Protein 7VRB (pdb70)

InterPro domains:
  IPR007726 SS18, N-terminal [PF05030] (14-73)

Sequence (435 aa):
GSFNQNQLHQLRAQIMAYKMLARGQPLPDHLQMAVQGKRLYFQSGSGEITPAAIQKMLDDNNHLIQCIMDSQNKGKTSECSQYQQMLHTNLVYLATIADSNQNMQSLLPAPPSFNQNQLHQLRAQIMAYKMLARGQPLPDHLQMAVQGKYFQSGSGEITPAAIQKMLDDNNHLIQCIMDSQNKGKTSECSQYQQMLHTNLVYLATIADSNQNMQSLLPAPPSFNQNQLHQLRAQIMAYKMLARGQPLPDHLQMAVQGKYFQSGSGEITPAAIQKMLDDNNHLIQCIMDSQNKGKTSECSQYQQMLHTNLVYLATIADSNQNMQSLLPAPPSFNQNQLHQLRAQIMAYKMLARGQPLPDHLQMAVQGKGSGEITPAAIQKMLDDNNHLIQCIMDSQNKGKTSECSQYQQMLHTNLVYLATIADSNQNMQSLLPAPP

Secondary structure (DSSP, 8-state):
----HHHHHHHHHHHHHHHHHHTTPPPPHHHHHHTT------S-SS----HHHHHHHHHHHHHHHHHHHHHHHTT-HHHHHHHHHHHHHHHHHHHHHHHHHH--GGGS----/---HHHHHHHHHHHHHHHHHHTT----HHHHHHTT------SS----HHHHHHHHHHHHHHHHHHHHHHHS--TTHHHHHHHHHHHHHHHHHHHHHHHH-SGGGS-S--/---HHHHHHHHHHHHHHHHHHTT----HHHHHHHH----S-SS----HHHHHHHHHHHHHHHHHHHHHHHTT-HHHHHHHHHHHHHHHHHHHHHHHHHH--GGG-----/---HHHHHHHHHHHHHHHHHHTT----HHHHHHHH--------HHHHHHHHHHHHHHHHHHHHHHHTT-HHHHHHHHHHHHHHHHHHHHHHHHHH-SGGGS----

Radius of gyration: 25.38 Å; Cα contacts (8 Å, |Δi|>4): 513; chains: 4; bounding box: 74×74×70 Å

Structure (mmCIF, N/CA/C/O backbone):
data_7VRB
#
_entry.id   7VRB
#
_cell.length_a   101.607
_cell.length_b   105.829
_cell.length_c   225.857
_cell.angle_alpha   90.000
_cell.angle_beta   90.000
_cell.angle_gamma   90.000
#
_symmetry.space_group_name_H-M   'F 2 2 2'
#
loop_
_entity.id
_entity.type
_entity.pdbx_description
1 polymer 'SMARCA4 protein,Protein SSXT'
2 water water
#
loop_
_atom_site.group_PDB
_atom_site.id
_atom_site.type_symbol
_atom_site.label_atom_id
_atom_site.label_alt_id
_atom_site.label_comp_id
_atom_site.label_asym_id
_atom_site.label_entity_id
_atom_site.label_seq_id
_atom_site.pdbx_PDB_ins_code
_atom_site.Cartn_x
_atom_site.Cartn_y
_atom_site.Cartn_z
_atom_site.occupancy
_atom_site.B_iso_or_equiv
_atom_site.auth_seq_id
_atom_site.auth_comp_id
_atom_site.auth_asym_id
_atom_site.auth_atom_id
_atom_site.pdbx_PDB_model_num
ATOM 1 N N . GLY A 1 1 ? -26.739 6.157 18.970 1.00 38.09 1 GLY A N 1
ATOM 2 C CA . GLY A 1 1 ? -27.020 5.820 17.583 1.00 42.80 1 GLY A CA 1
ATOM 3 C C . GLY A 1 1 ? -28.498 5.666 17.225 1.00 44.05 1 GLY A C 1
ATOM 4 O O . GLY A 1 1 ? -29.333 6.524 17.529 1.00 50.45 1 GLY A O 1
ATOM 5 N N . SER A 1 2 ? -28.829 4.529 16.617 1.00 40.55 2 SER A N 1
ATOM 6 C CA . SER A 1 2 ? -30.026 4.441 15.788 1.00 32.22 2 SER A CA 1
ATOM 7 C C . SER A 1 2 ? -31.307 4.152 16.553 1.00 26.13 2 SER A C 1
ATOM 8 O O . SER A 1 2 ? -32.394 4.299 15.980 1.00 34.09 2 SER A O 1
ATOM 11 N N . PHE A 1 3 ? -31.226 3.693 17.789 1.00 32.08 3 PHE A N 1
ATOM 12 C CA . PHE A 1 3 ? -32.435 3.404 18.543 1.00 30.25 3 PHE A CA 1
ATOM 13 C C . PHE A 1 3 ? -32.977 4.696 19.125 1.00 33.89 3 PHE A C 1
ATOM 14 O O . PHE A 1 3 ? -32.221 5.494 19.687 1.00 38.58 3 PHE A O 1
ATOM 22 N N . ASN A 1 4 ? -34.277 4.910 18.976 1.00 32.55 4 ASN A N 1
ATOM 23 C CA . ASN A 1 4 ? -34.940 5.985 19.683 1.00 34.31 4 ASN A CA 1
ATOM 24 C C . ASN A 1 4 ? -35.724 5.390 20.849 1.00 39.12 4 ASN A C 1
ATOM 25 O O . ASN A 1 4 ? -35.792 4.164 21.035 1.00 34.46 4 ASN A O 1
ATOM 30 N N . GLN A 1 5 ? -36.344 6.273 21.631 1.00 36.51 5 GLN A N 1
ATOM 31 C CA . GLN A 1 5 ? -36.919 5.832 22.891 1.00 40.06 5 GLN A CA 1
ATOM 32 C C . GLN A 1 5 ? -38.108 4.917 22.656 1.00 38.02 5 GLN A C 1
ATOM 33 O O . GLN A 1 5 ? -38.307 3.946 23.404 1.00 34.44 5 GLN A O 1
ATOM 39 N N . ASN A 1 6 ? -38.907 5.209 21.622 1.00 34.16 6 ASN A N 1
ATOM 40 C CA . ASN A 1 6 ? -40.076 4.387 21.343 1.00 32.39 6 ASN A CA 1
ATOM 41 C C . ASN A 1 6 ? -39.659 2.982 20.942 1.00 33.38 6 ASN A C 1
ATOM 42 O O . ASN A 1 6 ? -40.321 2.004 21.304 1.00 34.35 6 ASN A O 1
ATOM 47 N N . GLN A 1 7 ? -38.564 2.873 20.192 1.00 27.97 7 GLN A N 1
ATOM 48 C CA . GLN A 1 7 ? -38.066 1.578 19.756 1.00 28.76 7 GLN A CA 1
ATOM 49 C C . GLN A 1 7 ? -37.512 0.778 20.935 1.00 27.85 7 GLN A C 1
ATOM 50 O O . GLN A 1 7 ? -37.796 -0.416 21.064 1.00 26.46 7 GLN A O 1
ATOM 56 N N . LEU A 1 8 ? -36.739 1.429 21.811 1.00 26.88 8 LEU A N 1
ATOM 57 C CA . LEU A 1 8 ? -36.267 0.779 23.025 1.00 25.25 8 LEU A CA 1
ATOM 58 C C . LEU A 1 8 ? -37.436 0.267 23.846 1.00 31.48 8 LEU A C 1
ATOM 59 O O . LEU A 1 8 ? -37.386 -0.851 24.380 1.00 33.90 8 LEU A O 1
ATOM 64 N N . HIS A 1 9 ? -38.523 1.043 23.918 1.00 32.48 9 HIS A N 1
ATOM 65 C CA . HIS A 1 9 ? -39.708 0.559 24.617 1.00 29.89 9 HIS A CA 1
ATOM 66 C C . HIS A 1 9 ? -40.356 -0.604 23.874 1.00 32.24 9 HIS A C 1
ATOM 67 O O . HIS A 1 9 ? -40.802 -1.572 24.506 1.00 35.03 9 HIS A O 1
ATOM 74 N N . GLN A 1 10 ? -40.457 -0.524 22.541 1.00 29.55 10 GLN A N 1
ATOM 75 C CA . GLN A 1 10 ? -41.066 -1.632 21.798 1.00 32.22 10 GLN A CA 1
ATOM 76 C C . GLN A 1 10 ? -40.220 -2.906 21.920 1.00 30.32 10 GLN A C 1
ATOM 77 O O . GLN A 1 10 ? -40.758 -4.016 22.029 1.00 29.08 10 GLN A O 1
ATOM 83 N N . LEU A 1 11 ? -38.891 -2.756 21.930 1.00 28.24 11 LEU A N 1
ATOM 84 C CA . LEU A 1 11 ? -37.994 -3.905 22.042 1.00 29.35 11 LEU A CA 1
ATOM 85 C C . LEU A 1 11 ? -38.093 -4.578 23.421 1.00 28.76 11 LEU A C 1
ATOM 86 O O . LEU A 1 11 ? -38.167 -5.811 23.500 1.00 29.92 11 LEU A O 1
ATOM 91 N N . ARG A 1 12 ? -38.131 -3.798 24.515 1.00 27.14 12 ARG A N 1
ATOM 92 C CA . ARG A 1 12 ? -38.367 -4.386 25.840 1.00 29.24 12 ARG A CA 1
ATOM 93 C C . ARG A 1 12 ? -39.665 -5.166 25.870 1.00 28.66 12 ARG A C 1
ATOM 94 O O . ARG A 1 12 ? -39.723 -6.285 26.398 1.00 32.97 12 ARG A O 1
ATOM 102 N N . ALA A 1 13 ? -40.729 -4.581 25.330 1.00 32.72 13 ALA A N 1
ATOM 103 C CA . ALA A 1 13 ? -42.013 -5.260 25.340 1.00 28.46 13 ALA A CA 1
ATOM 104 C C . ALA A 1 13 ? -41.934 -6.572 24.575 1.00 32.25 13 ALA A C 1
ATOM 105 O O . ALA A 1 13 ? -42.549 -7.572 24.971 1.00 33.40 13 ALA A O 1
ATOM 107 N N . GLN A 1 14 ? -41.190 -6.595 23.465 1.00 30.44 14 GLN A N 1
ATOM 108 C CA . GLN A 1 14 ? -41.174 -7.820 22.678 1.00 32.58 14 GLN A CA 1
ATOM 109 C C . GLN A 1 14 ? -40.392 -8.901 23.405 1.00 28.66 14 GLN A C 1
ATOM 110 O O . GLN A 1 14 ? -40.800 -10.064 23.404 1.00 30.12 14 GLN A O 1
ATOM 116 N N . ILE A 1 15 ? -39.295 -8.515 24.069 1.00 31.53 15 ILE A N 1
ATOM 117 C CA . ILE A 1 15 ? -38.533 -9.434 24.918 1.00 30.60 15 ILE A CA 1
ATOM 118 C C . ILE A 1 15 ? -39.422 -10.015 26.013 1.00 35.26 15 ILE A C 1
ATOM 119 O O . ILE A 1 15 ? -39.436 -11.232 26.242 1.00 37.84 15 ILE A O 1
ATOM 124 N N . MET A 1 16 ? -40.190 -9.156 26.693 1.00 36.48 16 MET A N 1
ATOM 125 C CA . MET A 1 16 ? -41.189 -9.617 27.662 1.00 37.23 16 MET A CA 1
ATOM 126 C C . MET A 1 16 ? -42.185 -10.577 27.026 1.00 41.54 16 MET A C 1
ATOM 127 O O . MET A 1 16 ? -42.457 -11.658 27.565 1.00 45.56 16 MET A O 1
ATOM 132 N N . ALA A 1 17 ? -42.771 -10.179 25.893 1.00 38.10 17 ALA A N 1
ATOM 133 C CA . ALA A 1 17 ? -43.722 -11.045 25.210 1.00 36.04 17 ALA A CA 1
ATOM 134 C C . ALA A 1 17 ? -43.082 -12.374 24.848 1.00 38.15 17 ALA A C 1
ATOM 135 O O . ALA A 1 17 ? -43.723 -13.428 24.939 1.00 42.94 17 ALA A O 1
ATOM 137 N N . TYR A 1 18 ? -41.823 -12.341 24.410 1.00 37.05 18 TYR A N 1
ATOM 138 C CA . TYR A 1 18 ? -41.157 -13.571 24.010 1.00 37.84 18 TYR A CA 1
ATOM 139 C C . TYR A 1 18 ? -41.194 -14.597 25.136 1.00 39.66 18 TYR A C 1
ATOM 140 O O . TYR A 1 18 ? -41.625 -15.737 24.936 1.00 41.35 18 TYR A O 1
ATOM 149 N N . LYS A 1 19 ? -40.748 -14.198 26.332 1.00 39.93 19 LYS A N 1
ATOM 150 C CA . LYS A 1 19 ? -40.712 -15.111 27.471 1.00 41.54 19 LYS A CA 1
ATOM 151 C C . LYS A 1 19 ? -42.100 -15.652 27.811 1.00 51.09 19 LYS A C 1
ATOM 152 O O . LYS A 1 19 ? -42.278 -16.867 27.958 1.00 52.16 19 LYS A O 1
ATOM 158 N N . MET A 1 20 ? -43.099 -14.766 27.936 1.00 45.39 20 MET A N 1
ATOM 159 C CA . MET A 1 20 ? -44.455 -15.226 28.214 1.00 48.69 20 MET A CA 1
ATOM 160 C C . MET A 1 20 ? -44.918 -16.234 27.171 1.00 52.92 20 MET A C 1
ATOM 161 O O . MET A 1 20 ? -45.587 -17.220 27.497 1.00 57.95 20 MET A O 1
ATOM 166 N N . LEU A 1 21 ? -44.566 -16.012 25.909 1.00 47.29 21 LEU A N 1
ATOM 167 C CA . LEU A 1 21 ? -44.967 -16.960 24.881 1.00 49.50 21 LEU A CA 1
ATOM 168 C C . LEU A 1 21 ? -44.180 -18.260 24.962 1.00 52.69 21 LEU A C 1
ATOM 169 O O . LEU A 1 21 ? -44.606 -19.265 24.382 1.00 51.81 21 LEU A O 1
ATOM 174 N N . ALA A 1 22 ? -43.030 -18.253 25.641 1.00 52.66 22 ALA A N 1
ATOM 175 C CA . ALA A 1 22 ? -42.237 -19.462 25.828 1.00 50.10 22 ALA A CA 1
ATOM 176 C C . ALA A 1 22 ? -42.684 -20.270 27.042 1.00 54.23 22 ALA A C 1
ATOM 177 O O . ALA A 1 22 ? -42.584 -21.500 27.024 1.00 57.98 22 ALA A O 1
ATOM 179 N N . ARG A 1 23 ? -43.176 -19.604 28.094 1.00 52.76 23 ARG A N 1
ATOM 180 C CA . ARG A 1 23 ? -43.755 -20.251 29.266 1.00 53.31 23 ARG A CA 1
ATOM 181 C C . ARG A 1 23 ? -45.259 -20.477 29.138 1.00 57.26 23 ARG A C 1
ATOM 182 O O . ARG A 1 23 ? -45.966 -20.445 30.152 1.00 58.45 23 ARG A O 1
ATOM 190 N N . GLY A 1 24 ? -45.771 -20.666 27.917 1.00 61.92 24 GLY A N 1
ATOM 191 C CA . GLY A 1 24 ? -47.168 -20.984 27.672 1.00 55.81 24 GLY A CA 1
ATOM 192 C C . GLY A 1 24 ? -48.184 -19.881 27.915 1.00 62.33 24 GLY A C 1
ATOM 193 O O . GLY A 1 24 ? -49.334 -20.026 27.481 1.00 63.71 24 GLY A O 1
ATOM 194 N N . GLN A 1 25 ? -47.814 -18.784 28.580 1.00 63.03 25 GLN A N 1
ATOM 195 C CA . GLN A 1 25 ? -48.784 -17.762 28.959 1.00 63.82 25 GLN A CA 1
ATOM 196 C C . GLN A 1 25 ? -49.387 -17.060 27.741 1.00 66.12 25 GLN A C 1
ATOM 197 O O . GLN A 1 25 ? -48.837 -17.109 26.635 1.00 61.02 25 GLN A O 1
ATOM 203 N N . PRO A 1 26 ? -50.543 -16.410 27.922 1.00 65.39 26 PRO A N 1
ATOM 204 C CA . PRO A 1 26 ? -51.026 -15.480 26.899 1.00 64.49 26 PRO A CA 1
ATOM 205 C C . PRO A 1 26 ? -50.635 -14.048 27.233 1.00 61.84 26 PRO A C 1
ATOM 206 O O . PRO A 1 26 ? -50.243 -13.735 28.365 1.00 63.35 26 PRO A O 1
ATOM 210 N N . LEU A 1 27 ? -50.730 -13.183 26.263 1.00 58.92 27 LEU A N 1
ATOM 211 C CA . LEU A 1 27 ? -50.257 -11.829 26.492 1.00 54.77 27 LEU A CA 1
ATOM 212 C C . LEU A 1 27 ? -51.431 -10.925 26.826 1.00 50.31 27 LEU A C 1
ATOM 213 O O . LEU A 1 27 ? -52.405 -10.884 26.059 1.00 49.38 27 LEU A O 1
ATOM 218 N N . PRO A 1 28 ? -51.390 -10.191 27.952 1.00 48.10 28 PRO A N 1
ATOM 219 C CA . PRO A 1 28 ? -52.453 -9.212 28.230 1.00 47.86 28 PRO A CA 1
ATOM 220 C C . PRO A 1 28 ? -52.639 -8.244 27.075 1.00 51.86 28 PRO A C 1
ATOM 221 O O . PRO A 1 28 ? -51.725 -8.062 26.260 1.00 51.62 28 PRO A O 1
ATOM 225 N N . ASP A 1 29 ? -53.822 -7.626 26.994 1.00 53.08 29 ASP A N 1
ATOM 226 C CA . ASP A 1 29 ? -54.117 -6.716 25.893 1.00 47.70 29 ASP A CA 1
ATOM 227 C C . ASP A 1 29 ? -53.190 -5.500 25.891 1.00 44.78 29 ASP A C 1
ATOM 228 O O . ASP A 1 29 ? -52.816 -5.013 24.819 1.00 46.19 29 ASP A O 1
ATOM 233 N N . HIS A 1 30 ? -52.807 -4.999 27.066 1.00 40.32 30 HIS A N 1
ATOM 234 C CA . HIS A 1 30 ? -51.844 -3.898 27.131 1.00 45.70 30 HIS A CA 1
ATOM 235 C C . HIS A 1 30 ? -50.557 -4.253 26.395 1.00 53.73 30 HIS A C 1
ATOM 236 O O . HIS A 1 30 ? -50.091 -3.499 25.528 1.00 54.00 30 HIS A O 1
ATOM 243 N N . LEU A 1 31 ? -49.979 -5.416 26.717 1.00 49.34 31 LEU A N 1
ATOM 244 C CA . LEU A 1 31 ? -48.706 -5.824 26.132 1.00 46.51 31 LEU A CA 1
ATOM 245 C C . LEU A 1 31 ? -48.831 -6.106 24.641 1.00 43.43 31 LEU A C 1
ATOM 246 O O . LEU A 1 31 ? -47.899 -5.835 23.880 1.00 42.77 31 LEU A O 1
ATOM 251 N N . GLN A 1 32 ? -49.960 -6.661 24.198 1.00 41.51 32 GLN A N 1
ATOM 252 C CA . GLN A 1 32 ? -50.123 -6.884 22.764 1.00 41.45 32 GLN A CA 1
ATOM 253 C C . GLN A 1 32 ? -50.017 -5.588 21.976 1.00 47.05 32 GLN A C 1
ATOM 254 O O . GLN A 1 32 ? -49.624 -5.605 20.801 1.00 49.38 32 GLN A O 1
ATOM 260 N N . MET A 1 33 ? -50.351 -4.460 22.599 1.00 42.85 33 MET A N 1
ATOM 261 C CA . MET A 1 33 ? -50.234 -3.174 21.933 1.00 46.91 33 MET A CA 1
ATOM 262 C C . MET A 1 33 ? -48.892 -2.512 22.183 1.00 39.97 33 MET A C 1
ATOM 263 O O . MET A 1 33 ? -48.422 -1.749 21.334 1.00 40.14 33 MET A O 1
ATOM 268 N N . ALA A 1 34 ? -48.251 -2.792 23.316 1.00 39.36 34 ALA A N 1
ATOM 269 C CA . ALA A 1 34 ? -46.894 -2.300 23.507 1.00 41.40 34 ALA A CA 1
ATOM 270 C C . ALA A 1 34 ? -45.927 -2.909 22.498 1.00 37.51 34 ALA A C 1
ATOM 271 O O . ALA A 1 34 ? -44.899 -2.301 22.188 1.00 36.30 34 ALA A O 1
ATOM 273 N N . VAL A 1 35 ? -46.269 -4.075 21.952 1.00 37.79 35 VAL A N 1
ATOM 274 C CA . VAL A 1 35 ? -45.410 -4.820 21.039 1.00 36.40 35 VAL A CA 1
ATOM 275 C C . VAL A 1 35 ? -45.526 -4.296 19.608 1.00 38.95 35 VAL A C 1
ATOM 276 O O . VAL A 1 35 ? -44.612 -4.518 18.798 1.00 33.40 35 VAL A O 1
ATOM 280 N N . GLN A 1 36 ? -46.621 -3.580 19.287 1.00 38.75 36 GLN A N 1
ATOM 281 C CA . GLN A 1 36 ? -46.791 -2.928 17.990 1.00 34.40 36 GLN A CA 1
ATOM 282 C C . GLN A 1 36 ? -46.042 -1.612 17.898 1.00 32.07 36 GLN A C 1
ATOM 283 O O . GLN A 1 36 ? -45.630 -1.221 16.803 1.00 37.60 36 GLN A O 1
ATOM 289 N N . GLY A 1 37 ? -45.896 -0.897 19.012 1.00 35.59 37 GLY A N 1
ATOM 290 C CA . GLY A 1 37 ? -45.400 0.468 18.964 1.00 47.34 37 GLY A CA 1
ATOM 291 C C . GLY A 1 37 ? -46.406 1.432 18.326 1.00 48.32 37 GLY A C 1
ATOM 292 O O . GLY A 1 37 ? -47.534 1.075 17.991 1.00 48.82 37 GLY A O 1
ATOM 293 N N . LYS A 1 38 ? -45.958 2.676 18.154 1.00 49.34 38 LYS A N 1
ATOM 294 C CA . LYS A 1 38 ? -46.775 3.710 17.529 1.00 53.24 38 LYS A CA 1
ATOM 295 C C . LYS A 1 38 ? -46.688 3.656 16.006 1.00 58.08 38 LYS A C 1
ATOM 296 O O . LYS A 1 38 ? -45.623 3.393 15.441 1.00 62.02 38 LYS A O 1
ATOM 302 N N . ARG A 1 39 ? -47.816 3.946 15.351 1.00 61.93 39 ARG A N 1
ATOM 303 C CA . ARG A 1 39 ? -47.929 4.044 13.887 1.00 64.41 39 ARG A CA 1
ATOM 304 C C . ARG A 1 39 ? -47.647 2.717 13.193 1.00 73.73 39 ARG A C 1
ATOM 305 O O . ARG A 1 39 ? -48.455 2.244 12.389 1.00 77.25 39 ARG A O 1
ATOM 313 N N . LEU A 1 49 ? -38.033 4.314 1.687 1.00 57.25 49 LEU A N 1
ATOM 314 C CA . LEU A 1 49 ? -37.252 5.168 2.584 1.00 51.45 49 LEU A CA 1
ATOM 315 C C . LEU A 1 49 ? -35.814 4.641 2.783 1.00 45.88 49 LEU A C 1
ATOM 316 O O . LEU A 1 49 ? -35.334 3.797 2.011 1.00 46.81 49 LEU A O 1
ATOM 321 N N . TYR A 1 50 ? -35.124 5.143 3.809 1.00 41.33 50 TYR A N 1
ATOM 322 C CA . TYR A 1 50 ? -33.673 4.950 3.943 1.00 38.83 50 TYR A CA 1
ATOM 323 C C . TYR A 1 50 ? -33.424 3.705 4.790 1.00 33.61 50 TYR A C 1
ATOM 324 O O . TYR A 1 50 ? -33.290 3.768 6.015 1.00 31.07 50 TYR A O 1
ATOM 333 N N . PHE A 1 51 ? -33.372 2.552 4.122 1.00 30.87 51 PHE A N 1
ATOM 334 C CA . PHE A 1 51 ? -33.173 1.292 4.819 1.00 32.41 51 PHE A CA 1
ATOM 335 C C . PHE A 1 51 ? -31.708 0.887 4.923 1.00 25.28 51 PHE A C 1
ATOM 336 O O . PHE A 1 51 ? -31.374 0.111 5.813 1.00 29.31 51 PHE A O 1
ATOM 344 N N . GLN A 1 52 ? -30.840 1.352 4.032 1.00 22.61 52 GLN A N 1
ATOM 345 C CA . GLN A 1 52 ? -29.431 0.990 4.077 1.00 26.95 52 GLN A CA 1
ATOM 346 C C . GLN A 1 52 ? -28.588 2.251 4.139 1.00 23.83 52 GLN A C 1
ATOM 347 O O . GLN A 1 52 ? -28.904 3.239 3.488 1.00 25.55 52 GLN A O 1
ATOM 353 N N . SER A 1 53 ? -27.509 2.208 4.895 1.00 25.03 53 SER A N 1
ATOM 354 C CA . SER A 1 53 ? -26.602 3.337 5.021 1.00 24.55 53 SER A CA 1
ATOM 355 C C . SER A 1 53 ? -25.393 3.090 4.136 1.00 27.09 53 SER A C 1
ATOM 356 O O . SER A 1 53 ? -25.171 1.976 3.665 1.00 28.09 53 SER A O 1
ATOM 359 N N . GLY A 1 54 ? -24.614 4.152 3.905 1.00 23.44 54 GLY A N 1
ATOM 360 C CA . GLY A 1 54 ? -23.445 4.019 3.059 1.00 25.43 54 GLY A CA 1
ATOM 361 C C . GLY A 1 54 ? -22.405 3.079 3.642 1.00 26.31 54 GLY A C 1
ATOM 362 O O . GLY A 1 54 ? -21.838 2.249 2.932 1.00 25.72 54 GLY A O 1
ATOM 363 N N . SER A 1 55 ? -22.159 3.184 4.943 1.00 24.38 55 SER A N 1
ATOM 364 C CA . SER A 1 55 ? -21.139 2.393 5.613 1.00 24.90 55 SER A CA 1
ATOM 365 C C . SER A 1 55 ? -21.591 0.964 5.921 1.00 30.05 55 SER A C 1
ATOM 366 O O . SER A 1 55 ? -20.741 0.093 6.105 1.00 25.40 55 SER A O 1
ATOM 369 N N . GLY A 1 56 ? -22.899 0.711 6.003 1.00 22.52 56 GLY A N 1
ATOM 370 C CA . GLY A 1 56 ? -23.406 -0.576 6.406 1.00 21.99 56 GLY A CA 1
ATOM 371 C C . GLY A 1 56 ? -23.995 -0.580 7.794 1.00 27.59 56 GLY A C 1
ATOM 372 O O . GLY A 1 56 ? -24.648 -1.567 8.172 1.00 22.22 56 GLY A O 1
ATOM 373 N N . GLU A 1 57 ? -23.804 0.500 8.558 1.00 27.74 57 GLU A N 1
ATOM 374 C CA . GLU A 1 57 ? -24.428 0.624 9.872 1.00 29.04 57 GLU A CA 1
ATOM 375 C C . GLU A 1 57 ? -25.948 0.538 9.774 1.00 25.46 57 GLU A C 1
ATOM 376 O O . GLU A 1 57 ? -26.566 1.052 8.832 1.00 24.73 57 GLU A O 1
ATOM 382 N N . ILE A 1 58 ? -26.561 -0.126 10.749 1.00 22.17 58 ILE A N 1
ATOM 383 C CA . ILE A 1 58 ? -28.001 -0.276 10.698 1.00 23.65 58 ILE A CA 1
ATOM 384 C C . ILE A 1 58 ? -28.663 1.100 10.846 1.00 27.42 58 ILE A C 1
ATOM 385 O O . ILE A 1 58 ? -28.147 1.998 11.523 1.00 26.55 58 ILE A O 1
ATOM 390 N N . THR A 1 59 ? -29.793 1.280 10.180 1.00 22.39 59 THR A N 1
ATOM 391 C CA . THR A 1 59 ? -30.493 2.557 10.169 1.00 25.16 59 THR A CA 1
ATOM 392 C C . THR A 1 59 ? -31.732 2.484 11.045 1.00 24.47 59 THR A C 1
ATOM 393 O O . THR A 1 59 ? -32.221 1.391 11.359 1.00 24.01 59 THR A O 1
ATOM 397 N N . PRO A 1 60 ? -32.258 3.641 11.479 1.00 27.03 60 PRO A N 1
ATOM 398 C CA . PRO A 1 60 ? -33.515 3.636 12.246 1.00 22.06 60 PRO A CA 1
ATOM 399 C C . PRO A 1 60 ? -34.632 2.921 11.541 1.00 19.95 60 PRO A C 1
ATOM 400 O O . PRO A 1 60 ? -35.452 2.252 12.190 1.00 20.62 60 PRO A O 1
ATOM 404 N N . ALA A 1 61 ? -34.694 3.064 10.214 1.00 20.73 61 ALA A N 1
ATOM 405 C CA . ALA A 1 61 ? -35.779 2.450 9.461 1.00 22.34 61 ALA A CA 1
ATOM 406 C C . ALA A 1 61 ? -35.621 0.937 9.413 1.00 22.06 61 ALA A C 1
ATOM 407 O O . ALA A 1 61 ? -36.618 0.210 9.492 1.00 24.02 61 ALA A O 1
ATOM 409 N N . ALA A 1 62 ? -34.372 0.452 9.313 1.00 21.04 62 ALA A N 1
ATOM 410 C CA . ALA A 1 62 ? -34.105 -0.984 9.377 1.00 21.41 62 ALA A CA 1
ATOM 411 C C . ALA A 1 62 ? -34.509 -1.562 10.729 1.00 21.19 62 ALA A C 1
ATOM 412 O O . ALA A 1 62 ? -35.085 -2.657 10.800 1.00 21.86 62 ALA A O 1
ATOM 414 N N . ILE A 1 63 ? -34.214 -0.839 11.814 1.00 15.49 63 ILE A N 1
ATOM 415 C CA . ILE A 1 63 ? -34.614 -1.304 13.140 1.00 20.82 63 ILE A CA 1
ATOM 416 C C . ILE A 1 63 ? -36.123 -1.387 13.229 1.00 24.29 63 ILE A C 1
ATOM 417 O O . ILE A 1 63 ? -36.683 -2.357 13.764 1.00 21.60 63 ILE A O 1
ATOM 422 N N . GLN A 1 64 ? -36.807 -0.354 12.714 1.00 23.82 64 GLN A N 1
ATOM 423 C CA . GLN A 1 64 ? -38.257 -0.307 12.816 1.00 24.45 64 GLN A CA 1
ATOM 424 C C . GLN A 1 64 ? -38.887 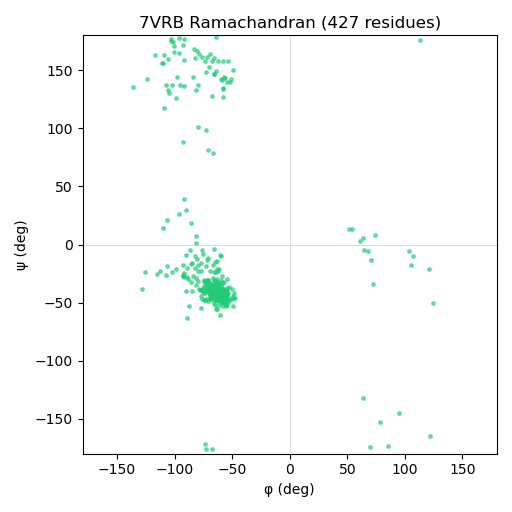-1.439 12.031 1.00 21.33 64 GLN A C 1
ATOM 425 O O . GLN A 1 64 ? -39.856 -2.044 12.492 1.00 25.77 64 GLN A O 1
ATOM 431 N N . LYS A 1 65 ? -38.330 -1.766 10.858 1.00 25.10 65 LYS A N 1
ATOM 432 C CA . LYS A 1 65 ? -38.878 -2.868 10.065 1.00 29.47 65 LYS A CA 1
ATOM 433 C C . LYS A 1 65 ? -38.770 -4.201 10.799 1.00 30.06 65 LYS A C 1
ATOM 434 O O . LYS A 1 65 ? -39.691 -5.028 10.749 1.00 28.24 65 LYS A O 1
ATOM 440 N N . MET A 1 66 ? -37.647 -4.431 11.486 1.00 29.63 66 MET A N 1
ATOM 441 C CA . MET A 1 66 ? -37.495 -5.695 12.189 1.00 26.78 66 MET A CA 1
ATOM 442 C C . MET A 1 66 ? -38.361 -5.751 13.440 1.00 26.32 66 MET A C 1
ATOM 443 O O . MET A 1 66 ? -38.826 -6.832 13.810 1.00 30.32 66 MET A O 1
ATOM 448 N N . LEU A 1 67 ? -38.595 -4.616 14.109 1.00 25.22 67 LEU A N 1
ATOM 449 C CA . LEU A 1 67 ? -39.556 -4.611 15.214 1.00 27.07 67 LEU A CA 1
ATOM 450 C C . LEU A 1 67 ? -40.971 -4.910 14.710 1.00 30.36 67 LEU A C 1
ATOM 451 O O . LEU A 1 67 ? -41.748 -5.595 15.389 1.00 30.93 67 LEU A O 1
ATOM 456 N N . ASP A 1 68 ? -41.317 -4.420 13.510 1.00 27.46 68 ASP A N 1
ATOM 457 C CA . ASP A 1 68 ? -42.628 -4.713 12.931 1.00 30.41 68 ASP A CA 1
ATOM 458 C C . ASP A 1 68 ? -42.741 -6.182 12.528 1.00 33.80 68 ASP A C 1
ATOM 459 O O . ASP A 1 68 ? -43.769 -6.826 12.772 1.00 33.30 68 ASP A O 1
ATOM 464 N N . ASP A 1 69 ? -41.713 -6.708 11.853 1.00 28.19 69 ASP A N 1
ATOM 465 C CA . ASP A 1 69 ? -41.623 -8.148 11.639 1.00 32.25 69 ASP A CA 1
ATOM 466 C C . ASP A 1 69 ? -41.840 -8.917 12.940 1.00 32.89 69 ASP A C 1
ATOM 467 O O . ASP A 1 69 ? -42.564 -9.915 12.958 1.00 36.73 69 ASP A O 1
ATOM 472 N N . ASN A 1 70 ? -41.216 -8.469 14.042 1.00 31.68 70 ASN A N 1
ATOM 473 C CA . ASN A 1 70 ? -41.329 -9.198 15.308 1.00 31.45 70 ASN A CA 1
ATOM 474 C C . ASN A 1 70 ? -42.762 -9.183 15.817 1.00 33.39 70 ASN A C 1
ATOM 475 O O . ASN A 1 70 ? -43.246 -10.183 16.359 1.00 36.10 70 ASN A O 1
ATOM 480 N N . ASN A 1 71 ? -43.457 -8.052 15.651 1.00 35.33 71 ASN A N 1
ATOM 481 C CA . ASN A 1 71 ? -44.876 -7.996 15.982 1.00 35.02 71 ASN A CA 1
ATOM 482 C C . ASN A 1 71 ? -45.679 -9.015 15.172 1.00 37.35 71 ASN A C 1
ATOM 483 O O . ASN A 1 71 ? -46.520 -9.731 15.731 1.00 37.88 71 ASN A O 1
ATOM 488 N N . HIS A 1 72 ? -45.431 -9.103 13.857 1.00 35.30 72 HIS A N 1
ATOM 489 C CA . HIS A 1 72 ? -46.109 -10.105 13.033 1.00 37.49 72 HIS A CA 1
ATOM 490 C C . HIS A 1 72 ? -45.767 -11.520 13.487 1.00 45.39 72 HIS A C 1
ATOM 491 O O . HIS A 1 72 ? -46.633 -12.407 13.487 1.00 45.96 72 HIS A O 1
ATOM 498 N N . LEU A 1 73 ? -44.503 -11.754 13.863 1.00 39.94 73 LEU A N 1
ATOM 499 C CA . LEU A 1 73 ? -44.113 -13.048 14.414 1.00 43.88 73 LEU A CA 1
ATOM 500 C C . LEU A 1 73 ? -44.849 -13.336 15.715 1.00 40.46 73 LEU A C 1
ATOM 501 O O . LEU A 1 73 ? -45.322 -14.452 15.934 1.00 43.77 73 LEU A O 1
ATOM 506 N N . ILE A 1 74 ? -44.947 -12.340 16.598 1.00 38.47 74 ILE A N 1
ATOM 507 C CA . ILE A 1 74 ? -45.666 -12.541 17.853 1.00 44.33 74 ILE A CA 1
ATOM 508 C C . ILE A 1 74 ? -47.132 -12.866 17.584 1.00 50.27 74 ILE A C 1
ATOM 509 O O . ILE A 1 74 ? -47.743 -13.657 18.314 1.00 51.75 74 ILE A O 1
ATOM 514 N N . GLN A 1 75 ? -47.709 -12.300 16.516 1.00 49.19 75 GLN A N 1
ATOM 515 C CA . GLN A 1 75 ? -49.098 -12.598 16.183 1.00 50.62 75 GLN A CA 1
ATOM 516 C C . GLN A 1 75 ? -49.239 -13.984 15.561 1.00 55.74 75 GLN A C 1
ATOM 517 O O . GLN A 1 75 ? -50.177 -14.715 15.892 1.00 59.01 75 GLN A O 1
ATOM 523 N N . CYS A 1 76 ? -48.319 -14.370 14.670 1.00 52.87 76 CYS A N 1
ATOM 524 C CA . CYS A 1 76 ? -48.332 -15.731 14.141 1.00 49.79 76 CYS A CA 1
ATOM 525 C C . CYS A 1 76 ? -48.134 -16.759 15.250 1.00 56.86 76 CYS A C 1
ATOM 526 O O . CYS A 1 76 ? -48.758 -17.827 15.235 1.00 58.30 76 CYS A O 1
ATOM 529 N N . ILE A 1 77 ? -47.268 -16.454 16.220 1.00 55.24 77 ILE A N 1
ATOM 530 C CA . ILE A 1 77 ? -47.023 -17.374 17.327 1.00 53.05 77 ILE A CA 1
ATOM 531 C C . ILE A 1 77 ? -48.296 -17.584 18.137 1.00 57.43 77 ILE A C 1
ATOM 532 O O . ILE A 1 77 ? -48.667 -18.718 18.459 1.00 59.67 77 ILE A O 1
ATOM 537 N N . MET A 1 78 ? -48.978 -16.491 18.486 1.00 59.75 78 MET A N 1
ATOM 538 C CA . MET A 1 78 ? -50.193 -16.593 19.289 1.00 58.54 78 MET A CA 1
ATOM 539 C C . MET A 1 78 ? -51.266 -17.395 18.565 1.00 61.42 78 MET A C 1
ATOM 540 O O . MET A 1 78 ? -51.825 -18.349 19.117 1.00 62.81 78 MET A O 1
ATOM 545 N N . ASP A 1 79 ? -51.559 -17.019 17.321 1.00 60.25 79 ASP A N 1
ATOM 546 C CA . ASP A 1 79 ? -52.603 -17.690 16.559 1.00 63.79 79 ASP A CA 1
ATOM 547 C C . ASP A 1 79 ? -52.332 -19.186 16.437 1.00 70.78 79 ASP A C 1
ATOM 548 O O . ASP A 1 79 ? -53.233 -20.011 16.634 1.00 76.82 79 ASP A O 1
ATOM 553 N N . SER A 1 80 ? -51.093 -19.557 16.107 1.00 67.77 80 SER A N 1
ATOM 554 C CA . SER A 1 80 ? -50.762 -20.968 15.954 1.00 69.27 80 SER A CA 1
ATOM 555 C C . SER A 1 80 ? -50.623 -21.694 17.287 1.00 72.52 80 SER A C 1
ATOM 556 O O . SER A 1 80 ? -50.485 -22.920 17.287 1.00 76.90 80 SER A O 1
ATOM 559 N N . GLN A 1 81 ? -50.639 -20.978 18.417 1.00 70.57 81 GLN A N 1
ATOM 560 C CA . GLN A 1 81 ? -50.727 -21.641 19.714 1.00 69.03 81 GLN A CA 1
ATOM 561 C C . GLN A 1 81 ? -52.163 -22.004 20.040 1.00 76.54 81 GLN A C 1
ATOM 562 O O . GLN A 1 81 ? -52.412 -23.037 20.673 1.00 81.33 81 GLN A O 1
ATOM 568 N N . ASN A 1 82 ? -53.112 -21.158 19.626 1.00 79.45 82 ASN A N 1
ATOM 569 C CA . ASN A 1 82 ? -54.525 -21.491 19.756 1.00 78.87 82 ASN A CA 1
ATOM 570 C C . ASN A 1 82 ? -54.883 -22.699 18.903 1.00 80.24 82 ASN A C 1
ATOM 571 O O . ASN A 1 82 ? -55.588 -23.604 19.364 1.00 85.59 82 ASN A O 1
ATOM 576 N N . LYS A 1 83 ? -54.394 -22.741 17.664 1.00 78.35 83 LYS A N 1
ATOM 577 C CA . LYS A 1 83 ? -54.624 -23.868 16.771 1.00 81.50 83 LYS A CA 1
ATOM 578 C C . LYS A 1 83 ? -53.608 -24.995 16.962 1.00 83.15 83 LYS A C 1
ATOM 579 O O . LYS A 1 83 ? -53.449 -25.829 16.062 1.00 82.97 83 LYS A O 1
ATOM 585 N N . GLY A 1 84 ? -52.909 -25.024 18.099 1.00 81.67 84 GLY A N 1
ATOM 586 C CA . GLY A 1 84 ? -52.006 -26.109 18.453 1.00 85.83 84 GLY A CA 1
ATOM 587 C C . GLY A 1 84 ? -50.964 -26.519 17.426 1.00 82.94 84 GLY A C 1
ATOM 588 O O . GLY A 1 84 ? -50.344 -27.577 17.565 1.00 77.99 84 GLY A O 1
ATOM 589 N N . LYS A 1 85 ? -50.757 -25.693 16.396 1.00 83.74 85 LYS A N 1
ATOM 590 C CA . LYS A 1 85 ? -49.812 -25.980 15.313 1.00 82.46 85 LYS A CA 1
ATOM 591 C C . LYS A 1 85 ? -48.388 -25.975 15.875 1.00 84.78 85 LYS A C 1
ATOM 592 O O . LYS A 1 85 ? -47.613 -25.026 15.714 1.00 81.49 85 LYS A O 1
ATOM 598 N N . THR A 1 86 ? -48.039 -27.086 16.533 1.00 86.38 86 THR A N 1
ATOM 599 C CA . THR A 1 86 ? -46.781 -27.198 17.271 1.00 82.82 86 THR A CA 1
ATOM 600 C C . THR A 1 86 ? -45.569 -26.832 16.417 1.00 79.16 86 THR A C 1
ATOM 601 O O . THR A 1 86 ? -44.704 -26.057 16.843 1.00 72.23 86 THR A O 1
ATOM 605 N N . SER A 1 87 ? -45.485 -27.395 15.208 1.00 81.80 87 SER A N 1
ATOM 606 C CA . SER A 1 87 ? -44.312 -27.202 14.363 1.00 76.43 87 SER A CA 1
ATOM 607 C C . SER A 1 87 ? -44.276 -25.813 13.739 1.00 77.11 87 SER A C 1
ATOM 608 O O . SER A 1 87 ? -43.186 -25.290 13.470 1.00 72.54 87 SER A O 1
ATOM 611 N N . GLU A 1 88 ? -45.446 -25.218 13.479 1.00 78.84 88 GLU A N 1
ATOM 612 C CA . GLU A 1 88 ? -45.496 -23.802 13.125 1.00 73.04 88 GLU A CA 1
ATOM 613 C C . GLU A 1 88 ? -44.893 -22.957 14.234 1.00 66.10 88 GLU A C 1
ATOM 614 O O . GLU A 1 88 ? -44.019 -22.120 13.990 1.00 63.71 88 GLU A O 1
ATOM 620 N N . CYS A 1 89 ? -45.343 -23.189 15.469 1.00 67.14 89 CYS A N 1
ATOM 621 C CA . CYS A 1 89 ? -44.987 -22.324 16.588 1.00 66.99 89 CYS A CA 1
ATOM 622 C C . CYS A 1 89 ? -43.482 -22.303 16.837 1.00 62.93 89 CYS A C 1
ATOM 623 O O . CYS A 1 89 ? -42.930 -21.265 17.225 1.00 59.99 89 CYS A O 1
ATOM 626 N N . SER A 1 90 ? -42.798 -23.422 16.595 1.00 61.12 90 SER A N 1
ATOM 627 C CA . SER A 1 90 ? -41.385 -23.511 16.939 1.00 55.48 90 SER A CA 1
ATOM 628 C C . SER A 1 90 ? -40.520 -22.724 15.964 1.00 49.19 90 SER A C 1
ATOM 629 O O . SER A 1 90 ? -39.557 -22.068 16.374 1.00 45.94 90 SER A O 1
ATOM 632 N N . GLN A 1 91 ? -40.840 -22.777 14.671 1.00 50.85 91 GLN A N 1
ATOM 633 C CA . GLN A 1 91 ? -40.039 -22.039 13.705 1.00 52.35 91 GLN A CA 1
ATOM 634 C C . GLN A 1 91 ? -40.237 -20.537 13.869 1.00 45.89 91 GLN A C 1
ATOM 635 O O . GLN A 1 91 ? -39.282 -19.767 13.745 1.00 48.94 91 GLN A O 1
ATOM 641 N N . TYR A 1 92 ? -41.462 -20.101 14.166 1.00 43.15 92 TYR A N 1
ATOM 642 C CA . TYR A 1 92 ? -41.689 -18.686 14.428 1.00 45.35 92 TYR A CA 1
ATOM 643 C C . TYR A 1 92 ? -40.930 -18.244 15.667 1.00 43.62 92 TYR A C 1
ATOM 644 O O . TYR A 1 92 ? -40.259 -17.204 15.660 1.00 39.94 92 TYR A O 1
ATOM 653 N N . GLN A 1 93 ? -41.024 -19.030 16.745 1.00 43.78 93 GLN A N 1
ATOM 654 C CA . GLN A 1 93 ? -40.324 -18.682 17.978 1.00 47.11 93 GLN A CA 1
ATOM 655 C C . GLN A 1 93 ? -38.816 -18.581 17.758 1.00 36.74 93 GLN A C 1
ATOM 656 O O . GLN A 1 93 ? -38.173 -17.666 18.283 1.00 35.45 93 GLN A O 1
ATOM 662 N N . GLN A 1 94 ? -38.246 -19.483 16.955 1.00 34.55 94 GLN A N 1
ATOM 663 C CA . GLN A 1 94 ? -36.811 -19.435 16.682 1.00 41.15 94 GLN A CA 1
ATOM 664 C C . GLN A 1 94 ? -36.435 -18.165 15.927 1.00 36.37 94 GLN A C 1
ATOM 665 O O . GLN A 1 94 ? -35.402 -17.540 16.215 1.00 35.41 94 GLN A O 1
ATOM 671 N N . MET A 1 95 ? -37.248 -17.773 14.947 1.00 30.20 95 MET A N 1
ATOM 672 C CA . MET A 1 95 ? -36.954 -16.547 14.209 1.00 35.60 95 MET A CA 1
ATOM 673 C C . MET A 1 95 ? -37.078 -15.313 15.114 1.00 28.46 95 MET A C 1
ATOM 674 O O . MET A 1 95 ? -36.180 -14.466 15.151 1.00 29.64 95 MET A O 1
ATOM 679 N N . LEU A 1 96 ? -38.157 -15.229 15.893 1.00 30.94 96 LEU A N 1
ATOM 680 C CA . LEU A 1 96 ? -38.313 -14.140 16.851 1.00 28.73 96 LEU A CA 1
ATOM 681 C C . LEU A 1 96 ? -37.115 -14.047 17.785 1.00 28.70 96 LEU A C 1
ATOM 682 O O . LEU A 1 96 ? -36.519 -12.971 17.953 1.00 27.98 96 LEU A O 1
ATOM 687 N N . HIS A 1 97 ? -36.751 -15.167 18.408 1.00 29.11 97 HIS A N 1
ATOM 688 C CA . HIS A 1 97 ? -35.618 -15.176 19.323 1.00 28.48 97 HIS A CA 1
ATOM 689 C C . HIS A 1 97 ? -34.376 -14.598 18.666 1.00 22.45 97 HIS A C 1
ATOM 690 O O . HIS A 1 97 ? -33.670 -13.781 19.263 1.00 22.69 97 HIS A O 1
ATOM 697 N N . THR A 1 98 ? -34.083 -15.020 17.435 1.00 23.68 98 THR A N 1
ATOM 698 C CA . THR A 1 98 ? -32.838 -14.584 16.806 1.00 22.55 98 THR A CA 1
ATOM 699 C C . THR A 1 98 ? -32.898 -13.102 16.455 1.00 21.75 98 THR A C 1
ATOM 700 O O . THR A 1 98 ? -31.877 -12.410 16.523 1.00 22.77 98 THR A O 1
ATOM 704 N N . ASN A 1 99 ? -34.083 -12.590 16.103 1.00 23.91 99 ASN A N 1
ATOM 705 C CA . ASN A 1 99 ? -34.244 -11.151 15.882 1.00 23.61 99 ASN A CA 1
ATOM 706 C C . ASN A 1 99 ? -34.025 -10.358 17.168 1.00 21.86 99 ASN A C 1
ATOM 707 O O . ASN A 1 99 ? -33.324 -9.331 17.167 1.00 21.07 99 ASN A O 1
ATOM 712 N N . LEU A 1 100 ? -34.633 -10.808 18.275 1.00 23.13 100 LEU A N 1
ATOM 713 C CA . LEU A 1 100 ? -34.520 -10.081 19.543 1.00 21.05 100 LEU A CA 1
ATOM 714 C C . LEU A 1 100 ? -33.082 -10.061 20.041 1.00 21.03 100 LEU A C 1
ATOM 715 O O . LEU A 1 100 ? -32.624 -9.043 20.560 1.00 22.71 100 LEU A O 1
ATOM 720 N N . VAL A 1 101 ? -32.339 -11.157 19.854 1.00 17.96 101 VAL A N 1
ATOM 721 C CA . VAL A 1 101 ? -30.938 -11.171 20.261 1.00 19.53 101 VAL A CA 1
ATOM 722 C C . VAL A 1 101 ? -30.156 -10.155 19.448 1.00 22.89 101 VAL A C 1
ATOM 723 O O . VAL A 1 101 ? -29.270 -9.456 19.967 1.00 21.64 101 VAL A O 1
ATOM 727 N N . TYR A 1 102 ? -30.454 -10.080 18.149 1.00 20.59 102 TYR A N 1
ATOM 728 C CA . TYR A 1 102 ? -29.795 -9.118 17.273 1.00 20.66 102 TYR A CA 1
ATOM 729 C C . TYR A 1 102 ? -30.130 -7.671 17.672 1.00 18.51 102 TYR A C 1
ATOM 730 O O . TYR A 1 102 ? -29.228 -6.854 17.889 1.00 17.13 102 TYR A O 1
ATOM 739 N N . LEU A 1 103 ? -31.425 -7.348 17.808 1.00 18.03 103 LEU A N 1
ATOM 740 C CA . LEU A 1 103 ? -31.819 -5.996 18.213 1.00 19.53 103 LEU A CA 1
ATOM 741 C C . LEU A 1 103 ? -31.299 -5.655 19.611 1.00 21.41 103 LEU A C 1
ATOM 742 O O . LEU A 1 103 ? -30.807 -4.541 19.841 1.00 20.20 103 LEU A O 1
ATOM 747 N N . ALA A 1 104 ? -31.351 -6.616 20.547 1.00 21.54 104 ALA A N 1
ATOM 748 C CA . ALA A 1 104 ? -30.819 -6.363 21.887 1.00 21.49 104 ALA A CA 1
ATOM 749 C C . ALA A 1 104 ? -29.310 -6.110 21.872 1.00 25.14 104 ALA A C 1
ATOM 750 O O . ALA A 1 104 ? -28.809 -5.300 22.661 1.00 22.53 104 ALA A O 1
ATOM 752 N N . THR A 1 105 ? -28.563 -6.801 20.999 1.00 22.24 105 THR A N 1
ATOM 753 C CA . THR A 1 105 ? -27.119 -6.584 20.965 1.00 20.59 105 THR A CA 1
ATOM 754 C C . THR A 1 105 ? -26.805 -5.199 20.419 1.00 24.38 105 THR A C 1
ATOM 755 O O . THR A 1 105 ? -25.902 -4.514 20.920 1.00 21.47 105 THR A O 1
ATOM 759 N N . ILE A 1 106 ? -27.562 -4.762 19.403 1.00 25.50 106 ILE A N 1
ATOM 760 C CA . ILE A 1 106 ? -27.317 -3.458 18.791 1.00 26.01 106 ILE A CA 1
ATOM 761 C C . ILE A 1 106 ? -27.688 -2.329 19.758 1.00 23.49 106 ILE A C 1
ATOM 762 O O . ILE A 1 106 ? -26.923 -1.377 19.943 1.00 26.68 106 ILE A O 1
ATOM 767 N N . ALA A 1 107 ? -28.851 -2.436 20.399 1.00 19.43 107 ALA A N 1
ATOM 768 C CA . ALA A 1 107 ? -29.253 -1.470 21.425 1.00 27.11 107 ALA A CA 1
ATOM 769 C C . ALA A 1 107 ? -28.230 -1.368 22.565 1.00 29.19 107 ALA A C 1
ATOM 770 O O . ALA A 1 107 ? -27.869 -0.265 22.986 1.00 28.02 107 ALA A O 1
ATOM 772 N N . ASP A 1 108 ? -27.728 -2.506 23.058 1.00 28.74 108 ASP A N 1
ATOM 773 C CA . ASP A 1 108 ? -26.730 -2.476 24.124 1.00 28.31 108 ASP A CA 1
ATOM 774 C C . ASP A 1 108 ? -25.447 -1.763 23.682 1.00 31.89 108 ASP A C 1
ATOM 775 O O . ASP A 1 108 ? -24.910 -0.927 24.417 1.00 33.60 108 ASP A O 1
ATOM 780 N N . SER A 1 109 ? -24.931 -2.094 22.495 1.00 28.65 109 SER A N 1
ATOM 781 C CA . SER A 1 109 ? -23.706 -1.462 22.007 1.00 29.87 109 SER A CA 1
ATOM 782 C C . SER A 1 109 ? -23.876 0.045 21.864 1.00 33.80 109 SER A C 1
ATOM 783 O O . SER A 1 109 ? -22.965 0.825 22.182 1.00 30.60 109 SER A O 1
ATOM 786 N N . ASN A 1 110 ? -25.028 0.468 21.358 1.00 29.41 110 ASN A N 1
ATOM 787 C CA . ASN A 1 110 ? -25.262 1.888 21.159 1.00 37.39 110 ASN A CA 1
ATOM 788 C C . ASN A 1 110 ? -25.326 2.635 22.494 1.00 36.42 110 ASN A C 1
ATOM 789 O O . ASN A 1 110 ? -24.675 3.677 22.668 1.00 30.45 110 ASN A O 1
ATOM 794 N N . GLN A 1 111 ? -26.095 2.105 23.453 1.00 27.57 111 GLN A N 1
ATOM 795 C CA . GLN A 1 111 ? -26.295 2.757 24.742 1.00 31.90 111 GLN A CA 1
ATOM 796 C C . GLN A 1 111 ? -25.112 2.597 25.703 1.00 33.52 111 GLN A C 1
ATOM 797 O O . GLN A 1 111 ? -25.025 3.358 26.669 1.00 32.76 111 GLN A O 1
ATOM 803 N N . ASN A 1 112 ? -24.199 1.659 25.440 1.00 27.84 112 ASN A N 1
ATOM 804 C CA . ASN A 1 112 ? -23.112 1.342 26.360 1.00 29.94 112 ASN A CA 1
ATOM 805 C C . ASN A 1 112 ? -22.256 2.566 26.649 1.00 30.14 112 ASN A C 1
ATOM 806 O O . ASN A 1 112 ? -21.756 3.217 25.730 1.00 36.37 112 ASN A O 1
ATOM 811 N N . MET A 1 113 ? -22.071 2.880 27.932 1.00 28.85 113 MET A N 1
ATOM 812 C CA . MET A 1 113 ? -21.346 4.098 28.285 1.00 32.50 113 MET A CA 1
ATOM 813 C C . MET A 1 113 ? -19.905 3.865 28.735 1.00 27.08 113 MET A C 1
ATOM 814 O O . MET A 1 113 ? -19.086 4.780 28.606 1.00 27.04 113 MET A O 1
ATOM 819 N N . GLN A 1 114 ? -19.562 2.675 29.230 1.00 24.09 114 GLN A N 1
ATOM 820 C CA . GLN A 1 114 ? -18.174 2.433 29.606 1.00 30.74 114 GLN A CA 1
ATOM 821 C C . GLN A 1 114 ? -17.251 2.487 28.394 1.00 32.93 114 GLN A C 1
ATOM 822 O O . GLN A 1 114 ? -16.146 3.034 28.474 1.00 37.25 114 GLN A O 1
ATOM 828 N N . SER A 1 115 ? -17.687 1.950 27.252 1.00 32.93 115 SER A N 1
ATOM 829 C CA . SER A 1 115 ? -16.828 1.985 26.074 1.00 32.15 115 SER A CA 1
ATOM 830 C C . SER A 1 115 ? -16.541 3.412 25.611 1.00 38.28 115 SER A C 1
ATOM 831 O O . SER A 1 115 ? -15.532 3.636 24.928 1.00 38.86 115 SER A O 1
ATOM 834 N N . LEU A 1 116 ? -17.387 4.381 25.988 1.00 32.03 116 LEU A N 1
ATOM 835 C CA . LEU A 1 116 ? -17.125 5.793 25.708 1.00 33.42 116 LEU A CA 1
ATOM 836 C C . LEU A 1 116 ? -15.919 6.335 26.464 1.00 36.25 116 LEU A C 1
ATOM 837 O O . LEU A 1 116 ? -15.395 7.383 26.087 1.00 39.75 116 LEU A O 1
ATOM 842 N N . LEU A 1 117 ? -15.470 5.658 27.505 1.00 36.38 117 LEU A N 1
ATOM 843 C CA . LEU A 1 117 ? -14.445 6.326 28.290 1.00 41.01 117 LEU A CA 1
ATOM 844 C C . LEU A 1 117 ? -13.037 5.904 27.864 1.00 46.23 117 LEU A C 1
ATOM 845 O O . LEU A 1 117 ? -12.772 4.706 27.653 1.00 42.08 117 LEU A O 1
ATOM 850 N N . PRO A 1 118 ? -12.115 6.867 27.770 1.00 47.09 118 PRO A N 1
ATOM 851 C CA . PRO A 1 118 ? -10.730 6.528 27.409 1.00 41.64 118 PRO A CA 1
ATOM 852 C C . PRO A 1 118 ? -10.010 5.828 28.544 1.00 47.53 118 PRO A C 1
ATOM 853 O O . PRO A 1 118 ? -10.607 5.542 29.592 1.00 49.42 118 PRO A O 1
ATOM 857 N N . ALA A 1 119 ? -8.721 5.563 28.333 1.00 48.43 119 ALA A N 1
ATOM 858 C CA . ALA A 1 119 ? -7.866 4.953 29.338 1.00 49.67 119 ALA A CA 1
ATOM 859 C C . ALA A 1 119 ? -7.642 5.912 30.509 1.00 47.12 119 ALA A C 1
ATOM 860 O O . ALA A 1 119 ? -7.819 7.128 30.372 1.00 47.02 119 ALA A O 1
ATOM 862 N N . PRO A 1 120 ? -7.283 5.378 31.677 1.00 44.82 120 PRO A N 1
ATOM 863 C CA . PRO A 1 120 ? -6.997 6.237 32.842 1.00 50.26 120 PRO A CA 1
ATOM 864 C C . PRO A 1 120 ? -5.855 7.191 32.536 1.00 57.62 120 PRO A C 1
ATOM 865 O O . PRO A 1 120 ? -4.903 6.813 31.838 1.00 56.13 120 PRO A O 1
ATOM 869 N N . PRO A 1 121 ? -5.915 8.447 33.033 1.00 56.90 121 PRO A N 1
ATOM 870 C CA . PRO A 1 121 ? -4.908 9.492 32.776 1.00 61.12 121 PRO A CA 1
ATOM 871 C C . PRO A 1 121 ? -3.473 9.083 33.145 1.00 57.29 121 PRO A C 1
ATOM 872 O O . PRO A 1 121 ? -3.211 8.776 34.312 1.00 60.16 121 PRO A O 1
ATOM 876 N N . SER B 1 2 ? -32.939 1.643 39.477 1.00 54.16 2 SER B N 1
ATOM 877 C CA . SER B 1 2 ? -31.626 2.034 39.993 1.00 45.93 2 SER B CA 1
ATOM 878 C C . SER B 1 2 ? -31.241 3.430 39.479 1.00 40.56 2 SER B C 1
ATOM 879 O O . SER B 1 2 ? -31.325 4.411 40.216 1.00 40.70 2 SER B O 1
ATOM 882 N N . PHE B 1 3 ? -30.846 3.523 38.208 1.00 43.57 3 PHE B N 1
ATOM 883 C CA . PHE B 1 3 ? -30.759 4.815 37.537 1.00 37.77 3 PHE B CA 1
ATOM 884 C C . PHE B 1 3 ? -32.141 5.260 37.076 1.00 40.09 3 PHE B C 1
ATOM 885 O O . PHE B 1 3 ? -32.922 4.457 36.571 1.00 44.94 3 PHE B O 1
ATOM 893 N N . ASN B 1 4 ? -32.448 6.541 37.266 1.00 39.37 4 ASN B N 1
ATOM 894 C CA . ASN B 1 4 ? -33.572 7.166 36.590 1.00 38.05 4 ASN B CA 1
ATOM 895 C C . ASN B 1 4 ? -33.038 7.877 35.352 1.00 45.55 4 ASN B C 1
ATOM 896 O O . ASN B 1 4 ? -31.826 7.908 35.101 1.00 46.20 4 ASN B O 1
ATOM 901 N N . GLN B 1 5 ? -33.941 8.478 34.574 1.00 42.56 5 GLN B N 1
ATOM 902 C CA . GLN B 1 5 ? -33.496 8.954 33.273 1.00 40.38 5 GLN B CA 1
ATOM 903 C C . GLN B 1 5 ? -32.677 10.229 33.400 1.00 38.04 5 GLN B C 1
ATOM 904 O O . GLN B 1 5 ? -31.703 10.401 32.662 1.00 36.26 5 GLN B O 1
ATOM 910 N N . ASN B 1 6 ? -33.043 11.125 34.328 1.00 38.53 6 ASN B N 1
ATOM 911 C CA . ASN B 1 6 ? -32.218 12.309 34.579 1.00 40.52 6 ASN B CA 1
ATOM 912 C C . ASN B 1 6 ? -30.774 11.923 34.861 1.00 40.92 6 ASN B C 1
ATOM 913 O O . ASN B 1 6 ? -29.841 12.630 34.462 1.00 36.68 6 ASN B O 1
ATOM 918 N N . GLN B 1 7 ? -30.576 10.795 35.557 1.00 40.66 7 GLN B N 1
ATOM 919 C CA . GLN B 1 7 ? -29.247 10.407 36.018 1.00 39.24 7 GLN B CA 1
ATOM 920 C C . GLN B 1 7 ? -28.421 9.845 34.876 1.00 34.16 7 GLN B C 1
ATOM 921 O O . GLN B 1 7 ? -27.258 10.227 34.704 1.00 29.11 7 GLN B O 1
ATOM 927 N N . LEU B 1 8 ? -29.021 8.931 34.100 1.00 33.04 8 LEU B N 1
ATOM 928 C CA . LEU B 1 8 ? -28.438 8.464 32.847 1.00 30.63 8 LEU B CA 1
ATOM 929 C C . LEU B 1 8 ? -27.998 9.625 31.970 1.00 33.78 8 LEU B C 1
ATOM 930 O O . LEU B 1 8 ? -26.887 9.625 31.421 1.00 34.01 8 LEU B O 1
ATOM 935 N N . HIS B 1 9 ? -28.862 10.632 31.830 1.00 32.84 9 HIS B N 1
ATOM 936 C CA . HIS B 1 9 ? -28.524 11.789 31.015 1.00 31.31 9 HIS B CA 1
ATOM 937 C C . HIS B 1 9 ? -27.345 12.544 31.618 1.00 32.27 9 HIS B C 1
ATOM 938 O O . HIS B 1 9 ? -26.427 12.950 30.900 1.00 34.83 9 HIS B O 1
ATOM 945 N N . GLN B 1 10 ? -27.327 12.702 32.944 1.00 33.33 10 GLN B N 1
ATOM 946 C CA . GLN B 1 10 ? -26.260 13.475 33.569 1.00 33.73 10 GLN B CA 1
ATOM 947 C C . GLN B 1 10 ? -24.940 12.726 33.494 1.00 28.79 10 GLN B C 1
ATOM 948 O O . GLN B 1 10 ? -23.892 13.322 33.237 1.00 33.55 10 GLN B O 1
ATOM 954 N N . LEU B 1 11 ? -24.986 11.414 33.683 1.00 28.65 11 LEU B N 1
ATOM 955 C CA . LEU B 1 11 ? -23.800 10.579 33.541 1.00 31.59 11 LEU B CA 1
ATOM 956 C C . LEU B 1 11 ? -23.189 10.697 32.145 1.00 31.21 11 LEU B C 1
ATOM 957 O O . LEU B 1 11 ? -21.982 10.932 32.000 1.00 32.54 11 LEU B O 1
ATOM 962 N N . ARG B 1 12 ? -24.018 10.552 31.104 1.00 32.53 12 ARG B N 1
ATOM 963 C CA . ARG B 1 12 ? -23.546 10.658 29.722 1.00 30.99 12 ARG B CA 1
ATOM 964 C C . ARG B 1 12 ? -22.895 12.008 29.453 1.00 28.73 12 ARG B C 1
ATOM 965 O O . ARG B 1 12 ? -21.808 12.076 28.869 1.00 31.92 12 ARG B O 1
ATOM 973 N N . ALA B 1 13 ? -23.523 13.091 29.902 1.00 30.82 13 ALA B N 1
ATOM 974 C CA . ALA B 1 13 ? -22.925 14.409 29.747 1.00 25.54 13 ALA B CA 1
ATOM 975 C C . ALA B 1 13 ? -21.588 14.506 30.463 1.00 31.93 13 ALA B C 1
ATOM 976 O O . ALA B 1 13 ? -20.640 15.120 29.951 1.00 33.72 13 ALA B O 1
ATOM 978 N N . GLN B 1 14 ? -21.481 13.905 31.652 1.00 33.29 14 GLN B N 1
ATOM 979 C CA . GLN B 1 14 ? -20.217 13.981 32.375 1.00 29.18 14 GLN B CA 1
ATOM 980 C C . GLN B 1 14 ? -19.131 13.183 31.669 1.00 28.75 14 GLN B C 1
ATOM 981 O O . GLN B 1 14 ? -17.968 13.594 31.642 1.00 30.88 14 GLN B O 1
ATOM 987 N N . ILE B 1 15 ? -19.488 12.030 31.110 1.00 31.45 15 ILE B N 1
ATOM 988 C CA . ILE B 1 15 ? -18.538 11.260 30.317 1.00 34.32 15 ILE B CA 1
ATOM 989 C C . ILE B 1 15 ? -18.037 12.097 29.150 1.00 34.41 15 ILE B C 1
ATOM 990 O O . ILE B 1 15 ? -16.830 12.192 28.898 1.00 34.50 15 ILE B O 1
ATOM 995 N N . MET B 1 16 ? -18.968 12.726 28.431 1.00 32.59 16 MET B N 1
ATOM 996 C CA . MET B 1 16 ? -18.595 13.575 27.307 1.00 36.05 16 MET B CA 1
ATOM 997 C C . MET B 1 16 ? -17.754 14.754 27.779 1.00 38.41 16 MET B C 1
ATOM 998 O O . MET B 1 16 ? -16.752 15.107 27.143 1.00 41.18 16 MET B O 1
ATOM 1003 N N . ALA B 1 17 ? -18.145 15.376 28.899 1.00 37.77 17 ALA B N 1
ATOM 1004 C CA . ALA B 1 17 ? -17.331 16.444 29.470 1.00 39.39 17 ALA B CA 1
ATOM 1005 C C . ALA B 1 17 ? -15.917 15.961 29.772 1.00 40.21 17 ALA B C 1
ATOM 1006 O O . ALA B 1 17 ? -14.944 16.685 29.540 1.00 41.18 17 ALA B O 1
ATOM 1008 N N . TYR B 1 18 ? -15.782 14.733 30.267 1.00 38.54 18 TYR B N 1
ATOM 1009 C CA . TYR B 1 18 ? -14.466 14.228 30.641 1.00 36.51 18 TYR B CA 1
ATOM 1010 C C . TYR B 1 18 ? -13.541 14.162 29.432 1.00 42.39 18 TYR B C 1
ATOM 1011 O O . TYR B 1 18 ? -12.375 14.577 29.501 1.00 39.41 18 TYR B O 1
ATOM 1020 N N . LYS B 1 19 ? -14.045 13.628 28.315 1.00 42.21 19 LYS B N 1
ATOM 1021 C CA . LYS B 1 19 ? -13.213 13.444 27.130 1.00 44.91 19 LYS B CA 1
ATOM 1022 C C . LYS B 1 19 ? -12.684 14.783 26.616 1.00 47.86 19 LYS B C 1
ATOM 1023 O O . LYS B 1 19 ? -11.488 14.914 26.330 1.00 52.75 19 LYS B O 1
ATOM 1029 N N . MET B 1 20 ? -13.552 15.801 26.529 1.00 42.07 20 MET B N 1
ATOM 1030 C CA . MET B 1 20 ? -13.101 17.135 26.123 1.00 51.85 20 MET B CA 1
ATOM 1031 C C . MET B 1 20 ? -12.080 17.708 27.101 1.00 53.25 20 MET B C 1
ATOM 1032 O O . MET B 1 20 ? -11.076 18.297 26.691 1.00 57.76 20 MET B O 1
ATOM 1037 N N . LEU B 1 21 ? -12.327 17.563 28.402 1.00 46.19 21 LEU B N 1
ATOM 1038 C CA . LEU B 1 21 ? -11.392 18.108 29.377 1.00 51.62 21 LEU B CA 1
ATOM 1039 C C . LEU B 1 21 ? -10.049 17.396 29.327 1.00 53.21 21 LEU B C 1
ATOM 1040 O O . LEU B 1 21 ? -9.011 18.004 29.618 1.00 54.57 21 LEU B O 1
ATOM 1045 N N . ALA B 1 22 ? -10.052 16.106 28.974 1.00 53.70 22 ALA B N 1
ATOM 1046 C CA . ALA B 1 22 ? -8.817 15.330 28.938 1.00 54.88 22 ALA B CA 1
ATOM 1047 C C . ALA B 1 22 ? -7.944 15.749 27.760 1.00 61.06 22 ALA B C 1
ATOM 1048 O O . ALA B 1 22 ? -6.712 15.779 27.872 1.00 59.67 22 ALA B O 1
ATOM 1050 N N . ARG B 1 23 ? -8.567 16.086 26.630 1.00 66.47 23 ARG B N 1
ATOM 1051 C CA . ARG B 1 23 ? -7.900 16.707 25.484 1.00 64.25 23 ARG B CA 1
ATOM 1052 C C . ARG B 1 23 ? -7.944 18.232 25.546 1.00 67.34 23 ARG B C 1
ATOM 1053 O O . ARG B 1 23 ? -8.166 18.895 24.529 1.00 68.65 23 ARG B O 1
ATOM 1061 N N . GLY B 1 24 ? -7.778 18.806 26.737 1.00 65.78 24 GLY B N 1
ATOM 1062 C CA . GLY B 1 24 ? -7.538 20.228 26.911 1.00 70.89 24 GLY B CA 1
ATOM 1063 C C . GLY B 1 24 ? -8.513 21.213 26.296 1.00 70.02 24 GLY B C 1
ATOM 1064 O O . GLY B 1 24 ? -8.209 22.408 26.225 1.00 75.99 24 GLY B O 1
ATOM 1065 N N . GLN B 1 25 ? -9.677 20.752 25.856 1.00 67.21 25 GLN B N 1
ATOM 1066 C CA . GLN B 1 25 ? -10.683 21.643 25.289 1.00 65.55 25 GLN B CA 1
ATOM 1067 C C . GLN B 1 25 ? -11.476 22.333 26.396 1.00 63.75 25 GLN B C 1
ATOM 1068 O O . GLN B 1 25 ? -11.391 21.971 27.578 1.00 58.26 25 GLN B O 1
ATOM 1074 N N . PRO B 1 26 ? -12.231 23.381 26.050 1.00 66.39 26 PRO B N 1
ATOM 1075 C CA . PRO B 1 26 ? -13.196 23.936 27.005 1.00 58.46 26 PRO B CA 1
ATOM 1076 C C . PRO B 1 26 ? -14.549 23.273 26.823 1.00 60.40 26 PRO B C 1
ATOM 1077 O O . PRO B 1 26 ? -14.720 22.449 25.915 1.00 60.28 26 PRO B O 1
ATOM 1081 N N . LEU B 1 27 ? -15.521 23.622 27.654 1.00 56.32 27 LEU B N 1
ATOM 1082 C CA . LEU B 1 27 ? -16.790 22.928 27.580 1.00 56.44 27 LEU B CA 1
ATOM 1083 C C . LEU B 1 27 ? -17.840 23.806 26.924 1.00 54.94 27 LEU B C 1
ATOM 1084 O O . LEU B 1 27 ? -17.940 24.988 27.273 1.00 56.59 27 LEU B O 1
ATOM 1089 N N . PRO B 1 28 ? -18.604 23.283 25.960 1.00 54.59 28 PRO B N 1
ATOM 1090 C CA . PRO B 1 28 ? -19.760 24.022 25.435 1.00 53.68 28 PRO B CA 1
ATOM 1091 C C . PRO B 1 28 ? -20.808 24.280 26.509 1.00 57.11 28 PRO B C 1
ATOM 1092 O O . PRO B 1 28 ? -20.890 23.586 27.524 1.00 57.82 28 PRO B O 1
ATOM 1096 N N . ASP B 1 29 ? -21.635 25.296 26.255 1.00 61.26 29 ASP B N 1
ATOM 1097 C CA . ASP B 1 29 ? -22.629 25.715 27.235 1.00 57.82 29 ASP B CA 1
ATOM 1098 C C . ASP B 1 29 ? -23.628 24.606 27.523 1.00 59.71 29 ASP B C 1
ATOM 1099 O O . ASP B 1 29 ? -23.994 24.377 28.681 1.00 59.07 29 ASP B O 1
ATOM 1104 N N . HIS B 1 30 ? -24.089 23.913 26.480 1.00 58.25 30 HIS B N 1
ATOM 1105 C CA . HIS B 1 30 ? -25.077 22.860 26.679 1.00 62.65 30 HIS B CA 1
ATOM 110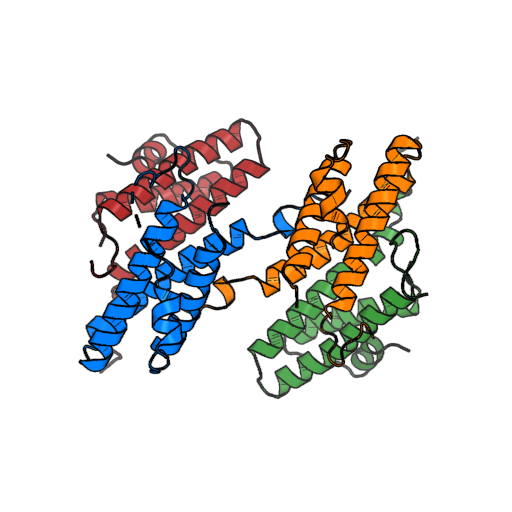6 C C . HIS B 1 30 ? -24.535 21.724 27.544 1.00 59.47 30 HIS B C 1
ATOM 1107 O O . HIS B 1 30 ? -25.289 21.129 28.324 1.00 52.90 30 HIS B O 1
ATOM 1114 N N . LEU B 1 31 ? -23.239 21.417 27.421 1.00 53.10 31 LEU B N 1
ATOM 1115 C CA . LEU B 1 31 ? -22.620 20.372 28.227 1.00 49.33 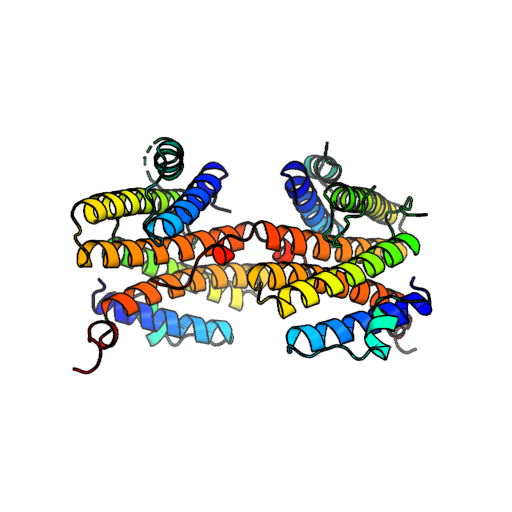31 LEU B CA 1
ATOM 1116 C C . LEU B 1 31 ? -22.330 20.861 29.643 1.00 51.81 31 LEU B C 1
ATOM 1117 O O . LEU B 1 31 ? -22.508 20.108 30.605 1.00 52.53 31 LEU B O 1
ATOM 1122 N N . GLN B 1 32 ? -21.892 22.119 29.794 1.00 55.34 32 GLN B N 1
ATOM 1123 C CA . GLN B 1 32 ? -21.712 22.708 31.119 1.00 50.67 32 GLN B CA 1
ATOM 1124 C C . GLN B 1 32 ? -22.995 22.676 31.922 1.00 53.67 32 GLN B C 1
ATOM 1125 O O . GLN B 1 32 ? -22.954 22.594 33.158 1.00 54.59 32 GLN B O 1
ATOM 1131 N N . MET B 1 33 ? -24.138 22.795 31.245 1.00 50.85 33 MET B N 1
ATOM 1132 C CA . MET B 1 33 ? -25.425 22.662 31.907 1.00 52.69 33 MET B CA 1
ATOM 1133 C C . MET B 1 33 ? -25.832 21.236 32.212 1.00 48.32 33 MET B C 1
ATOM 1134 O O . MET B 1 33 ? -26.429 21.001 33.265 1.00 50.30 33 MET B O 1
ATOM 1139 N N . ALA B 1 34 ? -25.650 20.314 31.269 1.00 50.57 34 ALA B N 1
ATOM 1140 C CA . ALA B 1 34 ? -26.101 18.951 31.500 1.00 46.70 34 ALA B CA 1
ATOM 1141 C C . ALA B 1 34 ? -25.314 18.255 32.601 1.00 43.30 34 ALA B C 1
ATOM 1142 O O . ALA B 1 34 ? -25.858 17.354 33.234 1.00 40.56 34 ALA B O 1
ATOM 1144 N N . VAL B 1 35 ? -24.041 18.613 32.828 1.00 43.22 35 VAL B N 1
ATOM 1145 C CA . VAL B 1 35 ? -23.249 17.884 33.819 1.00 40.73 35 VAL B CA 1
ATOM 1146 C C . VAL B 1 35 ? -23.693 18.176 35.241 1.00 42.59 35 VAL B C 1
ATOM 1147 O O . VAL B 1 35 ? -23.281 17.465 36.169 1.00 42.17 35 VAL B O 1
ATOM 1151 N N . GLN B 1 36 ? -24.539 19.187 35.436 1.00 46.52 36 GLN B N 1
ATOM 1152 C CA . GLN B 1 36 ? -25.070 19.485 36.760 1.00 48.24 36 GLN B CA 1
ATOM 1153 C C . GLN B 1 36 ? -26.403 18.812 37.041 1.00 46.28 36 GLN B C 1
ATOM 1154 O O . GLN B 1 36 ? -26.700 18.527 38.206 1.00 46.23 36 GLN B O 1
ATOM 1160 N N . GLY B 1 37 ? -27.194 18.530 36.013 1.00 50.78 37 GLY B N 1
ATOM 1161 C CA . GLY B 1 37 ? -28.470 17.874 36.214 1.00 55.74 37 GLY B CA 1
ATOM 1162 C C . GLY B 1 37 ? -29.631 18.842 36.307 1.00 59.42 37 GLY B C 1
ATOM 1163 O O . GLY B 1 37 ? -29.641 19.870 35.624 1.00 62.98 37 GLY B O 1
ATOM 1164 N N . LYS B 1 38 ? -30.613 18.522 37.146 1.00 63.46 38 LYS B N 1
ATOM 1165 C CA . LYS B 1 38 ? -31.773 19.379 37.366 1.00 57.90 38 LYS B CA 1
ATOM 1166 C C . LYS B 1 38 ? -31.941 19.608 38.859 1.00 60.14 38 LYS B C 1
ATOM 1167 O O . LYS B 1 38 ? -30.994 20.009 39.543 1.00 58.94 38 LYS B O 1
ATOM 1173 N N . TYR B 1 50 ? -29.582 7.575 55.650 1.00 62.32 50 TYR B N 1
ATOM 1174 C CA . TYR B 1 50 ? -29.783 7.656 54.205 1.00 60.03 50 TYR B CA 1
ATOM 1175 C C . TYR B 1 50 ? -28.588 7.134 53.385 1.00 57.25 50 TYR B C 1
ATOM 1176 O O . TYR B 1 50 ? -27.578 6.727 53.955 1.00 64.57 50 TYR B O 1
ATOM 1185 N N . PHE B 1 51 ? -28.735 7.110 52.053 1.00 57.40 51 PHE B N 1
ATOM 1186 C CA . PHE B 1 51 ? -27.692 6.679 51.114 1.00 49.70 51 PHE B CA 1
ATOM 1187 C C . PHE B 1 51 ? -27.427 5.179 51.103 1.00 42.83 51 PHE B C 1
ATOM 1188 O O . PHE B 1 51 ? -27.076 4.631 50.055 1.00 42.55 51 PHE B O 1
ATOM 1196 N N . GLN B 1 52 ? -27.551 4.515 52.249 1.00 39.65 52 GLN B N 1
ATOM 1197 C CA . GLN B 1 52 ? -27.167 3.116 52.400 1.00 38.08 52 GLN B CA 1
ATOM 1198 C C . GLN B 1 52 ? -28.402 2.237 52.271 1.00 40.66 52 GLN B C 1
ATOM 1199 O O . GLN B 1 52 ? -29.490 2.627 52.704 1.00 41.28 52 GLN B O 1
ATOM 1205 N N . SER B 1 53 ? -28.233 1.060 51.671 1.00 35.75 53 SER B N 1
ATOM 1206 C CA . SER B 1 53 ? -29.271 0.040 51.573 1.00 31.02 53 SER B CA 1
ATOM 1207 C C . SER B 1 53 ? -28.902 -1.151 52.441 1.00 35.37 53 SER B C 1
ATOM 1208 O O . SER B 1 53 ? -27.727 -1.415 52.698 1.00 34.58 53 SER B O 1
ATOM 1211 N N . GLY B 1 54 ? -29.924 -1.908 52.845 1.00 30.83 54 GLY B N 1
ATOM 1212 C CA . GLY B 1 54 ? -29.686 -3.039 53.723 1.00 34.22 54 GLY B CA 1
ATOM 1213 C C . GLY B 1 54 ? -28.853 -4.146 53.097 1.00 31.79 54 GLY B C 1
ATOM 1214 O O . GLY B 1 54 ? -28.124 -4.853 53.798 1.00 33.34 54 GLY B O 1
ATOM 1215 N N . SER B 1 55 ? -28.955 -4.325 51.789 1.00 33.61 55 SER B N 1
ATOM 1216 C CA . SER B 1 55 ? -28.241 -5.404 51.124 1.00 35.65 55 SER B CA 1
ATOM 1217 C C . SER B 1 55 ? -26.878 -4.980 50.581 1.00 29.71 55 SER B C 1
ATOM 1218 O O . SER B 1 55 ? -26.056 -5.846 50.276 1.00 29.10 55 SER B O 1
ATOM 1221 N N . GLY B 1 56 ? -26.628 -3.688 50.437 1.00 27.95 56 GLY B N 1
ATOM 1222 C CA . GLY B 1 56 ? -25.400 -3.199 49.853 1.00 30.35 56 GLY B CA 1
ATOM 1223 C C . GLY B 1 56 ? -25.529 -2.670 48.435 1.00 28.93 56 GLY B C 1
ATOM 1224 O O . GLY B 1 56 ? -24.638 -1.944 47.988 1.00 29.48 56 GLY B O 1
ATOM 1225 N N . GLU B 1 57 ? -26.606 -3.010 47.719 1.00 32.20 57 GLU B N 1
ATOM 1226 C CA . GLU B 1 57 ? -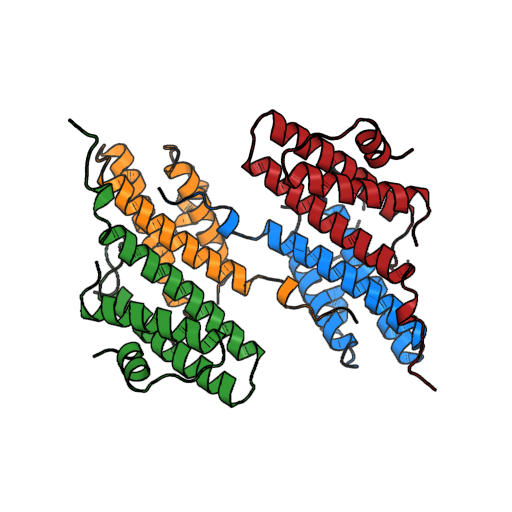26.869 -2.385 46.429 1.00 31.46 57 GLU B CA 1
ATOM 1227 C C . GLU B 1 57 ? -26.819 -0.878 46.565 1.00 28.44 57 GLU B C 1
ATOM 1228 O O . GLU B 1 57 ? -27.291 -0.312 47.557 1.00 27.70 57 GLU B O 1
ATOM 1234 N N . ILE B 1 58 ? -26.233 -0.234 45.555 1.00 27.36 58 ILE B N 1
ATOM 1235 C CA . ILE B 1 58 ? -26.196 1.216 45.534 1.00 28.57 58 ILE B CA 1
ATOM 1236 C C . ILE B 1 58 ? -27.636 1.770 45.437 1.00 27.77 58 ILE B C 1
ATOM 1237 O O . ILE B 1 58 ? -28.536 1.144 44.870 1.00 27.81 58 ILE B O 1
ATOM 1242 N N . THR B 1 59 ? -27.851 2.930 46.008 1.00 27.37 59 THR B N 1
ATOM 1243 C CA . THR B 1 59 ? -29.172 3.535 46.061 1.00 33.00 59 THR B CA 1
ATOM 1244 C C . THR B 1 59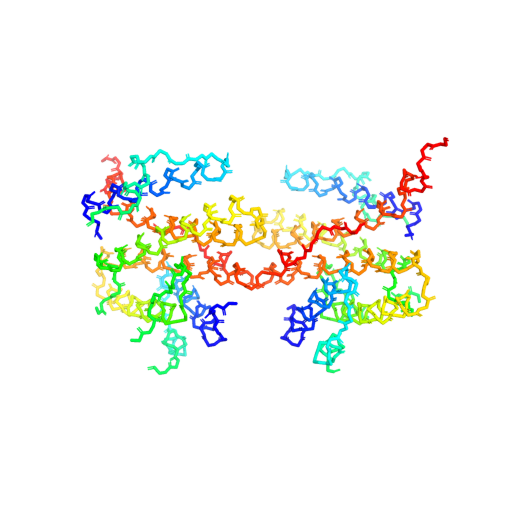 ? -29.213 4.739 45.149 1.00 30.48 59 THR B C 1
ATOM 1245 O O . THR B 1 59 ? -28.170 5.334 44.860 1.00 31.29 59 THR B O 1
ATOM 1249 N N . PRO B 1 60 ? -30.406 5.140 44.684 1.00 32.31 60 PRO B N 1
ATOM 1250 C CA . PRO B 1 60 ? -30.508 6.362 43.865 1.00 30.31 60 PRO B CA 1
ATOM 1251 C C . PRO B 1 60 ? -29.788 7.553 44.463 1.00 28.00 60 PRO B C 1
ATOM 1252 O O . PRO B 1 60 ? -29.099 8.286 43.747 1.00 29.05 60 PRO B O 1
ATOM 1256 N N . ALA B 1 61 ? -29.905 7.749 45.774 1.00 30.29 61 ALA B N 1
ATOM 1257 C CA . ALA B 1 61 ? -29.261 8.897 46.394 1.00 30.58 61 ALA B CA 1
ATOM 1258 C C . ALA B 1 61 ? -27.740 8.736 46.462 1.00 31.01 61 ALA B C 1
ATOM 1259 O O . ALA B 1 61 ? -27.017 9.735 46.408 1.00 28.89 61 ALA B O 1
ATOM 1261 N N . ALA B 1 62 ? -27.230 7.506 46.574 1.00 28.24 62 ALA B N 1
ATOM 1262 C CA . ALA B 1 62 ? -25.787 7.327 46.448 1.00 31.03 62 ALA B CA 1
ATOM 1263 C C . ALA B 1 62 ? -25.321 7.665 45.032 1.00 30.53 62 ALA B C 1
ATOM 1264 O O . ALA B 1 62 ? -24.328 8.382 44.852 1.00 31.37 62 ALA B O 1
ATOM 1266 N N . ILE B 1 63 ? -26.058 7.199 44.021 1.00 30.34 63 ILE B N 1
ATOM 1267 C CA . ILE B 1 63 ? -25.755 7.539 42.633 1.00 26.26 63 ILE B CA 1
ATOM 1268 C C . ILE B 1 63 ? -25.754 9.045 42.449 1.00 26.48 63 ILE B C 1
ATOM 1269 O O . ILE B 1 63 ? -24.874 9.604 41.779 1.00 25.52 63 ILE B O 1
ATOM 1274 N N . GLN B 1 64 ? -26.742 9.733 43.037 1.00 30.32 64 GLN B N 1
ATOM 1275 C CA . GLN B 1 64 ? -26.799 11.176 42.850 1.00 26.94 64 GLN B CA 1
ATOM 1276 C C . GLN B 1 64 ? -25.695 11.869 43.621 1.00 29.29 64 GLN B C 1
ATOM 1277 O O . GLN B 1 64 ? -25.183 12.893 43.162 1.00 31.43 64 GLN B O 1
ATOM 1283 N N . LYS B 1 65 ? -25.291 11.320 44.773 1.00 30.30 65 LYS B N 1
ATOM 1284 C CA . LYS B 1 65 ? -24.148 11.892 45.480 1.00 35.06 65 LYS B CA 1
ATOM 1285 C C . LYS B 1 65 ? -22.899 11.872 44.607 1.00 37.23 65 LYS B C 1
ATOM 1286 O O . LYS B 1 65 ? -22.158 12.863 44.528 1.00 31.80 65 LYS B O 1
ATOM 1292 N N . MET B 1 66 ? -22.644 10.745 43.939 1.00 34.95 66 MET B N 1
ATOM 1293 C CA . MET B 1 66 ? -21.429 10.672 43.135 1.00 37.45 66 MET B CA 1
ATOM 1294 C C . MET B 1 66 ? -21.530 11.575 41.909 1.00 34.20 66 MET B C 1
ATOM 1295 O O . MET B 1 66 ? -20.539 12.195 41.513 1.00 35.16 66 MET B O 1
ATOM 1300 N N . LEU B 1 67 ? -22.725 11.684 41.311 1.00 32.44 67 LEU B N 1
ATOM 1301 C CA . LEU B 1 67 ? -22.905 12.588 40.173 1.00 31.12 67 LEU B CA 1
ATOM 1302 C C . LEU B 1 67 ? -22.658 14.031 40.578 1.00 32.97 67 LEU B C 1
ATOM 1303 O O . LEU B 1 67 ? -22.088 14.815 39.808 1.00 33.74 67 LEU B O 1
ATOM 1308 N N . ASP B 1 68 ? -23.080 14.404 41.785 1.00 35.15 68 ASP B N 1
ATOM 1309 C CA . ASP B 1 68 ? -22.764 15.739 42.285 1.00 37.99 68 ASP B CA 1
ATOM 1310 C C . ASP B 1 68 ? -21.273 15.884 42.575 1.00 38.30 68 ASP B C 1
ATOM 1311 O O . ASP B 1 68 ? -20.666 16.900 42.210 1.00 41.13 68 ASP B O 1
ATOM 1316 N N . ASP B 1 69 ? -20.664 14.865 43.197 1.00 37.23 69 ASP B N 1
ATOM 1317 C CA . ASP B 1 69 ? -19.207 14.793 43.310 1.00 32.23 69 ASP B CA 1
ATOM 1318 C C . ASP B 1 69 ? -18.533 15.060 41.970 1.00 39.37 69 ASP B C 1
ATOM 1319 O O . ASP B 1 69 ? -17.555 15.811 41.891 1.00 38.50 69 ASP B O 1
ATOM 1324 N N . ASN B 1 70 ? -19.034 14.422 40.904 1.00 36.83 70 ASN B N 1
ATOM 1325 C CA . ASN B 1 70 ? -18.409 14.561 39.593 1.00 38.03 70 ASN B CA 1
ATOM 1326 C C . ASN B 1 70 ? -18.567 15.975 39.057 1.00 36.95 70 ASN B C 1
ATOM 1327 O O . ASN B 1 70 ? -17.648 16.517 38.436 1.00 34.67 70 ASN B O 1
ATOM 1332 N N . ASN B 1 71 ? -19.719 16.595 39.292 1.00 37.72 71 ASN B N 1
ATOM 1333 C CA . ASN B 1 71 ? -19.885 17.970 38.852 1.00 40.19 71 ASN B CA 1
ATOM 1334 C C . ASN B 1 71 ? -18.876 18.886 39.534 1.00 42.29 71 ASN B C 1
ATOM 1335 O O . ASN B 1 71 ? -18.333 19.797 38.902 1.00 45.15 71 ASN B O 1
ATOM 1340 N N . HIS B 1 72 ? -18.594 18.646 40.819 1.00 41.61 72 HIS B N 1
ATOM 1341 C CA . HIS B 1 72 ? -17.613 19.465 41.523 1.00 47.01 72 HIS B CA 1
ATOM 1342 C C . HIS B 1 72 ? -16.195 19.136 41.096 1.00 48.28 72 HIS B C 1
ATOM 1343 O O . HIS B 1 72 ? -15.328 20.015 41.117 1.00 50.78 72 HIS B O 1
ATOM 1350 N N . LEU B 1 73 ? -15.935 17.879 40.729 1.00 45.97 73 LEU B N 1
ATOM 1351 C CA . LEU B 1 73 ? -14.634 17.545 40.167 1.00 46.50 73 LEU B CA 1
ATOM 1352 C C . LEU B 1 73 ? -14.439 18.224 38.820 1.00 44.99 73 LEU B C 1
ATOM 1353 O O . LEU B 1 73 ? -13.340 18.696 38.513 1.00 46.65 73 LEU B O 1
ATOM 1358 N N . ILE B 1 74 ? -15.500 18.288 38.011 1.00 46.08 74 ILE B N 1
ATOM 1359 C CA . ILE B 1 74 ? -15.420 18.939 36.705 1.00 46.99 74 ILE B CA 1
ATOM 1360 C C . ILE B 1 74 ? -15.157 20.431 36.866 1.00 50.10 74 ILE B C 1
ATOM 1361 O O . ILE B 1 74 ? -14.389 21.021 36.098 1.00 53.38 74 ILE B O 1
ATOM 1366 N N . GLN B 1 75 ? -15.778 21.061 37.873 1.00 53.04 75 GLN B N 1
ATOM 1367 C CA . GLN B 1 75 ? -15.521 22.477 38.148 1.00 53.99 75 GLN B CA 1
ATOM 1368 C C . GLN B 1 75 ? -14.070 22.705 38.552 1.00 54.00 75 GLN B C 1
ATOM 1369 O O . GLN B 1 75 ? -13.433 23.661 38.099 1.00 60.47 75 GLN B O 1
ATOM 1375 N N . CYS B 1 76 ? -13.526 21.835 39.400 1.00 51.75 76 CYS B N 1
ATOM 1376 C CA . CYS B 1 76 ? -12.126 21.963 39.781 1.00 53.86 76 CYS B CA 1
ATOM 1377 C C . CYS B 1 76 ? -11.200 21.719 38.592 1.00 62.99 76 CYS B C 1
ATOM 1378 O O . CYS B 1 76 ? -10.182 22.406 38.449 1.00 68.96 76 CYS B O 1
ATOM 1381 N N . ILE B 1 77 ? -11.525 20.749 37.726 1.00 56.10 77 ILE B N 1
ATOM 1382 C CA . ILE B 1 77 ? -10.675 20.494 36.564 1.00 55.64 77 ILE B CA 1
ATOM 1383 C C . ILE B 1 77 ? -10.667 21.699 35.634 1.00 63.91 77 ILE B C 1
ATOM 1384 O O . ILE B 1 77 ? -9.618 22.079 35.099 1.00 66.60 77 ILE B O 1
ATOM 1389 N N . MET B 1 78 ? -11.836 22.314 35.418 1.00 61.20 78 MET B N 1
ATOM 1390 C CA . MET B 1 78 ? -11.893 23.497 34.564 1.00 61.86 78 MET B CA 1
ATOM 1391 C C . MET B 1 78 ? -11.044 24.624 35.137 1.00 73.24 78 MET B C 1
ATOM 1392 O O . MET B 1 78 ? -10.349 25.325 34.393 1.00 76.28 78 MET B O 1
ATOM 1397 N N . ASP B 1 79 ? -11.065 24.794 36.462 1.00 71.06 79 ASP B N 1
ATOM 1398 C CA . ASP B 1 79 ? -10.293 25.861 37.094 1.00 75.89 79 ASP B CA 1
ATOM 1399 C C . ASP B 1 79 ? -8.791 25.661 36.901 1.00 78.92 79 ASP B C 1
ATOM 1400 O O . ASP B 1 79 ? -8.097 26.548 36.392 1.00 84.14 79 ASP B O 1
ATOM 1405 N N . SER B 1 80 ? -8.267 24.500 37.311 1.00 79.88 80 SER B N 1
ATOM 1406 C CA . SER B 1 80 ? -6.833 24.224 37.219 1.00 81.73 80 SER B CA 1
ATOM 1407 C C . SER B 1 80 ? -6.298 24.293 35.792 1.00 80.87 80 SER B C 1
ATOM 1408 O O . SER B 1 80 ? -5.076 24.250 35.604 1.00 84.36 80 SER B O 1
ATOM 1411 N N . GLN B 1 81 ? -7.171 24.381 34.789 1.00 77.50 81 GLN B N 1
ATOM 1412 C CA . GLN B 1 81 ? -6.750 24.660 33.425 1.00 80.54 81 GLN B CA 1
ATOM 1413 C C . GLN B 1 81 ? -6.692 26.153 33.130 1.00 86.26 81 GLN B C 1
ATOM 1414 O O . GLN B 1 81 ? -6.018 26.556 32.173 1.00 87.59 81 GLN B O 1
ATOM 1420 N N . ASN B 1 82 ? -7.382 26.977 33.928 1.00 87.43 82 ASN B N 1
ATOM 1421 C CA . ASN B 1 82 ? -7.208 28.426 33.895 1.00 88.88 82 ASN B CA 1
ATOM 1422 C C . ASN B 1 82 ? -6.291 28.936 34.998 1.00 86.93 82 ASN B C 1
ATOM 1423 O O . ASN B 1 82 ? -5.762 30.046 34.879 1.00 88.83 82 ASN B O 1
ATOM 1428 N N . LYS B 1 83 ? -6.107 28.164 36.066 1.00 87.47 83 LYS B N 1
ATOM 1429 C CA . LYS B 1 83 ? -5.180 28.502 37.139 1.00 89.76 83 LYS B CA 1
ATOM 1430 C C . LYS B 1 83 ? -3.761 28.017 36.862 1.00 90.23 83 LYS B C 1
ATOM 1431 O O . LYS B 1 83 ? -2.860 28.294 37.662 1.00 90.31 83 LYS B O 1
ATOM 1437 N N . GLY B 1 84 ? -3.542 27.290 35.764 1.00 86.50 84 GLY B N 1
ATOM 1438 C CA . GLY B 1 84 ? -2.232 26.776 35.424 1.00 86.68 84 GLY B CA 1
ATOM 1439 C C . GLY B 1 84 ? -1.685 25.700 36.338 1.00 93.40 84 GLY B C 1
ATOM 1440 O O . GLY B 1 84 ? -0.621 25.143 36.035 1.00 91.86 84 GLY B O 1
ATOM 1441 N N . LYS B 1 85 ? -2.365 25.382 37.444 1.00 95.55 85 LYS B N 1
ATOM 1442 C CA . LYS B 1 85 ? -1.909 24.350 38.379 1.00 90.18 85 LYS B CA 1
ATOM 1443 C C . LYS B 1 85 ? -2.079 22.988 37.712 1.00 89.27 85 LYS B C 1
ATOM 1444 O O . LYS B 1 85 ? -3.048 22.255 37.933 1.00 86.90 85 LYS B O 1
ATOM 1450 N N . THR B 1 86 ? -1.100 22.658 36.865 1.00 90.09 86 THR B N 1
ATOM 1451 C CA . THR B 1 86 ? -1.139 21.436 36.065 1.00 88.28 86 THR B CA 1
ATOM 1452 C C . THR B 1 86 ? -1.238 20.180 36.926 1.00 88.41 86 THR B C 1
ATOM 1453 O O . THR B 1 86 ? -1.893 19.206 36.530 1.00 83.43 86 THR B O 1
ATOM 1457 N N . SER B 1 87 ? -0.632 20.194 38.116 1.00 91.23 87 SER B N 1
ATOM 1458 C CA . SER B 1 87 ? -0.439 18.947 38.853 1.00 87.05 87 SER B CA 1
ATOM 1459 C C . SER B 1 87 ? -1.742 18.443 39.467 1.00 81.80 87 SER B C 1
ATOM 1460 O O . SER B 1 87 ? -2.071 17.257 39.351 1.00 76.83 87 SER B O 1
ATOM 1463 N N . GLU B 1 88 ? -2.499 19.314 40.138 1.00 84.38 88 GLU B N 1
ATOM 1464 C CA . GLU B 1 88 ? -3.723 18.809 40.747 1.00 79.67 88 GLU B CA 1
ATOM 1465 C C . GLU B 1 88 ? -4.881 18.730 39.759 1.00 76.16 88 GLU B C 1
ATOM 1466 O O . GLU B 1 88 ? -5.902 18.114 40.078 1.00 72.98 88 GLU B O 1
ATOM 1472 N N . CYS B 1 89 ? -4.729 19.297 38.560 1.00 78.97 89 CYS B N 1
ATOM 1473 C CA . CYS B 1 89 ? -5.669 19.095 37.464 1.00 71.03 89 CYS B CA 1
ATOM 1474 C C . CYS B 1 89 ? -5.663 17.646 36.984 1.00 73.24 89 CYS B C 1
ATOM 1475 O O . CYS B 1 89 ? -6.429 17.281 36.089 1.00 75.09 89 CYS B O 1
ATOM 1478 N N . SER B 1 90 ? -4.784 16.815 37.546 1.00 72.16 90 SER B N 1
ATOM 1479 C CA . SER B 1 90 ? -4.685 15.421 37.144 1.00 69.18 90 SER B CA 1
ATOM 1480 C C . SER B 1 90 ? -5.061 14.452 38.250 1.00 63.85 90 SER B C 1
ATOM 1481 O O . SER B 1 90 ? -5.474 13.326 37.951 1.00 57.12 90 SER B O 1
ATOM 1484 N N . GLN B 1 91 ? -4.933 14.853 39.514 1.00 63.67 91 GLN B N 1
ATOM 1485 C CA . GLN B 1 91 ? -5.542 14.051 40.564 1.00 63.35 91 GLN B CA 1
ATOM 1486 C C . GLN B 1 91 ? -7.058 14.162 40.504 1.00 57.36 91 GLN B C 1
ATOM 1487 O O . GLN B 1 91 ? -7.759 13.155 40.650 1.00 52.92 91 GLN B O 1
ATOM 1493 N N . TYR B 1 92 ? -7.579 15.373 40.268 1.00 54.52 92 TYR B N 1
ATOM 1494 C CA . TYR B 1 92 ? -9.006 15.521 40.002 1.00 51.25 92 TYR B CA 1
ATOM 1495 C C . TYR B 1 92 ? -9.418 14.704 38.787 1.00 48.42 92 TYR B C 1
ATOM 1496 O O . TYR B 1 92 ? -10.441 14.014 38.815 1.00 49.84 92 TYR B O 1
ATOM 1505 N N . GLN B 1 93 ? -8.620 14.749 37.717 1.00 50.51 93 GLN B N 1
ATOM 1506 C CA . GLN B 1 93 ? -8.969 14.014 36.507 1.00 48.98 93 GLN B CA 1
ATOM 1507 C C . GLN B 1 93 ? -9.064 12.523 36.771 1.00 42.63 93 GLN B C 1
ATOM 1508 O O . GLN B 1 93 ? -9.969 11.855 36.259 1.00 37.53 93 GLN B O 1
ATOM 1514 N N . GLN B 1 94 ? -8.128 11.982 37.551 1.00 44.06 94 GLN B N 1
ATOM 1515 C CA . GLN B 1 94 ? -8.096 10.547 37.793 1.00 46.98 94 GLN B CA 1
ATOM 1516 C C . GLN B 1 94 ? -9.192 10.121 38.758 1.00 40.69 94 GLN B C 1
ATOM 1517 O O . GLN B 1 94 ? -9.700 8.997 38.667 1.00 39.64 94 GLN B O 1
ATOM 1523 N N . MET B 1 95 ? -9.565 10.996 39.687 1.00 39.68 95 MET B N 1
ATOM 1524 C CA . MET B 1 95 ? -10.705 10.698 40.539 1.00 40.79 95 MET B CA 1
ATOM 1525 C C . MET B 1 95 ? -11.994 10.723 39.734 1.00 36.15 95 MET B C 1
ATOM 1526 O O . MET B 1 95 ? -12.861 9.865 39.921 1.00 34.30 95 MET B O 1
ATOM 1531 N N . LEU B 1 96 ? -12.142 11.709 38.842 1.00 34.86 96 LEU B N 1
ATOM 1532 C CA . LEU B 1 96 ? -13.327 11.768 38.000 1.00 29.49 96 LEU B CA 1
ATOM 1533 C C . LEU B 1 96 ? -13.384 10.580 37.056 1.00 36.12 96 LEU B C 1
ATOM 1534 O O . LEU B 1 96 ? -14.465 10.041 36.803 1.00 35.52 96 LEU B O 1
ATOM 1539 N N . HIS B 1 97 ? -12.232 10.122 36.564 1.00 34.33 97 HIS B N 1
ATOM 1540 C CA . HIS B 1 97 ? -12.249 9.016 35.618 1.00 34.07 97 HIS B CA 1
ATOM 1541 C C . HIS B 1 97 ? -12.735 7.740 36.287 1.00 30.10 97 HIS B C 1
ATOM 1542 O O . HIS B 1 97 ? -13.527 6.984 35.701 1.00 26.80 97 HIS B O 1
ATOM 1549 N N . THR B 1 98 ? -12.287 7.503 37.524 1.00 27.46 98 THR B N 1
ATOM 1550 C CA . THR B 1 98 ? -12.639 6.280 38.241 1.00 31.39 98 THR B CA 1
ATOM 1551 C C . THR B 1 98 ? -14.110 6.276 38.638 1.00 28.71 98 THR B C 1
ATOM 1552 O O . THR B 1 98 ? -14.768 5.230 38.598 1.00 26.24 98 THR B O 1
ATOM 1556 N N . ASN B 1 99 ? -14.633 7.439 39.030 1.00 27.55 99 ASN B N 1
ATOM 1557 C CA . ASN B 1 99 ? -16.060 7.586 39.280 1.00 26.02 99 ASN B CA 1
ATOM 1558 C C . ASN B 1 99 ? -16.879 7.265 38.038 1.00 27.35 99 ASN B C 1
ATOM 1559 O O . ASN B 1 99 ? -17.885 6.541 38.112 1.00 24.57 99 ASN B O 1
ATOM 1564 N N . LEU B 1 100 ? -16.473 7.823 36.885 1.00 24.82 100 LEU B N 1
ATOM 1565 C CA . LEU B 1 100 ? -17.236 7.624 35.656 1.00 24.64 100 LEU B CA 1
ATOM 1566 C C . LEU B 1 100 ? -17.234 6.159 35.231 1.00 23.85 100 LEU B C 1
ATOM 1567 O O . LEU B 1 100 ? -18.275 5.633 34.834 1.00 21.93 100 LEU B O 1
ATOM 1572 N N . VAL B 1 101 ? -16.091 5.470 35.357 1.00 24.63 101 VAL B N 1
ATOM 1573 C CA . VAL B 1 101 ? -16.039 4.039 35.038 1.00 26.35 101 VAL B CA 1
ATOM 1574 C C . VAL B 1 101 ? -17.028 3.266 35.898 1.00 27.27 101 VAL B C 1
ATOM 1575 O O . VAL B 1 101 ? -17.739 2.363 35.428 1.00 25.84 101 VAL B O 1
ATOM 1579 N N . TYR B 1 102 ? -17.053 3.590 37.188 1.00 26.84 102 TYR B N 1
ATOM 1580 C CA . TYR B 1 102 ? -17.928 2.914 38.135 1.00 23.66 102 TYR B CA 1
ATOM 1581 C C . TYR B 1 102 ? -19.402 3.136 37.787 1.00 22.19 102 TYR B C 1
ATOM 1582 O O . TYR B 1 102 ? -20.163 2.184 37.620 1.00 23.29 102 TYR B O 1
ATOM 1591 N N . LEU B 1 103 ? -19.820 4.400 37.683 1.00 22.70 103 LEU B N 1
ATOM 1592 C CA . LEU B 1 103 ? -21.209 4.704 37.339 1.00 24.61 103 LEU B CA 1
ATOM 1593 C C . LEU B 1 103 ? -21.589 4.123 35.981 1.00 26.74 103 LEU B C 1
ATOM 1594 O O . LEU B 1 103 ? -22.651 3.496 35.835 1.00 25.81 103 LEU B O 1
ATOM 1599 N N . ALA B 1 104 ? -20.716 4.296 34.983 1.00 25.94 104 ALA B N 1
ATOM 1600 C CA . ALA B 1 104 ? -20.968 3.726 33.661 1.00 25.69 104 ALA B CA 1
ATOM 1601 C C . ALA B 1 104 ? -21.160 2.223 33.734 1.00 24.60 104 ALA B C 1
ATOM 1602 O O . ALA B 1 104 ? -22.036 1.677 33.058 1.00 27.26 104 ALA B O 1
ATOM 1604 N N . THR B 1 105 ? -20.366 1.535 34.564 1.00 24.65 105 THR B N 1
ATOM 1605 C CA . THR B 1 105 ? -20.508 0.088 34.697 1.00 20.10 105 THR B CA 1
ATOM 1606 C C . THR B 1 105 ? -21.852 -0.281 35.307 1.00 25.71 105 THR B C 1
ATOM 1607 O O . THR B 1 105 ? -22.497 -1.234 34.863 1.00 28.63 105 THR B O 1
ATOM 1611 N N . ILE B 1 106 ? -22.280 0.437 36.351 1.00 24.14 106 ILE B N 1
ATOM 1612 C CA . ILE B 1 106 ? -23.570 0.134 36.963 1.00 25.44 106 ILE B CA 1
ATOM 1613 C C . ILE B 1 106 ? -24.696 0.439 35.981 1.00 26.13 106 ILE B C 1
ATOM 1614 O O . ILE B 1 106 ? -25.609 -0.368 35.788 1.00 24.11 106 ILE B O 1
ATOM 1619 N N . ALA B 1 107 ? -24.614 1.594 35.312 1.00 26.09 107 ALA B N 1
ATOM 1620 C CA . ALA B 1 107 ? -25.637 1.973 34.342 1.00 27.73 107 ALA B CA 1
ATOM 1621 C C . ALA B 1 107 ? -25.712 0.984 33.176 1.00 28.79 107 ALA B C 1
ATOM 1622 O O . ALA B 1 107 ? -26.806 0.685 32.686 1.00 27.30 107 ALA B O 1
ATOM 1624 N N . ASP B 1 108 ? -24.564 0.455 32.725 1.00 26.85 108 ASP B N 1
ATOM 1625 C CA . ASP B 1 108 ? -24.598 -0.509 31.629 1.00 30.20 108 ASP B CA 1
ATOM 1626 C C . ASP B 1 108 ? -25.208 -1.833 32.074 1.00 31.71 108 ASP B C 1
ATOM 1627 O O . ASP B 1 108 ? -25.925 -2.477 31.300 1.00 31.08 108 ASP B O 1
ATOM 1632 N N . SER B 1 109 ? -24.924 -2.261 33.308 1.00 26.06 109 SER B N 1
ATOM 1633 C CA . SER B 1 109 ? -25.494 -3.505 33.819 1.00 29.40 109 SER B CA 1
ATOM 1634 C C . SER B 1 109 ? -27.014 -3.423 33.891 1.00 29.42 109 SER B C 1
ATOM 1635 O O . SER B 1 109 ? -27.714 -4.347 33.477 1.00 35.06 109 SER B O 1
ATOM 1638 N N . ASN B 1 110 ? -27.540 -2.327 34.441 1.00 29.11 110 ASN B N 1
ATOM 1639 C CA . ASN B 1 110 ? -28.982 -2.193 34.617 1.00 33.70 110 ASN B CA 1
ATOM 1640 C C . ASN B 1 110 ? -29.702 -2.142 33.282 1.00 35.19 110 ASN B C 1
ATOM 1641 O O . ASN B 1 110 ? -30.766 -2.749 33.122 1.00 35.94 110 ASN B O 1
ATOM 1646 N N . GLN B 1 111 ? -29.156 -1.383 32.324 1.00 32.37 111 GLN B N 1
ATOM 1647 C CA . GLN B 1 111 ? -29.815 -1.120 31.052 1.00 32.71 111 GLN B CA 1
ATOM 1648 C C . GLN B 1 111 ? -29.652 -2.254 30.059 1.00 32.62 111 GLN B C 1
ATOM 1649 O O . GLN B 1 111 ? -30.362 -2.267 29.051 1.00 40.09 111 GLN B O 1
ATOM 1655 N N . ASN B 1 112 ? -28.760 -3.202 30.330 1.00 28.65 112 ASN B N 1
ATOM 1656 C CA . ASN B 1 112 ? -28.452 -4.246 29.368 1.00 33.48 112 ASN B CA 1
ATOM 1657 C C . ASN B 1 112 ? -29.715 -5.015 29.005 1.00 31.60 112 ASN B C 1
ATOM 1658 O O . ASN B 1 112 ? -30.500 -5.373 29.885 1.00 34.65 112 ASN B O 1
ATOM 1663 N N . MET B 1 113 ? -29.920 -5.266 27.705 1.00 32.96 113 MET B N 1
ATOM 1664 C CA . MET B 1 113 ? -31.115 -5.977 27.246 1.00 28.69 113 MET B CA 1
ATOM 1665 C C . MET B 1 113 ? -30.847 -7.398 26.780 1.00 30.07 113 MET B C 1
ATOM 1666 O O . MET B 1 113 ? -31.744 -8.242 26.853 1.00 30.86 113 MET B O 1
ATOM 1671 N N . GLN B 1 114 ? -29.637 -7.697 26.318 1.00 29.54 114 GLN B N 1
ATOM 1672 C CA . GLN B 1 114 ? -29.352 -9.062 25.891 1.00 35.72 114 GLN B CA 1
ATOM 1673 C C . GLN B 1 114 ? -29.425 -10.041 27.060 1.00 39.03 114 GLN B C 1
ATOM 1674 O O . GLN B 1 114 ? -29.871 -11.183 26.887 1.00 39.48 114 GLN B O 1
ATOM 1680 N N . SER B 1 115 ? -29.023 -9.611 28.262 1.00 39.59 115 SER B N 1
ATOM 1681 C CA . SER B 1 115 ? -29.132 -10.480 29.434 1.00 38.72 115 SER B CA 1
ATOM 1682 C C . SER B 1 115 ? -30.577 -10.874 29.744 1.00 40.06 115 SER B C 1
ATOM 1683 O O . SER B 1 115 ? -30.796 -11.886 30.416 1.00 40.67 115 SER B O 1
ATOM 1686 N N . LEU B 1 116 ? -31.567 -10.118 29.263 1.00 39.55 116 LEU B N 1
ATOM 1687 C CA . LEU B 1 116 ? -32.960 -10.484 29.518 1.00 38.68 116 LEU B CA 1
ATOM 1688 C C . LEU B 1 116 ? -33.444 -11.643 28.648 1.00 39.74 116 LEU B C 1
ATOM 1689 O O . LEU B 1 116 ? -34.579 -12.097 28.831 1.00 41.62 116 LEU B O 1
ATOM 1694 N N . LEU B 1 117 ? -32.626 -12.136 27.709 1.00 40.31 117 LEU B N 1
ATOM 1695 C CA . LEU B 1 117 ? -33.126 -13.181 26.822 1.00 40.93 117 LEU B CA 1
ATOM 1696 C C . LEU B 1 117 ? -32.596 -14.539 27.242 1.00 40.65 117 LEU B C 1
ATOM 1697 O O . LEU B 1 117 ? -31.410 -14.667 27.575 1.00 40.87 117 LEU B O 1
ATOM 1702 N N . PRO B 1 118 ? -33.482 -15.527 27.211 1.00 39.86 118 PRO B N 1
ATOM 1703 C CA . PRO B 1 118 ? -33.065 -16.924 27.398 1.00 39.04 118 PRO B CA 1
ATOM 1704 C C . PRO B 1 118 ? -32.143 -17.435 26.309 1.00 40.07 118 PRO B C 1
ATOM 1705 O O . PRO B 1 118 ? -31.823 -16.713 25.363 1.00 43.89 118 PRO B O 1
ATOM 1709 N N . ALA B 1 119 ? -31.718 -18.693 26.447 1.00 42.99 119 ALA B N 1
ATOM 1710 C CA . ALA B 1 119 ? -30.993 -19.392 25.402 1.00 38.47 119 ALA B CA 1
ATOM 1711 C C . ALA B 1 119 ? -31.953 -19.720 24.265 1.00 40.79 119 ALA B C 1
ATOM 1712 O O . ALA B 1 119 ? -33.172 -19.693 24.457 1.00 38.98 119 ALA B O 1
ATOM 1714 N N . PRO B 1 120 ? -31.433 -20.021 23.069 1.00 41.83 120 PRO B N 1
ATOM 1715 C CA . PRO B 1 120 ? -32.312 -20.360 21.933 1.00 40.96 120 PRO B CA 1
ATOM 1716 C C . PRO B 1 120 ? -33.348 -21.400 22.321 1.00 48.56 120 PRO B C 1
ATOM 1717 O O . PRO B 1 120 ? -33.109 -22.227 23.215 1.00 48.81 120 PRO B O 1
ATOM 1721 N N . PRO B 1 121 ? -34.536 -21.372 21.687 1.00 48.63 121 PRO B N 1
ATOM 1722 C CA . PRO B 1 121 ? -35.626 -22.314 21.964 1.00 50.25 121 PRO B CA 1
ATOM 1723 C C . PRO B 1 121 ? -35.201 -23.767 21.754 1.00 48.53 121 PRO B C 1
ATOM 1724 O O . PRO B 1 121 ? -34.709 -24.065 20.663 1.00 50.34 121 PRO B O 1
ATOM 1728 N N . SER C 1 2 ? -6.924 7.471 49.583 1.00 55.11 2 SER C N 1
ATOM 1729 C CA . SER C 1 2 ? -6.458 7.634 50.955 1.00 55.72 2 SER C CA 1
ATOM 1730 C C . SER C 1 2 ? -7.236 6.701 51.885 1.00 49.34 2 SER C C 1
ATOM 1731 O O . SER C 1 2 ? -8.158 7.114 52.598 1.00 45.22 2 SER C O 1
ATOM 1734 N N . PHE C 1 3 ? -6.855 5.430 51.829 1.00 46.42 3 PHE C N 1
ATOM 1735 C CA . PHE C 1 3 ? -7.334 4.400 52.726 1.00 36.99 3 PHE C CA 1
ATOM 1736 C C . PHE C 1 3 ? -6.539 4.441 54.025 1.00 42.21 3 PHE C C 1
ATOM 1737 O O . PHE C 1 3 ? -5.440 4.991 54.088 1.00 56.61 3 PHE C O 1
ATOM 1745 N N . ASN C 1 4 ? -7.101 3.854 55.071 1.00 43.15 4 ASN C N 1
ATOM 1746 C CA . ASN C 1 4 ? -6.334 3.521 56.260 1.00 44.29 4 ASN C CA 1
ATOM 1747 C C . ASN C 1 4 ? -5.993 2.035 56.230 1.00 44.57 4 ASN C C 1
ATOM 1748 O O . ASN C 1 4 ? -6.497 1.276 55.401 1.00 46.58 4 ASN C O 1
ATOM 1753 N N . GLN C 1 5 ? -5.131 1.623 57.158 1.00 45.03 5 GLN C N 1
ATOM 1754 C CA . GLN C 1 5 ? -4.629 0.251 57.153 1.00 48.90 5 GLN C CA 1
ATOM 1755 C C . GLN C 1 5 ? -5.754 -0.764 57.286 1.00 42.52 5 GLN C C 1
ATOM 1756 O O . GLN C 1 5 ? -5.759 -1.792 56.595 1.00 42.05 5 GLN C O 1
ATOM 1762 N N . ASN C 1 6 ? -6.686 -0.517 58.211 1.00 46.50 6 ASN C N 1
ATOM 1763 C CA . ASN C 1 6 ? -7.825 -1.417 58.376 1.00 46.03 6 ASN C CA 1
ATOM 1764 C C . ASN C 1 6 ? -8.604 -1.562 57.080 1.00 35.42 6 ASN C C 1
ATOM 1765 O O . ASN C 1 6 ? -9.016 -2.669 56.716 1.00 34.00 6 ASN C O 1
ATOM 1770 N N . GLN C 1 7 ? -8.782 -0.453 56.356 1.00 36.08 7 GLN C N 1
ATOM 1771 C CA . GLN C 1 7 ? -9.536 -0.456 55.103 1.00 36.64 7 GLN C CA 1
ATOM 1772 C C . GLN C 1 7 ? -8.804 -1.221 54.003 1.00 37.00 7 GLN C C 1
ATOM 1773 O O . GLN C 1 7 ? -9.421 -2.019 53.285 1.00 35.68 7 GLN C O 1
ATOM 1779 N N . LEU C 1 8 ? -7.484 -1.018 53.872 1.00 36.60 8 LEU C N 1
ATOM 1780 C CA . LEU C 1 8 ? -6.710 -1.804 52.913 1.00 33.42 8 LEU C CA 1
ATOM 1781 C C . LEU C 1 8 ? -6.761 -3.289 53.247 1.00 33.43 8 LEU C C 1
ATOM 1782 O O . LEU C 1 8 ? -6.861 -4.134 52.349 1.00 37.34 8 LEU C O 1
ATOM 1787 N N . HIS C 1 9 ? -6.702 -3.633 54.532 1.00 35.74 9 HIS C N 1
ATOM 1788 C CA . HIS C 1 9 ? -6.823 -5.043 54.903 1.00 37.46 9 HIS C CA 1
ATOM 1789 C C . HIS C 1 9 ? -8.236 -5.558 54.644 1.00 38.60 9 HIS C C 1
ATOM 1790 O O . HIS C 1 9 ? -8.415 -6.712 54.223 1.00 40.11 9 HIS C O 1
ATOM 1797 N N . GLN C 1 10 ? -9.259 -4.722 54.882 1.00 39.31 10 GLN C N 1
ATOM 1798 C CA . GLN C 1 10 ? -10.626 -5.176 54.622 1.00 38.70 10 GLN C CA 1
ATOM 1799 C C . GLN C 1 10 ? -10.858 -5.348 53.123 1.00 31.06 10 GLN C C 1
ATOM 1800 O O . GLN C 1 10 ? -11.436 -6.356 52.696 1.00 28.75 10 GLN C O 1
ATOM 1806 N N . LEU C 1 11 ? -10.354 -4.409 52.311 1.00 23.99 11 LEU C N 1
ATOM 1807 C CA . LEU C 1 11 ? -10.526 -4.503 50.863 1.00 25.39 11 LEU C CA 1
ATOM 1808 C C . LEU C 1 11 ? -9.940 -5.796 50.316 1.00 33.72 11 LEU C C 1
ATOM 1809 O O . LEU C 1 11 ? -10.624 -6.569 49.629 1.00 34.16 11 LEU C O 1
ATOM 1814 N N . ARG C 1 12 ? -8.668 -6.055 50.635 1.00 38.15 12 ARG C N 1
ATOM 1815 C CA . ARG C 1 12 ? -7.982 -7.234 50.125 1.00 34.83 12 ARG C CA 1
ATOM 1816 C C . ARG C 1 12 ? -8.663 -8.510 50.596 1.00 32.54 12 ARG C C 1
ATOM 1817 O O . ARG C 1 12 ? -8.705 -9.510 49.859 1.00 34.88 12 ARG C O 1
ATOM 1825 N N . ALA C 1 13 ? -9.237 -8.485 51.801 1.00 33.15 13 ALA C N 1
ATOM 1826 C CA . ALA C 1 13 ? -10.025 -9.621 52.276 1.00 34.90 13 ALA C CA 1
ATOM 1827 C C . ALA C 1 13 ? -11.301 -9.803 51.454 1.00 38.78 13 ALA C C 1
ATOM 1828 O O . ALA C 1 13 ? -11.726 -10.939 51.200 1.00 40.65 13 ALA C O 1
ATOM 1830 N N . GLN C 1 14 ? -11.933 -8.703 51.029 1.00 37.18 14 GLN C N 1
ATOM 1831 C CA . GLN C 1 14 ? -13.138 -8.844 50.210 1.00 35.62 14 GLN C CA 1
ATOM 1832 C C . GLN C 1 14 ? -12.801 -9.303 48.801 1.00 33.40 14 GLN C C 1
ATOM 1833 O O . GLN C 1 14 ? -13.570 -10.062 48.208 1.00 33.48 14 GLN C O 1
ATOM 1839 N N . ILE C 1 15 ? -11.646 -8.892 48.264 1.00 36.07 15 ILE C N 1
ATOM 1840 C CA . ILE C 1 15 ? -11.228 -9.371 46.940 1.00 38.93 15 ILE C CA 1
ATOM 1841 C C . ILE C 1 15 ? -10.990 -10.876 46.959 1.00 38.74 15 ILE C C 1
ATOM 1842 O O . ILE C 1 15 ? -11.321 -11.587 46.001 1.00 41.27 15 ILE C O 1
ATOM 1847 N N . MET C 1 16 ? -10.420 -11.391 48.049 1.00 40.54 16 MET C N 1
ATOM 1848 C CA . MET C 1 16 ? -10.223 -12.835 48.159 1.00 42.12 16 MET C CA 1
ATOM 1849 C C . MET C 1 16 ? -11.543 -13.567 48.370 1.00 43.82 16 MET C C 1
ATOM 1850 O O . MET C 1 16 ? -11.745 -14.672 47.843 1.00 43.08 16 MET C O 1
ATOM 1855 N N . ALA C 1 17 ? -12.438 -12.980 49.168 1.00 39.28 17 ALA C N 1
ATOM 1856 C CA . ALA C 1 17 ? -13.750 -13.578 49.368 1.00 39.78 17 ALA C CA 1
ATOM 1857 C C . ALA C 1 17 ? -14.521 -13.648 48.060 1.00 40.92 17 ALA C C 1
ATOM 1858 O O . ALA C 1 17 ? -15.232 -14.626 47.802 1.00 43.13 17 ALA C O 1
ATOM 1860 N N . TYR C 1 18 ? -14.386 -12.625 47.214 1.00 38.46 18 TYR C N 1
ATOM 1861 C CA . TYR C 1 18 ? -15.057 -12.658 45.922 1.00 36.53 18 TYR C CA 1
ATOM 1862 C C . TYR C 1 18 ? -14.606 -13.861 45.105 1.00 43.86 18 TYR C C 1
ATOM 1863 O O . TYR C 1 18 ? -15.435 -14.583 44.538 1.00 44.63 18 TYR C O 1
ATOM 1872 N N . LYS C 1 19 ? -13.287 -14.087 45.023 1.00 47.71 19 LYS C N 1
ATOM 1873 C CA . LYS C 1 19 ? -12.762 -15.169 44.186 1.00 47.76 19 LYS C CA 1
ATOM 1874 C C . LYS C 1 19 ? -13.291 -16.528 44.633 1.00 46.89 19 LYS C C 1
ATOM 1875 O O . LYS C 1 19 ? -13.742 -17.330 43.810 1.00 54.94 19 LYS C O 1
ATOM 1881 N N . MET C 1 20 ? -13.260 -16.793 45.937 1.00 45.76 20 MET C N 1
ATOM 1882 C CA . MET C 1 20 ? -13.801 -18.039 46.465 1.00 52.97 20 MET C CA 1
ATOM 1883 C C . MET C 1 20 ? -15.289 -18.174 46.174 1.00 58.72 20 MET C C 1
ATOM 1884 O O . MET C 1 20 ? -15.759 -19.258 45.811 1.00 64.05 20 MET C O 1
ATOM 1889 N N . LEU C 1 21 ? -16.056 -17.093 46.345 1.00 54.70 21 LEU C N 1
ATOM 1890 C CA . LEU C 1 21 ? -17.499 -17.214 46.153 1.00 57.92 21 LEU C CA 1
ATOM 1891 C C . LEU C 1 21 ? -17.833 -17.521 44.701 1.00 59.58 21 LEU C C 1
ATOM 1892 O O . LEU C 1 21 ? -18.744 -18.309 44.427 1.00 65.11 21 LEU C O 1
ATOM 1897 N N . ALA C 1 22 ? -17.092 -16.934 43.758 1.00 57.34 22 ALA C N 1
ATOM 1898 C CA . ALA C 1 22 ? -17.265 -17.278 42.351 1.00 57.70 22 ALA C CA 1
ATOM 1899 C C . ALA C 1 22 ? -16.871 -18.724 42.049 1.00 62.58 22 ALA C C 1
ATOM 1900 O O . ALA C 1 22 ? -17.351 -19.285 41.059 1.00 64.05 22 ALA C O 1
ATOM 1902 N N . ARG C 1 23 ? -16.009 -19.336 42.866 1.00 64.30 23 ARG C N 1
ATOM 1903 C CA . ARG C 1 23 ? -15.648 -20.745 42.720 1.00 65.14 23 ARG C CA 1
ATOM 1904 C C . ARG C 1 23 ? -16.471 -21.641 43.637 1.00 69.71 23 ARG C C 1
ATOM 1905 O O . ARG C 1 23 ? -16.006 -22.716 44.034 1.00 71.96 23 ARG C O 1
ATOM 1913 N N . GLY C 1 24 ? -17.676 -21.201 44.006 1.00 66.55 24 GLY C N 1
ATOM 1914 C CA . GLY C 1 24 ? -18.573 -21.960 44.855 1.00 67.40 24 GLY C CA 1
ATOM 1915 C C . GLY C 1 24 ? -18.103 -22.231 46.273 1.00 68.96 24 GLY C C 1
ATOM 1916 O O . GLY C 1 24 ? -18.879 -22.782 47.062 1.00 72.85 24 GLY C O 1
ATOM 1917 N N . GLN C 1 25 ? -16.881 -21.856 46.637 1.00 68.21 25 GLN C N 1
ATOM 1918 C CA . GLN C 1 25 ? -16.303 -22.308 47.895 1.00 72.84 25 GLN C CA 1
ATOM 1919 C C . GLN C 1 25 ? -16.925 -21.600 49.102 1.00 71.59 25 GLN C C 1
ATOM 1920 O O . GLN C 1 25 ? -17.502 -20.513 48.977 1.00 66.00 25 GLN C O 1
ATOM 1926 N N . PRO C 1 26 ? -16.827 -22.210 50.285 1.00 72.65 26 PRO C N 1
ATOM 1927 C CA . PRO C 1 26 ? -17.204 -21.516 51.519 1.00 71.57 26 PRO C CA 1
ATOM 1928 C C . PRO C 1 26 ? -16.063 -20.638 52.022 1.00 69.16 26 PRO C C 1
ATOM 1929 O O . PRO C 1 26 ? -14.919 -20.729 51.572 1.00 69.16 26 PRO C O 1
ATOM 1933 N N . LEU C 1 27 ? -16.394 -19.782 52.987 1.00 64.66 27 LEU C N 1
ATOM 1934 C CA . LEU C 1 27 ? -15.364 -18.860 53.443 1.00 60.37 27 LEU C CA 1
ATOM 1935 C C . LEU C 1 27 ? -14.825 -19.291 54.793 1.00 59.40 27 LEU C C 1
ATOM 1936 O O . LEU C 1 27 ? -15.617 -19.564 55.705 1.00 63.33 27 LEU C O 1
ATOM 1941 N N . PRO C 1 28 ? -13.506 -19.376 54.955 1.00 59.14 28 PRO C N 1
ATOM 1942 C CA . PRO C 1 28 ? -12.934 -19.546 56.298 1.00 61.22 28 PRO C CA 1
ATOM 1943 C C . PRO C 1 28 ? -13.418 -18.449 57.234 1.00 57.62 28 PRO C C 1
ATOM 1944 O O . PRO C 1 28 ? -13.527 -17.283 56.848 1.00 54.76 28 PRO C O 1
ATOM 1948 N N . ASP C 1 29 ? -13.710 -18.829 58.480 1.00 55.44 29 ASP C N 1
ATOM 1949 C CA . ASP C 1 29 ? -14.186 -17.845 59.445 1.00 54.05 29 ASP C CA 1
ATOM 1950 C C . ASP C 1 29 ? -13.168 -16.735 59.647 1.00 55.29 29 ASP C C 1
ATOM 1951 O O . ASP C 1 29 ? -13.549 -15.592 59.929 1.00 56.97 29 ASP C O 1
ATOM 1956 N N . HIS C 1 30 ? -11.875 -17.048 59.510 1.00 57.96 30 HIS C N 1
ATOM 1957 C CA . HIS C 1 30 ? -10.855 -16.003 59.509 1.00 59.07 30 HIS C CA 1
ATOM 1958 C C . HIS C 1 30 ? -11.133 -14.977 58.414 1.00 56.20 30 HIS C C 1
ATOM 1959 O O . HIS C 1 30 ? -11.046 -13.764 58.646 1.00 49.85 30 HIS C O 1
ATOM 1966 N N . LEU C 1 31 ? -11.497 -15.455 57.216 1.00 54.94 31 LEU C N 1
ATOM 1967 C CA . LEU C 1 31 ? -11.779 -14.559 56.098 1.00 51.22 31 LEU C CA 1
ATOM 1968 C C . LEU C 1 31 ? -13.131 -13.876 56.268 1.00 49.92 31 LEU C C 1
ATOM 1969 O O . LEU C 1 31 ? -13.284 -12.696 55.930 1.00 48.64 31 LEU C O 1
ATOM 1974 N N . GLN C 1 32 ? -14.129 -14.615 56.770 1.00 54.85 32 GLN C N 1
ATOM 1975 C CA . GLN C 1 32 ? -15.437 -14.034 57.041 1.00 47.39 32 GLN C CA 1
ATOM 1976 C C . GLN C 1 32 ? -15.314 -12.825 57.951 1.00 48.79 32 GLN C C 1
ATOM 1977 O O . GLN C 1 32 ? -15.941 -11.787 57.709 1.00 53.86 32 GLN C O 1
ATOM 1983 N N . MET C 1 33 ? -14.490 -12.929 58.991 1.00 45.50 33 MET C N 1
ATOM 1984 C CA . MET C 1 33 ? -14.368 -11.823 59.931 1.00 48.40 33 MET C CA 1
ATOM 1985 C C . MET C 1 33 ? -13.622 -10.659 59.316 1.00 45.35 33 MET C C 1
ATOM 1986 O O . MET C 1 33 ? -13.890 -9.501 59.663 1.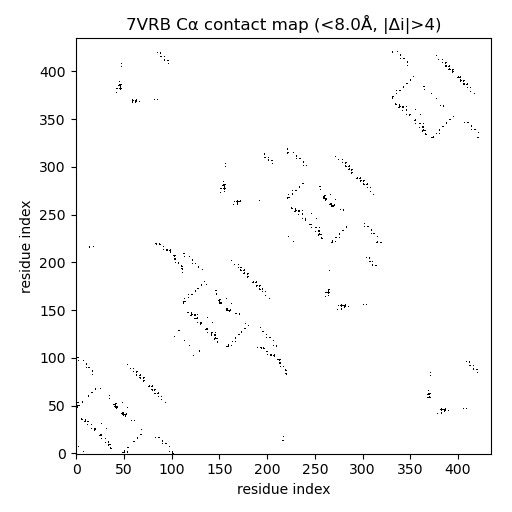00 47.58 33 MET C O 1
ATOM 1991 N N . ALA C 1 34 ? -12.669 -10.944 58.425 1.00 43.81 34 ALA C N 1
ATOM 1992 C CA . ALA C 1 34 ? -11.868 -9.878 57.835 1.00 49.11 34 ALA C CA 1
ATOM 1993 C C . ALA C 1 34 ? -12.686 -9.108 56.813 1.00 41.70 34 ALA C C 1
ATOM 1994 O O . ALA C 1 34 ? -12.564 -7.886 56.685 1.00 37.38 34 ALA C O 1
ATOM 1996 N N . VAL C 1 35 ? -13.543 -9.822 56.095 1.00 41.74 35 VAL C N 1
ATOM 1997 C CA . VAL C 1 35 ? -14.529 -9.197 55.220 1.00 41.98 35 VAL C CA 1
ATOM 1998 C C . VAL C 1 35 ? -15.372 -8.190 55.992 1.00 41.90 35 VAL C C 1
ATOM 1999 O O . VAL C 1 35 ? -15.668 -7.086 55.509 1.00 37.12 35 VAL C O 1
ATOM 2003 N N . GLN C 1 36 ? -15.759 -8.551 57.214 1.00 42.66 36 GLN C N 1
ATOM 2004 C CA . GLN C 1 36 ? -16.541 -7.649 58.043 1.00 43.22 36 GLN C CA 1
ATOM 2005 C C . GLN C 1 36 ? -15.704 -6.549 58.664 1.00 39.17 36 GLN C C 1
ATOM 2006 O O . GLN C 1 36 ? -16.246 -5.497 58.997 1.00 40.82 36 GLN C O 1
ATOM 2012 N N . GLY C 1 37 ? -14.405 -6.744 58.806 1.00 45.35 37 GLY C N 1
ATOM 2013 C CA . GLY C 1 37 ? -13.584 -5.697 59.375 1.00 44.80 37 GLY C CA 1
ATOM 2014 C C . GLY C 1 37 ? -13.552 -5.718 60.892 1.00 54.01 37 GLY C C 1
ATOM 2015 O O . GLY C 1 37 ? -14.069 -6.620 61.562 1.00 51.40 37 GLY C O 1
ATOM 2016 N N . LYS C 1 38 ? -12.920 -4.680 61.438 1.00 61.17 38 LYS C N 1
ATOM 2017 C CA . LYS C 1 38 ? -12.662 -4.582 62.879 1.00 72.17 38 LYS C CA 1
ATOM 2018 C C . LYS C 1 38 ? -13.207 -3.269 63.456 1.00 69.20 38 LYS C C 1
ATOM 2019 O O . LYS C 1 38 ? -14.258 -3.245 64.105 1.00 67.91 38 LYS C O 1
ATOM 2025 N N . TYR C 1 50 ? -17.666 14.860 56.128 1.00 59.82 50 TYR C N 1
ATOM 2026 C CA . TYR C 1 50 ? -17.263 13.517 56.545 1.00 66.16 50 TYR C CA 1
ATOM 2027 C C . TYR C 1 50 ? -17.616 12.437 55.494 1.00 67.16 50 TYR C C 1
ATOM 2028 O O . TYR C 1 50 ? -16.757 11.627 55.125 1.00 65.20 50 TYR C O 1
ATOM 2037 N N . PHE C 1 51 ? -18.865 12.410 55.013 1.00 63.46 51 PHE C N 1
ATOM 2038 C CA . PHE C 1 51 ? -19.215 11.502 53.920 1.00 61.40 51 PHE C CA 1
ATOM 2039 C C . PHE C 1 51 ? -19.002 12.115 52.539 1.00 58.10 51 PHE C C 1
ATOM 2040 O O . PHE C 1 51 ? -18.747 11.383 51.576 1.00 52.48 51 PHE C O 1
ATOM 2048 N N . GLN C 1 52 ? -19.102 13.435 52.412 1.00 59.52 52 GLN C N 1
ATOM 2049 C CA . GLN C 1 52 ? -18.968 14.092 51.120 1.00 61.04 52 GLN C CA 1
ATOM 2050 C C . GLN C 1 52 ? -18.086 15.314 51.290 1.00 59.36 52 GLN C C 1
ATOM 2051 O O . GLN C 1 52 ? -18.252 16.063 52.255 1.00 64.25 52 GLN C O 1
ATOM 2057 N N . SER C 1 53 ? -17.145 15.501 50.368 1.00 63.87 53 SER C N 1
ATOM 2058 C CA . SER C 1 53 ? -16.200 16.610 50.410 1.00 60.76 53 SER C CA 1
ATOM 2059 C C . SER C 1 53 ? -16.625 17.707 49.438 1.00 59.36 53 SER C C 1
ATOM 2060 O O . SER C 1 53 ? -17.572 17.559 48.660 1.00 62.19 53 SER C O 1
ATOM 2063 N N . GLY C 1 54 ? -15.899 18.822 49.488 1.00 61.87 54 GLY C N 1
ATOM 2064 C CA . GLY C 1 54 ? -16.192 19.949 48.622 1.00 65.39 54 GLY C CA 1
ATOM 2065 C C . GLY C 1 54 ? -15.680 19.796 47.200 1.00 57.42 54 GLY C C 1
ATOM 2066 O O . GLY C 1 54 ? -16.343 20.209 46.243 1.00 51.88 54 GLY C O 1
ATOM 2067 N N . SER C 1 55 ? -14.491 19.206 47.055 1.00 56.34 55 SER C N 1
ATOM 2068 C CA . SER C 1 55 ? -13.913 18.992 45.733 1.00 55.89 55 SER C CA 1
ATOM 2069 C C . SER C 1 55 ? -14.654 17.912 44.955 1.00 53.38 55 SER C C 1
ATOM 2070 O O . SER C 1 55 ? -14.727 17.976 43.722 1.00 52.31 55 SER C O 1
ATOM 2073 N N . GLY C 1 56 ? -15.227 16.934 45.656 1.00 54.91 56 GLY C N 1
ATOM 2074 C CA . GLY C 1 56 ? -15.728 15.719 45.055 1.00 45.42 56 GLY C CA 1
ATOM 2075 C C . GLY C 1 56 ? -14.831 14.523 45.279 1.00 48.42 56 GLY C C 1
ATOM 2076 O O . GLY C 1 56 ? -15.207 13.406 44.897 1.00 49.11 56 GLY C O 1
ATOM 2077 N N . GLU C 1 57 ? -13.658 14.726 45.881 1.00 51.89 57 GLU C N 1
ATOM 2078 C CA . GLU C 1 57 ? -12.751 13.634 46.198 1.00 51.67 57 GLU C CA 1
ATOM 2079 C C . GLU C 1 57 ? -13.380 12.711 47.239 1.00 51.73 57 GLU C C 1
ATOM 2080 O O . GLU C 1 57 ? -14.153 13.142 48.100 1.00 48.73 57 GLU C O 1
ATOM 2086 N N . ILE C 1 58 ? -13.062 11.418 47.132 1.00 46.37 58 ILE C N 1
ATOM 2087 C CA . ILE C 1 58 ? -13.601 10.443 48.069 1.00 50.53 58 ILE C CA 1
ATOM 2088 C C . ILE C 1 58 ? -12.968 10.651 49.444 1.00 47.61 58 ILE C C 1
ATOM 2089 O O . ILE C 1 58 ? -11.840 11.148 49.568 1.00 48.01 58 ILE C O 1
ATOM 2094 N N . THR C 1 59 ? -13.712 10.277 50.487 1.00 43.13 59 THR C N 1
ATOM 2095 C CA . THR C 1 59 ? -13.355 10.444 51.886 1.00 39.55 59 THR C CA 1
ATOM 2096 C C . THR C 1 59 ? -13.228 9.088 52.564 1.00 36.16 59 THR C C 1
ATOM 2097 O O . THR C 1 59 ? -13.720 8.082 52.044 1.00 39.53 59 THR C O 1
ATOM 2101 N N . PRO C 1 60 ? -12.584 9.024 53.736 1.00 40.15 60 PRO C N 1
ATOM 2102 C CA . PRO C 1 60 ? -12.493 7.739 54.453 1.00 34.72 60 PRO C CA 1
ATOM 2103 C C . PRO C 1 60 ? -13.839 7.130 54.813 1.00 35.64 60 PRO C C 1
ATOM 2104 O O . PRO C 1 60 ? -13.972 5.897 54.816 1.00 31.09 60 PRO C O 1
ATOM 2108 N N . ALA C 1 61 ? -14.831 7.957 55.155 1.00 36.87 61 ALA C N 1
ATOM 2109 C CA . ALA C 1 61 ? -16.152 7.432 55.488 1.00 38.10 61 ALA C CA 1
ATOM 2110 C C . ALA C 1 61 ? -16.857 6.896 54.249 1.00 34.09 61 ALA C C 1
ATOM 2111 O O . ALA C 1 61 ? -17.515 5.851 54.309 1.00 35.04 61 ALA C O 1
ATOM 2113 N N . ALA C 1 62 ? -16.707 7.580 53.113 1.00 33.42 62 ALA C N 1
ATOM 2114 C CA . ALA C 1 62 ? -17.190 7.029 51.852 1.00 36.09 62 ALA C CA 1
ATOM 2115 C C . ALA C 1 62 ? -16.582 5.649 51.583 1.00 32.94 62 ALA C C 1
ATOM 2116 O O . ALA C 1 62 ? -17.298 4.697 51.241 1.00 29.57 62 ALA C O 1
ATOM 2118 N N . ILE C 1 63 ? -15.264 5.511 51.775 1.00 31.94 63 ILE C N 1
ATOM 2119 C CA . ILE C 1 63 ? -14.614 4.219 51.563 1.00 29.13 63 ILE C CA 1
ATOM 2120 C C . ILE C 1 63 ? -15.185 3.169 52.501 1.00 31.76 63 ILE C C 1
ATOM 2121 O O . ILE C 1 63 ? -15.405 2.014 52.102 1.00 28.84 63 ILE C O 1
ATOM 2126 N N . GLN C 1 64 ? -15.391 3.536 53.775 1.00 29.39 64 GLN C N 1
ATOM 2127 C CA . GLN C 1 64 ? -15.922 2.583 54.744 1.00 27.03 64 GLN C CA 1
ATOM 2128 C C . GLN C 1 64 ? -17.374 2.243 54.443 1.00 26.09 64 GLN C C 1
ATOM 2129 O O . GLN C 1 64 ? -17.804 1.097 54.636 1.00 26.37 64 GLN C O 1
ATOM 2135 N N . LYS C 1 65 ? -18.141 3.223 53.962 1.00 26.45 65 LYS C N 1
ATOM 2136 C CA . LYS C 1 65 ? -19.514 2.946 53.549 1.00 30.58 65 LYS C CA 1
ATOM 2137 C C . LYS C 1 65 ? -19.557 1.898 52.431 1.00 28.76 65 LYS C C 1
ATOM 2138 O O . LYS C 1 65 ? -20.357 0.954 52.478 1.00 24.56 65 LYS C O 1
ATOM 2144 N N . MET C 1 66 ? -18.678 2.025 51.434 1.00 27.46 66 MET C N 1
ATOM 2145 C CA . MET C 1 66 ? -18.683 1.054 50.342 1.00 26.80 66 MET C CA 1
ATOM 2146 C C . MET C 1 66 ? -18.198 -0.308 50.810 1.00 25.19 66 MET C C 1
ATOM 2147 O O . MET C 1 66 ? -18.749 -1.340 50.394 1.00 26.55 66 MET C O 1
ATOM 2152 N N . LEU C 1 67 ? -17.196 -0.341 51.700 1.00 21.98 67 LEU C N 1
ATOM 2153 C CA . LEU C 1 67 ? -16.710 -1.631 52.202 1.00 27.05 67 LEU C CA 1
ATOM 2154 C C . LEU C 1 67 ? -17.761 -2.330 53.062 1.00 28.21 67 LEU C C 1
ATOM 2155 O O . LEU C 1 67 ? -17.864 -3.567 53.052 1.00 25.49 67 LEU C O 1
ATOM 2160 N N . ASP C 1 68 ? -18.530 -1.555 53.836 1.00 27.30 68 ASP C N 1
ATOM 2161 C CA . ASP C 1 68 ? -19.646 -2.133 54.580 1.00 28.91 68 ASP C CA 1
ATOM 2162 C C . ASP C 1 68 ? -20.715 -2.678 53.631 1.00 26.16 68 ASP C C 1
ATOM 2163 O O . ASP C 1 68 ? -21.218 -3.789 53.843 1.00 29.06 68 ASP C O 1
ATOM 2168 N N . ASP C 1 69 ? -21.038 -1.935 52.556 1.00 28.14 69 ASP C N 1
ATOM 2169 C CA . ASP C 1 69 ? -21.890 -2.467 51.476 1.00 27.69 69 ASP C CA 1
ATOM 2170 C C . ASP C 1 69 ? -21.407 -3.829 51.009 1.00 29.17 69 ASP C C 1
ATOM 2171 O O . ASP C 1 69 ? -22.187 -4.791 50.936 1.00 31.56 69 ASP C O 1
ATOM 2176 N N . ASN C 1 70 ? -20.113 -3.913 50.665 1.00 28.04 70 ASN C N 1
ATOM 2177 C CA . ASN C 1 70 ? -19.536 -5.147 50.132 1.00 29.12 70 ASN C CA 1
ATOM 2178 C C . ASN C 1 70 ? -19.741 -6.317 51.085 1.00 29.66 70 ASN C C 1
ATOM 2179 O O . ASN C 1 70 ? -20.074 -7.428 50.658 1.00 32.91 70 ASN C O 1
ATOM 2184 N N . ASN C 1 71 ? -19.525 -6.083 52.379 1.00 26.32 71 ASN C N 1
ATOM 2185 C CA . ASN C 1 71 ? -19.752 -7.106 53.389 1.00 27.70 71 ASN C CA 1
ATOM 2186 C C . ASN C 1 71 ? -21.193 -7.600 53.342 1.00 29.69 71 ASN C C 1
ATOM 2187 O O . ASN C 1 71 ? -21.455 -8.807 53.424 1.00 27.56 71 ASN C O 1
ATOM 2192 N N . HIS C 1 72 ? -22.146 -6.680 53.181 1.00 32.61 72 HIS C N 1
ATOM 2193 C CA . HIS C 1 72 ? -23.545 -7.101 53.103 1.00 33.72 72 HIS C CA 1
ATOM 2194 C C . HIS C 1 72 ? -23.825 -7.812 51.791 1.00 27.98 72 HIS C C 1
ATOM 2195 O O . HIS C 1 72 ? -24.539 -8.816 51.774 1.00 33.26 72 HIS C O 1
ATOM 2202 N N . LEU C 1 73 ? -23.255 -7.319 50.688 1.00 28.92 73 LEU C N 1
ATOM 2203 C CA . LEU C 1 73 ? -23.352 -8.036 49.420 1.00 29.30 73 LEU C CA 1
ATOM 2204 C C . LEU C 1 73 ? -22.850 -9.460 49.561 1.00 32.45 73 LEU C C 1
ATOM 2205 O O . LEU C 1 73 ? -23.435 -10.392 49.003 1.00 39.06 73 LEU C O 1
ATOM 2210 N N . ILE C 1 74 ? -21.777 -9.655 50.324 1.00 33.62 74 ILE C N 1
ATOM 2211 C CA . ILE C 1 74 ? -21.222 -10.996 50.479 1.00 36.25 74 ILE C CA 1
ATOM 2212 C C . ILE C 1 74 ? -22.185 -11.885 51.255 1.00 38.70 74 ILE C C 1
ATOM 2213 O O . ILE C 1 74 ? -22.444 -13.031 50.865 1.00 40.15 74 ILE C O 1
ATOM 2218 N N . GLN C 1 75 ? -22.760 -11.360 52.347 1.00 35.39 75 GLN C N 1
ATOM 2219 C CA . GLN C 1 75 ? -23.804 -12.104 53.049 1.00 39.25 75 GLN C CA 1
ATOM 2220 C C . GLN C 1 75 ? -24.938 -12.483 52.095 1.00 42.18 75 GLN C C 1
ATOM 2221 O O . GLN C 1 75 ? -25.480 -13.592 52.170 1.00 41.36 75 GLN C O 1
ATOM 2227 N N . CYS C 1 76 ? -25.296 -11.581 51.172 1.00 39.28 76 CYS C N 1
ATOM 2228 C CA . CYS C 1 76 ? -26.382 -11.874 50.243 1.00 40.57 76 CYS C CA 1
ATOM 2229 C C . CYS C 1 76 ? -25.975 -12.926 49.221 1.00 44.52 76 CYS C C 1
ATOM 2230 O O . CYS C 1 76 ? -26.787 -13.783 48.846 1.00 46.33 76 CYS C O 1
ATOM 2233 N N . ILE C 1 77 ? -24.731 -12.882 48.749 1.00 43.18 77 ILE C N 1
ATOM 2234 C CA . ILE C 1 77 ? -24.299 -13.885 47.778 1.00 45.92 77 ILE C CA 1
ATOM 2235 C C . ILE C 1 77 ? -24.353 -15.275 48.399 1.00 49.89 77 ILE C C 1
ATOM 2236 O O . ILE C 1 77 ? -24.886 -16.219 47.805 1.00 51.76 77 ILE C O 1
ATOM 2241 N N . MET C 1 78 ? -23.837 -15.415 49.622 1.00 49.18 78 MET C N 1
ATOM 2242 C CA . MET C 1 78 ? -23.826 -16.730 50.246 1.00 49.46 78 MET C CA 1
ATOM 2243 C C . MET C 1 78 ? -25.241 -17.218 50.527 1.00 56.76 78 MET C C 1
ATOM 2244 O O . MET C 1 78 ? -25.544 -18.398 50.313 1.00 60.12 78 MET C O 1
ATOM 2249 N N . ASP C 1 79 ? -26.130 -16.330 50.986 1.00 54.86 79 ASP C N 1
ATOM 2250 C CA . ASP C 1 79 ? -27.512 -16.752 51.209 1.00 54.16 79 ASP C CA 1
ATOM 2251 C C . ASP C 1 79 ? -28.169 -17.183 49.902 1.00 53.15 79 ASP C C 1
ATOM 2252 O O . ASP C 1 79 ? -28.836 -18.220 49.852 1.00 58.69 79 ASP C O 1
ATOM 2257 N N . SER C 1 80 ? -27.977 -16.412 48.828 1.00 54.13 80 SER C N 1
ATOM 2258 C CA . SER C 1 80 ? -28.523 -16.804 47.533 1.00 54.36 80 SER C CA 1
ATOM 2259 C C . SER C 1 80 ? -27.934 -18.128 47.062 1.00 60.04 80 SER C C 1
ATOM 2260 O O . SER C 1 80 ? -28.647 -18.973 46.508 1.00 59.54 80 SER C O 1
ATOM 2263 N N . GLN C 1 81 ? -26.631 -18.324 47.267 1.00 58.74 81 GLN C N 1
ATOM 2264 C CA . GLN C 1 81 ? -26.001 -19.580 46.880 1.00 62.98 81 GLN C CA 1
ATOM 2265 C C . GLN C 1 81 ? -26.628 -20.745 47.628 1.00 67.13 81 GLN C C 1
ATOM 2266 O O . GLN C 1 81 ? -27.222 -21.648 47.028 1.00 74.19 81 GLN C O 1
ATOM 2272 N N . ASN C 1 82 ? -26.533 -20.718 48.955 1.00 63.18 82 ASN C N 1
ATOM 2273 C CA . ASN C 1 82 ? -26.997 -21.826 49.775 1.00 66.39 82 ASN C CA 1
ATOM 2274 C C . ASN C 1 82 ? -28.485 -22.113 49.610 1.00 67.28 82 ASN C C 1
ATOM 2275 O O . ASN C 1 82 ? -28.957 -23.136 50.115 1.00 76.21 82 ASN C O 1
ATOM 2280 N N . LYS C 1 83 ? -29.231 -21.253 48.924 1.00 62.44 83 LYS C N 1
ATOM 2281 C CA . LYS C 1 83 ? -30.617 -21.528 48.580 1.00 60.79 83 LYS C CA 1
ATOM 2282 C C . LYS C 1 83 ? -30.802 -21.764 47.082 1.00 69.63 83 LYS C C 1
ATOM 2283 O O . LYS C 1 83 ? -31.938 -21.747 46.594 1.00 66.32 83 LYS C O 1
ATOM 2289 N N . GLY C 1 84 ? -29.713 -21.982 46.337 1.00 69.22 84 GLY C N 1
ATOM 2290 C CA . GLY C 1 84 ? -29.790 -22.266 44.914 1.00 68.24 84 GLY C CA 1
ATOM 2291 C C . GLY C 1 84 ? -30.355 -21.134 44.089 1.00 65.10 84 GLY C C 1
ATOM 2292 O O . GLY C 1 84 ? -30.587 -21.271 42.882 1.00 63.42 84 GLY C O 1
ATOM 2293 N N . LYS C 1 85 ? -30.585 -20.008 44.751 1.00 65.57 85 LYS C N 1
ATOM 2294 C CA . LYS C 1 85 ? -31.176 -18.826 44.128 1.00 62.68 85 LYS C CA 1
ATOM 2295 C C . LYS C 1 85 ? -30.154 -18.168 43.209 1.00 64.40 85 LYS C C 1
ATOM 2296 O O . LYS C 1 85 ? -29.309 -17.388 43.655 1.00 65.08 85 LYS C O 1
ATOM 2302 N N . THR C 1 86 ? -30.260 -18.455 41.908 1.00 63.72 86 THR C N 1
ATOM 2303 C CA . THR C 1 86 ? -29.136 -18.310 40.981 1.00 60.61 86 THR C CA 1
ATOM 2304 C C . THR C 1 86 ? -29.015 -16.907 40.373 1.00 61.83 86 THR C C 1
ATOM 2305 O O . THR C 1 86 ? -27.932 -16.310 40.400 1.00 61.04 86 THR C O 1
ATOM 2309 N N . SER C 1 87 ? -30.086 -16.372 39.778 1.00 55.49 87 SER C N 1
ATOM 2310 C CA . SER C 1 87 ? -29.938 -15.112 39.054 1.00 58.53 87 SER C CA 1
ATOM 2311 C C . SER C 1 87 ? -29.714 -13.951 40.018 1.00 62.30 87 SER C C 1
ATOM 2312 O O . SER C 1 87 ? -28.920 -13.039 39.745 1.00 58.23 87 SER C O 1
ATOM 2315 N N . GLU C 1 88 ? -30.427 -13.970 41.140 1.00 60.89 88 GLU C N 1
ATOM 2316 C CA . GLU C 1 88 ? -30.184 -13.052 42.242 1.00 60.52 88 GLU C CA 1
ATOM 2317 C C . GLU C 1 88 ? -28.762 -13.172 42.772 1.00 55.65 88 GLU C C 1
ATOM 2318 O O . GLU C 1 88 ? -28.163 -12.172 43.176 1.00 48.80 88 GLU C O 1
ATOM 2324 N N . CYS C 1 89 ? -28.191 -14.373 42.738 1.00 55.08 89 CYS C N 1
ATOM 2325 C CA . CYS C 1 89 ? -26.801 -14.526 43.137 1.00 52.19 89 CYS C CA 1
ATOM 2326 C C . CYS C 1 89 ? -25.862 -13.792 42.186 1.00 49.75 89 CYS C C 1
ATOM 2327 O O . CYS C 1 89 ? -24.839 -13.249 42.616 1.00 48.66 89 CYS C O 1
ATOM 2330 N N . SER C 1 90 ? -26.197 -13.736 40.901 1.00 51.92 90 SER C N 1
ATOM 2331 C CA . SER C 1 90 ? -25.288 -13.106 39.958 1.00 47.01 90 SER C CA 1
ATOM 2332 C C . SER C 1 90 ? -25.426 -11.593 39.952 1.00 45.57 90 SER C C 1
ATOM 2333 O O . SER C 1 90 ? -24.448 -10.890 39.671 1.00 44.39 90 SER C O 1
ATOM 2336 N N . GLN C 1 91 ? -26.610 -11.067 40.257 1.00 44.30 91 GLN C N 1
ATOM 2337 C CA . GLN C 1 91 ? -26.747 -9.617 40.317 1.00 47.43 91 GLN C CA 1
ATOM 2338 C C . GLN C 1 91 ? -25.987 -9.054 41.507 1.00 39.88 91 GLN C C 1
ATOM 2339 O O . GLN C 1 91 ? -25.376 -7.984 41.420 1.00 30.91 91 GLN C O 1
ATOM 2345 N N . TYR C 1 92 ? -26.001 -9.784 42.615 1.00 37.87 92 TYR C N 1
ATOM 2346 C CA . TYR C 1 92 ? -25.189 -9.430 43.768 1.00 37.67 92 TYR C CA 1
ATOM 2347 C C . TYR C 1 92 ? -23.697 -9.517 43.446 1.00 40.31 92 TYR C C 1
ATOM 2348 O O . TYR C 1 92 ? -22.925 -8.608 43.780 1.00 35.26 92 TYR C O 1
ATOM 2357 N N . GLN C 1 93 ? -23.271 -10.602 42.790 1.00 38.34 93 GLN C N 1
ATOM 2358 C CA . GLN C 1 93 ? -21.854 -10.763 42.480 1.00 38.00 93 GLN C CA 1
ATOM 2359 C C . GLN C 1 93 ? -21.366 -9.676 41.533 1.00 36.13 93 GLN C C 1
ATOM 2360 O O . GLN C 1 93 ? -20.223 -9.215 41.658 1.00 33.08 93 GLN C O 1
ATOM 2366 N N . GLN C 1 94 ? -22.219 -9.230 40.598 1.00 34.63 94 GLN C N 1
ATOM 2367 C CA . GLN C 1 94 ? -21.785 -8.177 39.681 1.00 37.63 94 GLN C CA 1
ATOM 2368 C C . GLN C 1 94 ? -21.709 -6.831 40.393 1.00 32.56 94 GLN C C 1
ATOM 2369 O O . GLN C 1 94 ? -20.824 -6.014 40.106 1.00 33.35 94 GLN C O 1
ATOM 2375 N N . MET C 1 95 ? -22.622 -6.582 41.330 1.00 32.95 95 MET C N 1
ATOM 2376 C CA . MET C 1 95 ? -22.536 -5.364 42.128 1.00 35.42 95 MET C CA 1
ATOM 2377 C C . MET C 1 95 ? -21.266 -5.373 42.977 1.00 26.64 95 MET C C 1
ATOM 2378 O O . MET C 1 95 ? -20.494 -4.410 42.979 1.00 26.13 95 MET C O 1
ATOM 2383 N N . LEU C 1 96 ? -21.008 -6.485 43.660 1.00 29.56 96 LEU C N 1
ATOM 2384 C CA . LEU C 1 96 ? -19.772 -6.635 44.418 1.00 28.64 96 LEU C CA 1
ATOM 2385 C C . LEU C 1 96 ? -18.545 -6.393 43.540 1.00 30.20 96 LEU C C 1
ATOM 2386 O O . LEU C 1 96 ? -17.623 -5.651 43.918 1.00 25.79 96 LEU C O 1
ATOM 2391 N N . HIS C 1 97 ? -18.530 -7.000 42.352 1.00 30.12 97 HIS C N 1
ATOM 2392 C CA . HIS C 1 97 ? -17.348 -6.927 41.505 1.00 28.48 97 HIS C CA 1
ATOM 2393 C C . HIS C 1 97 ? -17.066 -5.492 41.099 1.00 27.15 97 HIS C C 1
ATOM 2394 O O . HIS C 1 97 ? -15.920 -5.029 41.184 1.00 27.17 97 HIS C O 1
ATOM 2401 N N . THR C 1 98 ? -18.115 -4.753 40.724 1.00 25.08 98 THR C N 1
ATOM 2402 C CA . THR C 1 98 ? -17.969 -3.352 40.329 1.00 27.10 98 THR C CA 1
ATOM 2403 C C . THR C 1 98 ? -17.466 -2.480 41.478 1.00 23.14 98 THR C C 1
ATOM 2404 O O . THR C 1 98 ? -16.693 -1.543 41.265 1.00 22.77 98 THR C O 1
ATOM 2408 N N . ASN C 1 99 ? -17.934 -2.742 42.693 1.00 22.98 99 ASN C N 1
ATOM 2409 C CA . ASN C 1 99 ? -17.441 -2.020 43.862 1.00 24.02 99 ASN C CA 1
ATOM 2410 C C . ASN C 1 99 ? -15.955 -2.296 44.094 1.00 23.16 99 ASN C C 1
ATOM 2411 O O . ASN C 1 99 ? -15.170 -1.375 44.330 1.00 21.71 99 ASN C O 1
ATOM 2416 N N . LEU C 1 100 ? -15.556 -3.568 44.027 1.00 25.87 100 LEU C N 1
ATOM 2417 C CA . LEU C 1 100 ? -14.166 -3.934 44.289 1.00 22.58 100 LEU C CA 1
ATOM 2418 C C . LEU C 1 100 ? -13.232 -3.321 43.254 1.00 27.11 100 LEU C C 1
ATOM 2419 O O . LEU C 1 100 ? -12.164 -2.810 43.607 1.00 29.56 100 LEU C O 1
ATOM 2424 N N . VAL C 1 101 ? -13.624 -3.344 41.972 1.00 28.08 101 VAL C N 1
ATOM 2425 C CA . VAL C 1 101 ? -12.838 -2.667 40.940 1.00 27.43 101 VAL C CA 1
ATOM 2426 C C . VAL C 1 101 ? -12.643 -1.211 41.307 1.00 25.18 101 VAL C C 1
ATOM 2427 O O . VAL C 1 101 ? -11.544 -0.659 41.178 1.00 26.23 101 VAL C O 1
ATOM 2431 N N . TYR C 1 102 ? -13.710 -0.571 41.777 1.00 25.00 102 TYR C N 1
ATOM 2432 C CA . TYR C 1 102 ? -13.656 0.852 42.079 1.00 26.40 102 TYR C CA 1
ATOM 2433 C C . TYR C 1 102 ? -12.708 1.128 43.241 1.00 26.47 102 TYR C C 1
ATOM 2434 O O . TYR C 1 102 ? -11.842 2.007 43.150 1.00 26.93 102 TYR C O 1
ATOM 2443 N N . LEU C 1 103 ? -12.880 0.397 44.354 1.00 22.46 103 LEU C N 1
ATOM 2444 C CA . LEU C 1 103 ? -12.015 0.558 45.519 1.00 25.35 103 LEU C CA 1
ATOM 2445 C C . LEU C 1 103 ? -10.563 0.184 45.205 1.00 27.52 103 LEU C C 1
ATOM 2446 O O . LEU C 1 103 ? -9.643 0.914 45.574 1.00 23.60 103 LEU C O 1
ATOM 2451 N N . ALA C 1 104 ? -10.340 -0.951 44.526 1.00 27.32 104 ALA C N 1
ATOM 2452 C CA . ALA C 1 104 ? -8.983 -1.326 44.123 1.00 29.41 104 ALA C CA 1
ATOM 2453 C C . ALA C 1 104 ? -8.334 -0.244 43.264 1.00 29.77 104 ALA C C 1
ATOM 2454 O O . ALA C 1 104 ? -7.141 0.055 43.421 1.00 29.92 104 ALA C O 1
ATOM 2456 N N . THR C 1 105 ? -9.108 0.388 42.381 1.00 29.53 105 THR C N 1
ATOM 2457 C CA . THR C 1 105 ? -8.547 1.440 41.542 1.00 24.71 105 THR C CA 1
ATOM 2458 C C . THR C 1 105 ? -8.097 2.625 42.383 1.00 29.38 105 THR C C 1
ATOM 2459 O O . THR C 1 105 ? -6.997 3.153 42.194 1.00 32.87 105 THR C O 1
ATOM 2463 N N . ILE C 1 106 ? -8.926 3.059 43.326 1.00 30.32 106 ILE C N 1
ATOM 2464 C CA . ILE C 1 106 ? -8.556 4.217 44.134 1.00 30.25 106 ILE C CA 1
ATOM 2465 C C . ILE C 1 106 ? -7.376 3.881 45.039 1.00 31.11 106 ILE C C 1
ATOM 2466 O O . ILE C 1 106 ? -6.457 4.685 45.199 1.00 31.45 106 ILE C O 1
ATOM 2471 N N . ALA C 1 107 ? -7.378 2.686 45.629 1.00 26.74 107 ALA C N 1
ATOM 2472 C CA . ALA C 1 107 ? -6.278 2.286 46.491 1.00 31.25 107 ALA C CA 1
ATOM 2473 C C . ALA C 1 107 ? -4.950 2.292 45.736 1.00 39.06 107 ALA C C 1
ATOM 2474 O O . ALA C 1 107 ? -3.945 2.807 46.241 1.00 36.88 107 ALA C O 1
ATOM 2476 N N . ASP C 1 108 ? -4.932 1.746 44.514 1.00 36.16 108 ASP C N 1
ATOM 2477 C CA . ASP C 1 108 ? -3.682 1.676 43.764 1.00 35.73 108 ASP C CA 1
ATOM 2478 C C . ASP C 1 108 ? -3.216 3.056 43.319 1.00 36.46 108 A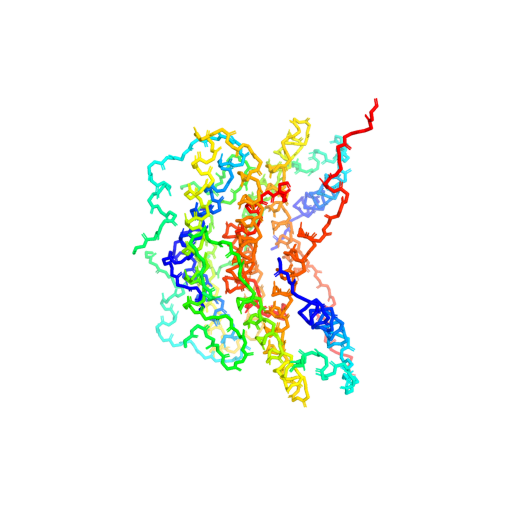SP C C 1
ATOM 2479 O O . ASP C 1 108 ? -2.016 3.349 43.345 1.00 38.72 108 ASP C O 1
ATOM 2484 N N . SER C 1 109 ? -4.144 3.922 42.913 1.00 36.27 109 SER C N 1
ATOM 2485 C CA . SER C 1 109 ? -3.749 5.244 42.455 1.00 37.84 109 SER C CA 1
ATOM 2486 C C . SER C 1 109 ? -3.102 6.057 43.564 1.00 43.13 109 SER C C 1
ATOM 2487 O O . SER C 1 109 ? -2.190 6.852 43.301 1.00 44.68 109 SER C O 1
ATOM 2490 N N . ASN C 1 110 ? -3.541 5.880 44.802 1.00 39.27 110 ASN C N 1
ATOM 2491 C CA . ASN C 1 110 ? -2.955 6.685 45.864 1.00 46.49 110 ASN C CA 1
ATOM 2492 C C . ASN C 1 110 ? -1.718 6.055 46.481 1.00 39.11 110 ASN C C 1
ATOM 2493 O O . ASN C 1 110 ? -0.825 6.784 46.917 1.00 37.90 110 ASN C O 1
ATOM 2498 N N . GLN C 1 111 ? -1.634 4.727 46.502 1.00 34.84 111 GLN C N 1
ATOM 2499 C CA . GLN C 1 111 ? -0.487 4.035 47.070 1.00 39.56 111 GLN C CA 1
ATOM 2500 C C . GLN C 1 111 ? 0.681 3.854 46.097 1.00 40.14 111 GLN C C 1
ATOM 2501 O O . GLN C 1 111 ? 1.797 3.581 46.550 1.00 37.79 111 GLN C O 1
ATOM 2507 N N . ASN C 1 112 ? 0.451 4.011 44.791 1.00 36.52 112 ASN C N 1
ATOM 2508 C CA . ASN C 1 112 ? 1.475 3.772 43.775 1.00 36.63 112 ASN C CA 1
ATOM 2509 C C . ASN C 1 112 ? 2.706 4.652 43.994 1.00 35.00 112 ASN C C 1
ATOM 2510 O O . ASN C 1 112 ? 2.593 5.857 44.215 1.00 31.92 112 ASN C O 1
ATOM 2515 N N . MET C 1 113 ? 3.903 4.061 43.905 1.00 38.40 113 MET C N 1
ATOM 2516 C CA . MET C 1 113 ? 5.095 4.865 44.165 1.00 35.01 113 MET C CA 1
ATOM 2517 C C . MET C 1 113 ? 5.999 5.108 42.967 1.00 30.39 113 MET C C 1
ATOM 2518 O O . MET C 1 113 ? 6.737 6.095 42.983 1.00 36.18 113 MET C O 1
ATOM 2523 N N . GLN C 1 114 ? 5.955 4.266 41.929 1.00 33.52 114 GLN C N 1
ATOM 2524 C CA . GLN C 1 114 ? 6.704 4.558 40.706 1.00 32.20 114 GLN C CA 1
ATOM 2525 C C . GLN C 1 114 ? 6.312 5.907 40.118 1.00 37.69 114 GLN C C 1
ATOM 2526 O O . GLN C 1 114 ? 7.174 6.705 39.725 1.00 41.89 114 GLN C O 1
ATOM 2532 N N . SER C 1 115 ? 5.011 6.176 40.035 1.00 34.29 115 SER C N 1
ATOM 2533 C CA . SER C 1 115 ? 4.546 7.401 39.400 1.00 38.23 115 SER C CA 1
ATOM 2534 C C . SER C 1 115 ? 5.000 8.658 40.127 1.00 39.59 115 SER C C 1
ATOM 2535 O O . SER C 1 115 ? 4.924 9.742 39.543 1.00 50.83 115 SER C O 1
ATOM 2538 N N . LEU C 1 116 ? 5.487 8.554 41.365 1.00 38.69 116 LEU C N 1
ATOM 2539 C CA . LEU C 1 116 ? 6.091 9.705 42.034 1.00 36.50 116 LEU C CA 1
ATOM 2540 C C . LEU C 1 116 ? 7.539 9.941 41.625 1.00 37.98 116 LEU C C 1
ATOM 2541 O O . LEU C 1 116 ? 8.175 10.858 42.152 1.00 41.24 116 LEU C O 1
ATOM 2546 N N . LEU C 1 117 ? 8.080 9.151 40.728 1.00 34.50 117 LEU C N 1
ATOM 2547 C CA . LEU C 1 117 ? 9.488 9.366 40.436 1.00 40.16 117 LEU C CA 1
ATOM 2548 C C . LEU C 1 117 ? 9.683 10.010 39.063 1.00 40.32 117 LEU C C 1
ATOM 2549 O O . LEU C 1 117 ? 9.054 9.596 38.079 1.00 38.02 117 LEU C O 1
ATOM 2554 N N . PRO C 1 118 ? 10.570 10.994 38.957 1.00 40.81 118 PRO C N 1
ATOM 2555 C CA . PRO C 1 118 ? 10.841 11.600 37.644 1.00 38.77 118 PRO C CA 1
ATOM 2556 C C . PRO C 1 118 ? 11.667 10.679 36.754 1.00 44.15 118 PRO C C 1
ATOM 2557 O O . PRO C 1 118 ? 11.895 9.510 37.096 1.00 46.56 118 PRO C O 1
ATOM 2561 N N . ALA C 1 119 ? 12.108 11.192 35.606 1.00 45.98 119 ALA C N 1
ATOM 2562 C CA . ALA C 1 119 ? 13.027 10.458 34.745 1.00 47.48 119 ALA C CA 1
ATOM 2563 C C . ALA C 1 119 ? 14.403 10.343 35.402 1.00 44.35 119 ALA C C 1
ATOM 2564 O O . ALA C 1 119 ? 14.710 11.062 36.362 1.00 40.07 119 ALA C O 1
ATOM 2566 N N . PRO C 1 120 ? 15.245 9.436 34.915 1.00 41.90 120 PRO C N 1
ATOM 2567 C CA . PRO C 1 120 ? 16.643 9.371 35.395 1.00 43.35 120 PRO C CA 1
ATOM 2568 C C . PRO C 1 120 ? 17.364 10.696 35.199 1.00 46.19 120 PRO C C 1
ATOM 2569 O O . PRO C 1 120 ? 17.142 11.400 34.204 1.00 52.53 120 PRO C O 1
ATOM 2573 N N . PRO C 1 121 ? 18.251 11.066 36.128 1.00 46.99 121 PRO C N 1
ATOM 2574 C CA . PRO C 1 121 ? 19.068 12.269 35.955 1.00 47.71 121 PRO C CA 1
ATOM 2575 C C . PRO C 1 121 ? 20.180 12.025 34.934 1.00 48.93 121 PRO C C 1
ATOM 2576 O O . PRO C 1 121 ? 20.772 12.971 34.420 1.00 58.37 121 PRO C O 1
ATOM 2580 N N . SER D 1 2 ? -34.206 -18.919 4.693 1.00 56.99 2 SER D N 1
ATOM 2581 C CA . SER D 1 2 ? -33.482 -19.797 3.773 1.00 50.58 2 SER D CA 1
ATOM 2582 C C . SER D 1 2 ? -32.521 -19.020 2.865 1.00 44.28 2 SER D C 1
ATOM 2583 O O . SER D 1 2 ? -32.897 -18.061 2.189 1.00 43.45 2 SER D O 1
ATOM 2586 N N . PHE D 1 3 ? -31.278 -19.475 2.860 1.00 39.17 3 PHE D N 1
ATOM 2587 C CA . PHE D 1 3 ? -30.194 -18.934 2.063 1.00 39.52 3 PHE D CA 1
ATOM 2588 C C . PHE D 1 3 ? -30.101 -19.676 0.729 1.00 44.34 3 PHE D C 1
ATOM 2589 O O . PHE D 1 3 ? -30.558 -20.810 0.592 1.00 47.25 3 PHE D O 1
ATOM 2597 N N . ASN D 1 4 ? -29.474 -19.040 -0.250 1.00 41.61 4 ASN D N 1
ATOM 2598 C CA . ASN D 1 4 ? -29.031 -19.771 -1.422 1.00 40.18 4 ASN D CA 1
ATOM 2599 C C . ASN D 1 4 ? -27.533 -19.982 -1.318 1.00 42.14 4 ASN D C 1
ATOM 2600 O O . ASN D 1 4 ? -26.873 -19.498 -0.393 1.00 44.03 4 ASN D O 1
ATOM 2605 N N . GLN D 1 5 ? -26.985 -20.735 -2.272 1.00 48.30 5 GLN D N 1
ATOM 2606 C CA . GLN D 1 5 ? -25.594 -21.152 -2.143 1.00 44.48 5 GLN D CA 1
ATOM 2607 C C . GLN D 1 5 ? -24.646 -19.978 -2.333 1.00 38.93 5 GLN D C 1
ATOM 2608 O O . GLN D 1 5 ? -23.556 -19.963 -1.748 1.00 42.71 5 GLN D O 1
ATOM 2614 N N . ASN D 1 6 ? -25.038 -18.993 -3.145 1.00 42.66 6 ASN D N 1
ATOM 2615 C CA . ASN D 1 6 ? -24.244 -17.773 -3.275 1.00 41.88 6 ASN D CA 1
ATOM 2616 C C . ASN D 1 6 ? -24.107 -17.078 -1.925 1.00 36.65 6 ASN D C 1
ATOM 2617 O O . ASN D 1 6 ? -23.006 -16.715 -1.500 1.00 35.58 6 ASN D O 1
ATOM 2622 N N . GLN D 1 7 ? -25.228 -16.910 -1.229 1.00 36.17 7 GLN D N 1
ATOM 2623 C CA . GLN D 1 7 ? -25.234 -16.216 0.050 1.00 32.15 7 GLN D CA 1
ATOM 2624 C C . GLN D 1 7 ? -24.422 -16.968 1.096 1.00 36.69 7 GLN D C 1
ATOM 2625 O O . GLN D 1 7 ? -23.571 -16.372 1.774 1.00 33.85 7 GLN D O 1
ATOM 2631 N N . LEU D 1 8 ? -24.642 -18.289 1.220 1.00 37.89 8 LEU D N 1
ATOM 2632 C CA . LEU D 1 8 ? -23.834 -19.097 2.141 1.00 35.44 8 LEU D CA 1
ATOM 2633 C C . LEU D 1 8 ? -22.339 -18.938 1.866 1.00 32.73 8 LEU D C 1
ATOM 2634 O O . LEU D 1 8 ? -21.537 -18.770 2.796 1.00 35.43 8 LEU D O 1
ATOM 2639 N N . HIS D 1 9 ? -21.946 -18.941 0.592 1.00 37.47 9 HIS D N 1
ATOM 2640 C CA . HIS D 1 9 ? -20.535 -18.757 0.264 1.00 36.97 9 HIS D CA 1
ATOM 2641 C C . HIS D 1 9 ? -20.063 -17.354 0.628 1.00 36.30 9 HIS D C 1
ATOM 2642 O O . HIS D 1 9 ? -18.956 -17.193 1.155 1.00 36.60 9 HIS D O 1
ATOM 2649 N N . GLN D 1 10 ? -20.887 -16.322 0.377 1.00 32.59 10 GLN D N 1
ATOM 2650 C CA . GLN D 1 10 ? -20.483 -14.963 0.762 1.00 37.45 10 GLN D CA 1
ATOM 2651 C C . GLN D 1 10 ? -20.457 -14.805 2.282 1.00 31.70 10 GLN D C 1
ATOM 2652 O O . GLN D 1 10 ? -19.576 -14.130 2.827 1.00 30.76 10 GLN D O 1
ATOM 2658 N N . LEU D 1 11 ? -21.393 -15.454 2.981 1.00 24.93 11 LEU D N 1
ATOM 2659 C CA . LEU D 1 11 ? -21.419 -15.386 4.437 1.00 28.51 11 LEU D CA 1
ATOM 2660 C C . LEU D 1 11 ? -20.179 -16.036 5.043 1.00 32.17 11 LEU D C 1
ATOM 2661 O O . LEU D 1 11 ? -19.555 -15.479 5.958 1.00 31.68 11 LEU D O 1
ATOM 2666 N N . ARG D 1 12 ? -19.801 -17.218 4.543 1.00 36.40 12 ARG D N 1
ATOM 2667 C CA . ARG D 1 12 ? -18.604 -17.884 5.058 1.00 38.21 12 ARG D CA 1
ATOM 2668 C C . ARG D 1 12 ? -17.359 -17.050 4.782 1.00 32.22 12 ARG D C 1
ATOM 2669 O O . ARG D 1 12 ? -16.455 -16.969 5.619 1.00 35.68 12 ARG D O 1
ATOM 2677 N N . ALA D 1 13 ? -17.304 -16.402 3.622 1.00 32.24 13 ALA D N 1
ATOM 2678 C CA . ALA D 1 13 ? -16.167 -15.539 3.318 1.00 36.01 13 ALA D CA 1
ATOM 2679 C C . ALA D 1 13 ? -16.131 -14.332 4.246 1.00 39.08 13 ALA D C 1
ATOM 2680 O O . ALA D 1 13 ? -15.056 -13.929 4.721 1.00 39.08 13 ALA D O 1
ATOM 2682 N N . GLN D 1 14 ? -17.297 -13.747 4.530 1.00 32.86 14 GLN D N 1
ATOM 2683 C CA . GLN D 1 14 ? -17.315 -12.615 5.449 1.00 34.07 14 GLN D CA 1
ATOM 2684 C C . GLN D 1 14 ? -16.927 -13.054 6.856 1.00 29.77 14 GLN D C 1
ATOM 2685 O O . GLN D 1 14 ? -16.267 -12.304 7.582 1.00 32.28 14 GLN D O 1
ATOM 2691 N N . ILE D 1 15 ? -17.312 -14.270 7.258 1.00 30.46 15 ILE D N 1
ATOM 2692 C CA . ILE D 1 15 ? -16.861 -14.785 8.554 1.00 35.40 15 ILE D CA 1
ATOM 2693 C C . ILE D 1 15 ? -15.345 -14.955 8.554 1.00 37.37 15 ILE D C 1
ATOM 2694 O O . ILE D 1 15 ? -14.661 -14.585 9.519 1.00 38.07 15 ILE D O 1
ATOM 2699 N N . MET D 1 16 ? -14.788 -15.486 7.463 1.00 39.54 16 MET D N 1
ATOM 2700 C CA . MET D 1 16 ? -13.332 -15.576 7.358 1.00 40.69 16 MET D CA 1
ATOM 2701 C C . MET D 1 16 ? -12.693 -14.195 7.380 1.00 41.49 16 MET D C 1
ATOM 2702 O O . MET D 1 16 ? -11.714 -13.966 8.104 1.00 40.06 16 MET D O 1
ATOM 2707 N N . ALA D 1 17 ? -13.238 -13.257 6.589 1.00 41.33 17 ALA D N 1
ATOM 2708 C CA . ALA D 1 17 ? -12.654 -11.918 6.525 1.00 37.63 17 ALA D CA 1
ATOM 2709 C C . ALA D 1 17 ? -12.648 -11.268 7.898 1.00 41.22 17 ALA D C 1
ATOM 2710 O O . ALA D 1 17 ? -11.676 -10.603 8.275 1.00 44.83 17 ALA D O 1
ATOM 2712 N N . TYR D 1 18 ? -13.706 -11.497 8.681 1.00 38.32 18 TYR D N 1
ATOM 2713 C CA . TYR D 1 18 ? -13.777 -10.921 10.016 1.00 32.04 18 TYR D CA 1
ATOM 2714 C C . TYR D 1 18 ? -12.618 -11.386 10.887 1.00 40.88 18 TYR D C 1
ATOM 2715 O O . TYR D 1 18 ? -12.034 -10.591 11.635 1.00 42.22 18 TYR D O 1
ATOM 2724 N N . LYS D 1 19 ? -12.286 -12.678 10.830 1.00 44.33 19 LYS D N 1
ATOM 2725 C CA . LYS D 1 19 ? -11.222 -13.202 11.684 1.00 43.63 19 LYS D CA 1
ATOM 2726 C C . LYS D 1 19 ? -9.865 -12.614 11.299 1.00 45.67 19 LYS D C 1
ATOM 2727 O O . LYS D 1 19 ? -9.092 -12.184 12.163 1.00 50.25 19 LYS D O 1
ATOM 2733 N N . MET D 1 20 ? -9.574 -12.557 10.001 1.00 45.52 20 MET D N 1
ATOM 2734 C CA . MET D 1 20 ? -8.318 -11.981 9.544 1.00 49.08 20 MET D CA 1
ATOM 2735 C C . MET D 1 20 ? -8.192 -10.517 9.950 1.00 55.72 20 MET D C 1
ATOM 2736 O O . MET D 1 20 ? -7.116 -10.074 10.371 1.00 59.51 20 MET D O 1
ATOM 2741 N N . LEU D 1 21 ? -9.280 -9.747 9.830 1.00 54.29 21 LEU D N 1
ATOM 2742 C CA . LEU D 1 21 ? -9.236 -8.336 10.208 1.00 52.42 21 LEU D CA 1
ATOM 2743 C C . LEU D 1 21 ? -9.077 -8.152 11.708 1.00 51.47 21 LEU D C 1
ATOM 2744 O O . LEU D 1 21 ? -8.456 -7.177 12.145 1.00 59.15 21 LEU D O 1
ATOM 2749 N N . ALA D 1 22 ? -9.640 -9.053 12.515 1.00 49.31 22 ALA D N 1
ATOM 2750 C CA . ALA D 1 22 ? -9.382 -9.003 13.947 1.00 51.37 22 ALA D CA 1
ATOM 2751 C C . ALA D 1 22 ? -7.916 -9.276 14.275 1.00 59.74 22 ALA D C 1
ATOM 2752 O O . ALA D 1 22 ? -7.484 -8.979 15.392 1.00 57.67 22 ALA D O 1
ATOM 2754 N N . ARG D 1 23 ? -7.147 -9.820 13.325 1.00 60.06 23 ARG D N 1
ATOM 2755 C CA . ARG D 1 23 ? -5.719 -10.074 13.482 1.00 62.95 23 ARG D CA 1
ATOM 2756 C C . ARG D 1 23 ? -4.854 -9.094 12.683 1.00 66.67 23 ARG D C 1
ATOM 2757 O O . ARG D 1 23 ? -3.699 -9.404 12.378 1.00 71.82 23 ARG D O 1
ATOM 2765 N N . GLY D 1 24 ? -5.389 -7.934 12.312 1.00 62.99 24 GLY D N 1
ATOM 2766 C CA . GLY D 1 24 ? -4.628 -6.960 11.549 1.00 62.73 24 GLY D CA 1
ATOM 2767 C C . GLY D 1 24 ? -4.129 -7.409 10.182 1.00 68.76 24 GLY D C 1
ATOM 2768 O O . GLY D 1 24 ? -3.436 -6.653 9.490 1.00 68.53 24 GLY D O 1
ATOM 2769 N N . GLN D 1 25 ? -4.482 -8.620 9.767 1.00 61.43 25 GLN D N 1
ATOM 2770 C CA . GLN D 1 25 ? -3.962 -9.168 8.524 1.00 62.58 25 GLN D CA 1
ATOM 2771 C C . GLN D 1 25 ? -4.700 -8.599 7.313 1.00 64.23 25 GLN D C 1
ATOM 2772 O O . GLN D 1 25 ? -5.765 -7.991 7.450 1.00 61.67 25 GLN D O 1
ATOM 2778 N N . PRO D 1 26 ? -4.136 -8.748 6.116 1.00 66.17 26 PRO D N 1
ATOM 2779 C CA . PRO D 1 26 ? -4.822 -8.287 4.904 1.00 63.00 26 PRO D CA 1
ATOM 2780 C C . PRO D 1 26 ? -5.660 -9.385 4.256 1.00 61.91 26 PRO D C 1
ATOM 2781 O O . PRO D 1 26 ? -5.604 -10.560 4.621 1.00 62.33 26 PRO D O 1
ATOM 2785 N N . LEU D 1 27 ? -6.438 -8.978 3.262 1.00 58.78 27 LEU D N 1
ATOM 2786 C CA . LEU D 1 27 ? -7.363 -9.894 2.631 1.00 57.26 27 LEU D CA 1
ATOM 2787 C C . LEU D 1 27 ? -6.888 -10.224 1.227 1.00 59.57 27 LEU D C 1
ATOM 2788 O O . LEU D 1 27 ? -6.770 -9.321 0.383 1.00 54.52 27 LEU D O 1
ATOM 2793 N N . PRO D 1 28 ? -6.578 -11.488 0.948 1.00 59.89 28 PRO D N 1
ATOM 2794 C CA . PRO D 1 28 ? -6.324 -11.898 -0.436 1.00 55.91 28 PRO D CA 1
ATOM 2795 C C . PRO D 1 28 ? -7.457 -11.456 -1.349 1.00 60.09 28 PRO D C 1
ATOM 2796 O O . PRO D 1 28 ? -8.630 -11.480 -0.969 1.00 62.57 28 PRO D O 1
ATOM 2800 N N . ASP D 1 29 ? -7.092 -11.040 -2.566 1.00 63.77 29 ASP D N 1
ATOM 2801 C CA . ASP D 1 29 ? -8.094 -10.600 -3.534 1.00 62.19 29 ASP D CA 1
ATOM 2802 C C . ASP D 1 29 ? -9.164 -11.656 -3.761 1.00 61.21 29 ASP D C 1
ATOM 2803 O O . ASP D 1 29 ? -10.316 -11.320 -4.069 1.00 60.90 29 ASP D O 1
ATOM 2808 N N . HIS D 1 30 ? -8.818 -12.936 -3.608 1.00 57.86 30 HIS D N 1
ATOM 2809 C CA . HIS D 1 30 ? -9.837 -13.960 -3.796 1.00 61.30 30 HIS D CA 1
ATOM 2810 C C . HIS D 1 30 ? -10.887 -13.903 -2.692 1.00 60.00 30 HIS D C 1
ATOM 2811 O O . HIS D 1 30 ? -12.074 -14.162 -2.944 1.00 54.03 30 HIS D O 1
ATOM 2818 N N . LEU D 1 31 ? -10.467 -13.576 -1.461 1.00 53.48 31 LEU D N 1
ATOM 2819 C CA . LEU D 1 31 ? -11.422 -13.425 -0.369 1.00 52.01 31 LEU D CA 1
ATOM 2820 C C . LEU D 1 31 ? -12.208 -12.125 -0.518 1.00 55.11 31 LEU D C 1
ATOM 2821 O O . LEU D 1 31 ? -13.444 -12.126 -0.449 1.00 52.67 31 LEU D O 1
ATOM 2826 N N . GLN D 1 32 ? -11.502 -11.015 -0.771 1.00 55.60 32 GLN D N 1
ATOM 2827 C CA . GLN D 1 32 ? -12.151 -9.726 -1.003 1.00 54.98 32 GLN D CA 1
ATOM 2828 C C . GLN D 1 32 ? -13.263 -9.818 -2.049 1.00 55.15 32 GLN D C 1
ATOM 2829 O O . GLN D 1 32 ? -14.313 -9.182 -1.904 1.00 55.14 32 GLN D O 1
ATOM 2835 N N . MET D 1 33 ? -13.064 -10.611 -3.105 1.00 54.74 33 MET D N 1
ATOM 2836 C CA . MET D 1 33 ? -14.119 -10.740 -4.109 1.00 57.42 33 MET D CA 1
ATOM 2837 C C . MET D 1 33 ? -15.258 -11.635 -3.624 1.00 54.36 33 MET D C 1
ATOM 2838 O O . MET D 1 33 ? -16.432 -11.349 -3.893 1.00 50.56 33 MET D O 1
ATOM 2843 N N . ALA D 1 34 ? -14.934 -12.729 -2.923 1.00 54.31 34 ALA D N 1
ATOM 2844 C CA . ALA D 1 34 ? -15.974 -13.570 -2.335 1.00 50.09 34 ALA D CA 1
ATOM 2845 C C . ALA D 1 34 ? -16.787 -12.795 -1.300 1.00 48.20 34 ALA D C 1
ATOM 2846 O O . ALA D 1 34 ? -18.001 -12.987 -1.173 1.00 43.46 34 ALA D O 1
ATOM 2848 N N . VAL D 1 35 ? -16.126 -11.914 -0.553 1.00 43.69 35 VAL D N 1
ATOM 2849 C CA . VAL D 1 35 ? -16.807 -11.063 0.410 1.00 41.17 35 VAL D CA 1
ATOM 2850 C C . VAL D 1 35 ? -17.791 -10.119 -0.274 1.00 40.39 35 VAL D C 1
ATOM 2851 O O . VAL D 1 35 ? -18.834 -9.776 0.299 1.00 34.06 35 VAL D O 1
ATOM 2855 N N . GLN D 1 36 ? -17.512 -9.728 -1.519 1.00 43.59 36 GLN D N 1
ATOM 2856 C CA . GLN D 1 36 ? -18.448 -8.919 -2.291 1.00 40.75 36 GLN D CA 1
ATOM 2857 C C . GLN D 1 36 ? -19.508 -9.745 -2.998 1.00 43.47 36 GLN D C 1
ATOM 2858 O O . GLN D 1 36 ? -20.603 -9.234 -3.258 1.00 37.76 36 GLN D O 1
ATOM 2864 N N . GLY D 1 37 ? -19.212 -11.006 -3.320 1.00 47.14 37 GLY D N 1
ATOM 2865 C CA . GLY D 1 37 ? -20.170 -11.842 -4.029 1.00 47.89 37 GLY D CA 1
ATOM 2866 C C . GLY D 1 37 ? -20.233 -11.545 -5.522 1.00 56.16 37 GLY D C 1
ATOM 2867 O O . GLY D 1 37 ? -19.262 -11.091 -6.138 1.00 63.71 37 GLY D O 1
ATOM 2868 N N . LYS D 1 38 ? -21.401 -11.815 -6.106 1.00 53.09 38 LYS D N 1
ATOM 2869 C CA . LYS D 1 38 ? -21.643 -11.582 -7.533 1.00 58.51 38 LYS D CA 1
ATOM 2870 C C . LYS D 1 38 ? -22.176 -10.168 -7.774 1.00 62.70 38 LYS D C 1
ATOM 2871 O O . LYS D 1 38 ? -22.900 -9.909 -8.741 1.00 60.89 38 LYS D O 1
ATOM 2877 N N . GLY D 1 54 ? -45.114 -10.885 5.157 1.00 66.97 54 GLY D N 1
ATOM 2878 C CA . GLY D 1 54 ? -46.219 -10.520 6.028 1.00 63.76 54 GLY D CA 1
ATOM 2879 C C . GLY D 1 54 ? -46.251 -11.339 7.304 1.00 68.66 54 GLY D C 1
ATOM 2880 O O . GLY D 1 54 ? -46.885 -10.961 8.304 1.00 64.47 54 GLY D O 1
ATOM 2881 N N . SER D 1 55 ? -45.558 -12.477 7.278 1.00 66.44 55 SER D N 1
ATOM 2882 C CA . SER D 1 55 ? -45.526 -13.346 8.447 1.00 64.73 55 SER D CA 1
ATOM 2883 C C . SER D 1 55 ? -44.333 -13.068 9.358 1.00 61.08 55 SER D C 1
ATOM 2884 O O . SER D 1 55 ? -44.425 -13.320 10.566 1.00 60.18 55 SER D O 1
ATOM 2887 N N . GLY D 1 56 ? -43.232 -12.532 8.825 1.00 59.82 56 GLY D N 1
ATOM 2888 C CA . GLY D 1 56 ? -42.114 -12.056 9.626 1.00 46.62 56 GLY D CA 1
ATOM 2889 C C . GLY D 1 56 ? -40.777 -12.717 9.338 1.00 50.30 56 GLY D C 1
ATOM 2890 O O . GLY D 1 56 ? -39.739 -12.132 9.679 1.00 46.64 56 GLY D O 1
ATOM 2891 N N . GLU D 1 57 ? -40.755 -13.919 8.741 1.00 54.89 57 GLU D N 1
ATOM 2892 C CA . GLU D 1 57 ? -39.495 -14.589 8.438 1.00 52.08 57 GLU D CA 1
ATOM 2893 C C . GLU D 1 57 ? -38.621 -13.716 7.547 1.00 53.30 57 GLU D C 1
ATOM 2894 O O . GLU D 1 57 ? -39.100 -12.819 6.835 1.00 51.08 57 GLU D O 1
ATOM 2900 N N . ILE D 1 58 ? -37.317 -14.008 7.585 1.00 50.30 58 ILE D N 1
ATOM 2901 C CA . ILE D 1 58 ? -36.373 -13.321 6.718 1.00 46.20 58 ILE D CA 1
ATOM 2902 C C . ILE D 1 58 ? -36.559 -13.821 5.291 1.00 39.93 58 ILE D C 1
ATOM 2903 O O . ILE D 1 58 ? -36.928 -14.979 5.057 1.00 41.66 58 ILE D O 1
ATOM 2908 N N . THR D 1 59 ? -36.316 -12.930 4.331 1.00 35.14 59 THR D N 1
ATOM 2909 C CA . THR D 1 59 ? -36.400 -13.148 2.894 1.00 32.55 59 THR D CA 1
ATOM 2910 C C . THR D 1 59 ? -35.005 -13.166 2.272 1.00 32.33 59 THR D C 1
ATOM 2911 O O . THR D 1 59 ? -34.031 -12.732 2.898 1.00 37.54 59 THR D O 1
ATOM 2915 N N . PRO D 1 60 ? -34.854 -13.679 1.049 1.00 30.18 60 PRO D N 1
ATOM 2916 C CA . PRO D 1 60 ? -33.527 -13.640 0.418 1.00 27.87 60 PRO D CA 1
ATOM 2917 C C . PRO D 1 60 ? -33.002 -12.239 0.134 1.00 33.26 60 PRO D C 1
ATOM 2918 O O . PRO D 1 60 ? -31.775 -12.039 0.161 1.00 27.88 60 PRO D O 1
ATOM 2922 N N . ALA D 1 61 ? -33.884 -11.265 -0.155 1.00 33.13 61 ALA D N 1
ATOM 2923 C CA . ALA D 1 61 ? -33.420 -9.900 -0.368 1.00 31.13 61 ALA D CA 1
ATOM 2924 C C . ALA D 1 61 ? -32.925 -9.290 0.932 1.00 29.04 61 ALA D C 1
ATOM 2925 O O . ALA D 1 61 ? -31.895 -8.601 0.948 1.00 28.02 61 ALA D O 1
ATOM 2927 N N . ALA D 1 62 ? -33.655 -9.523 2.027 1.00 24.48 62 ALA D N 1
ATOM 2928 C CA . ALA D 1 62 ? -33.185 -9.088 3.338 1.00 26.55 62 ALA D CA 1
ATOM 2929 C C . ALA D 1 62 ? -31.822 -9.685 3.658 1.00 30.98 62 ALA D C 1
ATOM 2930 O O . ALA D 1 62 ? -30.950 -8.990 4.193 1.00 26.49 62 ALA D O 1
ATOM 2932 N N . ILE D 1 63 ? -31.610 -10.966 3.308 1.00 27.33 63 ILE D N 1
ATOM 2933 C CA . ILE D 1 63 ? -30.310 -11.592 3.537 1.00 26.56 63 ILE D CA 1
ATOM 2934 C C . ILE D 1 63 ? -29.234 -10.883 2.735 1.00 22.38 63 ILE D C 1
ATOM 2935 O O . ILE D 1 63 ? -28.131 -10.625 3.240 1.00 21.96 63 ILE D O 1
ATOM 2940 N N . GLN D 1 64 ? -29.528 -10.582 1.464 1.00 22.61 64 GLN D N 1
ATOM 2941 C CA . GLN D 1 64 ? -28.546 -9.952 0.586 1.00 20.65 64 GLN D CA 1
ATOM 2942 C C . GLN D 1 64 ? -28.220 -8.535 1.036 1.00 24.25 64 GLN D C 1
ATOM 2943 O O . GLN D 1 64 ? -27.060 -8.108 0.962 1.00 26.89 64 GLN D O 1
ATOM 2949 N N . LYS D 1 65 ? -29.227 -7.784 1.493 1.00 21.25 65 LYS D N 1
ATOM 2950 C CA . LYS D 1 65 ? -28.957 -6.444 2.006 1.00 26.00 65 LYS D CA 1
ATOM 2951 C C . LYS D 1 65 ? -28.016 -6.491 3.194 1.00 24.18 65 LYS D C 1
ATOM 2952 O O . LYS D 1 65 ? -27.095 -5.671 3.302 1.00 25.72 65 LYS D O 1
ATOM 2958 N N . MET D 1 66 ? -28.201 -7.454 4.090 1.00 21.97 66 MET D N 1
ATOM 2959 C CA . MET D 1 66 ? -27.268 -7.505 5.208 1.00 26.08 66 MET D CA 1
ATOM 2960 C C . MET D 1 66 ? -25.883 -7.949 4.756 1.00 23.99 66 MET D C 1
ATOM 2961 O O . MET D 1 66 ? -24.869 -7.416 5.236 1.00 24.49 66 MET D O 1
ATOM 2966 N N . LEU D 1 67 ? -25.806 -8.889 3.803 1.00 23.39 67 LEU D N 1
ATOM 2967 C CA . LEU D 1 67 ? -24.487 -9.274 3.288 1.00 29.38 67 LEU D CA 1
ATOM 2968 C C . LEU D 1 67 ? -23.826 -8.105 2.559 1.00 25.90 67 LEU D C 1
ATOM 2969 O O . LEU D 1 67 ? -22.611 -7.906 2.665 1.00 22.03 67 LEU D O 1
ATOM 2974 N N . ASP D 1 68 ? -24.625 -7.308 1.835 1.00 24.61 68 ASP D N 1
ATOM 2975 C CA . ASP D 1 68 ? -24.134 -6.059 1.245 1.00 26.24 68 ASP D CA 1
ATOM 2976 C C . ASP D 1 68 ? -23.675 -5.066 2.322 1.00 21.91 68 ASP D C 1
ATOM 2977 O O . ASP D 1 68 ? -22.582 -4.502 2.225 1.00 22.96 68 ASP D O 1
ATOM 2982 N N . ASP D 1 69 ? -24.493 -4.842 3.358 1.00 21.18 69 ASP D N 1
ATOM 2983 C CA . ASP D 1 69 ? -24.040 -4.036 4.496 1.00 22.24 69 ASP D CA 1
ATOM 2984 C C . ASP D 1 69 ? -22.673 -4.506 5.017 1.00 24.17 69 ASP D C 1
ATOM 2985 O O . ASP D 1 69 ? -21.780 -3.687 5.252 1.00 22.89 69 ASP D O 1
ATOM 2990 N N . ASN D 1 70 ? -22.493 -5.831 5.203 1.00 24.98 70 ASN D N 1
ATOM 2991 C CA . ASN D 1 70 ? -21.242 -6.369 5.760 1.00 23.32 70 ASN D CA 1
ATOM 2992 C C . ASN D 1 70 ? -20.047 -6.114 4.851 1.00 26.19 70 ASN D C 1
ATOM 2993 O O . ASN D 1 70 ? -18.923 -5.889 5.328 1.00 24.70 70 ASN D O 1
ATOM 2998 N N . ASN D 1 71 ? -20.255 -6.176 3.538 1.00 25.37 71 ASN D N 1
ATOM 2999 C CA . ASN D 1 71 ? -19.177 -5.821 2.633 1.00 25.24 71 ASN D CA 1
ATOM 3000 C C . ASN D 1 71 ? -18.763 -4.367 2.839 1.00 31.97 71 ASN D C 1
ATOM 3001 O O . ASN D 1 71 ? -17.567 -4.041 2.842 1.00 30.57 71 ASN D O 1
ATOM 3006 N N . HIS D 1 72 ? -19.748 -3.481 3.037 1.00 28.63 72 HIS D N 1
ATOM 3007 C CA . HIS D 1 72 ? -19.466 -2.064 3.234 1.00 26.71 72 HIS D CA 1
ATOM 3008 C C . HIS D 1 72 ? -18.764 -1.809 4.567 1.00 26.94 72 HIS D C 1
ATOM 3009 O O . HIS D 1 72 ? -17.847 -0.981 4.640 1.00 27.67 72 HIS D O 1
ATOM 3016 N N . LEU D 1 73 ? -19.162 -2.529 5.621 1.00 24.96 73 LEU D N 1
ATOM 3017 C CA . LEU D 1 73 ? -18.463 -2.438 6.897 1.00 28.54 73 LEU D CA 1
ATOM 3018 C C . LEU D 1 73 ? -17.026 -2.919 6.780 1.00 30.40 73 LEU D C 1
ATOM 3019 O O . LEU D 1 73 ? -16.115 -2.313 7.352 1.00 34.33 73 LEU D O 1
ATOM 3024 N N . ILE D 1 74 ? -16.803 -4.012 6.050 1.00 30.46 74 ILE D N 1
ATOM 3025 C CA . ILE D 1 74 ? -15.449 -4.549 5.908 1.00 32.13 74 ILE D CA 1
ATOM 3026 C C . ILE D 1 74 ? -14.551 -3.528 5.223 1.00 34.58 74 ILE D C 1
ATOM 3027 O O . ILE D 1 74 ? -13.437 -3.259 5.683 1.00 37.18 74 ILE D O 1
ATOM 3032 N N . GLN D 1 75 ? -15.041 -2.916 4.134 1.00 35.88 75 GLN D N 1
ATOM 3033 C CA . GLN D 1 75 ? -14.312 -1.808 3.514 1.00 39.01 75 GLN D CA 1
ATOM 3034 C C . GLN D 1 75 ? -14.026 -0.703 4.522 1.00 39.35 75 GLN D C 1
ATOM 3035 O O . GLN D 1 75 ? -12.916 -0.168 4.561 1.00 43.77 75 GLN D O 1
ATOM 3041 N N . CYS D 1 76 ? -15.001 -0.375 5.373 1.00 38.91 76 CYS D N 1
ATOM 3042 C CA . CYS D 1 76 ? -14.769 0.655 6.382 1.00 37.34 76 CYS D CA 1
ATOM 3043 C C . CYS D 1 76 ? -13.755 0.196 7.412 1.00 45.94 76 CYS D C 1
ATOM 3044 O O . CYS D 1 76 ? -12.977 1.010 7.918 1.00 55.00 76 CYS D O 1
ATOM 3047 N N . ILE D 1 77 ? -13.752 -1.095 7.757 1.00 40.70 77 ILE D N 1
ATOM 3048 C CA . ILE D 1 77 ? -12.812 -1.570 8.769 1.00 42.31 77 ILE D CA 1
ATOM 3049 C C . ILE D 1 77 ? -11.389 -1.563 8.218 1.00 46.89 77 ILE D C 1
ATOM 3050 O O . ILE D 1 77 ? -10.466 -1.061 8.865 1.00 49.28 77 ILE D O 1
ATOM 3055 N N . MET D 1 78 ? -11.187 -2.125 7.019 1.00 45.31 78 MET D N 1
ATOM 3056 C CA . MET D 1 78 ? -9.868 -2.085 6.390 1.00 47.44 78 MET D CA 1
ATOM 3057 C C . MET D 1 78 ? -9.353 -0.656 6.297 1.00 58.14 78 MET D C 1
ATOM 3058 O O . MET D 1 78 ? -8.222 -0.365 6.701 1.00 62.30 78 MET D O 1
ATOM 3063 N N . ASP D 1 79 ? -10.188 0.254 5.780 1.00 60.21 79 ASP D N 1
ATOM 3064 C CA . ASP D 1 79 ? -9.803 1.659 5.664 1.00 55.60 79 ASP D CA 1
ATOM 3065 C C . ASP D 1 79 ? -9.504 2.272 7.033 1.00 55.86 79 ASP D C 1
ATOM 3066 O O . ASP D 1 79 ? -8.559 3.055 7.177 1.00 59.94 79 ASP D O 1
ATOM 3071 N N . SER D 1 80 ? -10.294 1.932 8.050 1.00 50.52 80 SER D N 1
ATOM 3072 C CA . SER D 1 80 ? -10.015 2.425 9.394 1.00 56.33 80 SER D CA 1
ATOM 3073 C C . SER D 1 80 ? -8.759 1.801 9.987 1.00 62.88 80 SER D C 1
ATOM 3074 O O . SER D 1 80 ? -8.164 2.382 10.901 1.00 64.78 80 SER D O 1
ATOM 3077 N N . GLN D 1 81 ? -8.352 0.627 9.506 1.00 61.96 81 GLN D N 1
ATOM 3078 C CA . GLN D 1 81 ? -7.118 0.021 9.989 1.00 62.27 81 GLN D CA 1
ATOM 3079 C C . GLN D 1 81 ? -5.911 0.693 9.359 1.00 64.65 81 GLN D C 1
ATOM 3080 O O . GLN D 1 81 ? -5.023 1.175 10.070 1.00 66.02 81 GLN D O 1
ATOM 3086 N N . ASN D 1 82 ? -5.880 0.743 8.022 1.00 61.92 82 ASN D N 1
ATOM 3087 C CA . ASN D 1 82 ? -4.755 1.333 7.304 1.00 62.24 82 ASN D CA 1
ATOM 3088 C C . ASN D 1 82 ? -4.472 2.756 7.776 1.00 69.93 82 ASN D C 1
ATOM 3089 O O . ASN D 1 82 ? -3.322 3.113 8.064 1.00 73.80 82 ASN D O 1
ATOM 3094 N N . LYS D 1 83 ? -5.514 3.582 7.875 1.00 69.35 83 LYS D N 1
ATOM 3095 C CA . LYS D 1 83 ? -5.369 4.976 8.280 1.00 67.51 83 LYS D CA 1
ATOM 3096 C C . LYS D 1 83 ? -5.272 5.152 9.799 1.00 62.86 83 LYS D C 1
ATOM 3097 O O . LYS D 1 83 ? -5.304 6.286 10.279 1.00 69.21 83 LYS D O 1
ATOM 3103 N N . GLY D 1 84 ? -5.172 4.067 10.562 1.00 64.38 84 GLY D N 1
ATOM 3104 C CA . GLY D 1 84 ? -4.859 4.137 11.976 1.00 64.79 84 GLY D CA 1
ATOM 3105 C C . GLY D 1 84 ? -5.953 4.622 12.908 1.00 64.99 84 GLY D C 1
ATOM 3106 O O . GLY D 1 84 ? -5.669 4.837 14.092 1.00 61.85 84 GLY D O 1
ATOM 3107 N N . LYS D 1 85 ? -7.188 4.803 12.434 1.00 70.59 85 LYS D N 1
ATOM 3108 C CA . LYS D 1 85 ? -8.289 5.245 13.302 1.00 71.12 85 LYS D CA 1
ATOM 3109 C C . LYS D 1 85 ? -8.802 4.044 14.086 1.00 72.17 85 LYS D C 1
ATOM 3110 O O . LYS D 1 85 ? -9.572 3.229 13.571 1.00 72.42 85 LYS D O 1
ATOM 3116 N N . THR D 1 86 ? -8.392 3.938 15.345 1.00 72.06 86 THR D N 1
ATOM 3117 C CA . THR D 1 86 ? -8.626 2.720 16.108 1.00 65.75 86 THR D CA 1
ATOM 3118 C C . THR D 1 86 ? -9.999 2.689 16.760 1.00 67.25 86 THR D C 1
ATOM 3119 O O . THR D 1 86 ? -10.645 1.638 16.783 1.00 71.74 86 THR D O 1
ATOM 3123 N N . SER D 1 87 ? -10.464 3.818 17.293 1.00 70.23 87 SER D N 1
ATOM 3124 C CA . SER D 1 87 ? -11.774 3.832 17.931 1.00 65.66 87 SER D CA 1
ATOM 3125 C C . SER D 1 87 ? -12.879 3.556 16.915 1.00 71.64 87 SER D C 1
ATOM 3126 O O . SER D 1 87 ? -13.829 2.811 17.197 1.00 69.35 87 SER D O 1
ATOM 3129 N N . GLU D 1 88 ? -12.760 4.137 15.717 1.00 70.69 88 GLU D N 1
ATOM 3130 C CA . GLU D 1 88 ? -13.754 3.914 14.673 1.00 66.98 88 GLU D CA 1
ATOM 3131 C C . GLU D 1 88 ? -13.692 2.487 14.143 1.00 59.97 88 GLU D C 1
ATOM 3132 O O . GLU D 1 88 ? -14.728 1.889 13.832 1.00 56.08 88 GLU D O 1
ATOM 3138 N N . CYS D 1 89 ? -12.486 1.929 14.018 1.00 62.91 89 CYS D N 1
ATOM 3139 C CA . CYS D 1 89 ? -12.353 0.573 13.501 1.00 60.30 89 CYS D CA 1
ATOM 3140 C C . CYS D 1 89 ? -13.143 -0.417 14.344 1.00 53.76 89 CYS D C 1
ATOM 3141 O O . CYS D 1 89 ? -13.766 -1.337 13.806 1.00 44.10 89 CYS D O 1
ATOM 3144 N N . SER D 1 90 ? -13.140 -0.239 15.667 1.00 52.28 90 SER D N 1
ATOM 3145 C CA . SER D 1 90 ? -13.774 -1.223 16.530 1.00 48.30 90 SER D CA 1
ATOM 3146 C C . SER D 1 90 ? -15.286 -1.055 16.588 1.00 47.60 90 SER D C 1
ATOM 3147 O O . SER D 1 90 ? -15.989 -1.995 16.986 1.00 42.58 90 SER D O 1
ATOM 3150 N N . GLN D 1 91 ? -15.806 0.107 16.195 1.00 47.47 91 GLN D N 1
ATOM 3151 C CA . GLN D 1 91 ? -17.252 0.269 16.163 1.00 41.80 91 GLN D CA 1
ATOM 3152 C C . GLN D 1 91 ? -17.846 -0.412 14.945 1.00 38.82 91 GLN D C 1
ATOM 3153 O O . GLN D 1 91 ? -18.920 -1.015 15.032 1.00 31.38 91 GLN D O 1
ATOM 3159 N N . TYR D 1 92 ? -17.164 -0.315 13.809 1.00 31.85 92 TYR D N 1
ATOM 3160 C CA . TYR D 1 92 ? -17.553 -1.104 12.656 1.00 36.77 92 TYR D CA 1
ATOM 3161 C C . TYR D 1 92 ? -17.391 -2.603 12.925 1.00 38.09 92 TYR D C 1
ATOM 3162 O O . TYR D 1 92 ? -18.242 -3.408 12.513 1.00 30.54 92 TYR D O 1
ATOM 3171 N N . GLN D 1 93 ? -16.307 -2.997 13.607 1.00 33.12 93 GLN D N 1
ATOM 3172 C CA . GLN D 1 93 ? -16.075 -4.416 13.868 1.00 39.46 93 GLN D CA 1
ATOM 3173 C C . GLN D 1 93 ? -17.184 -4.983 14.724 1.00 31.10 93 GLN D C 1
ATOM 3174 O O . GLN D 1 93 ? -17.618 -6.119 14.526 1.00 29.61 93 GLN D O 1
ATOM 3180 N N . GLN D 1 94 ? -17.666 -4.190 15.667 1.00 28.79 94 GLN D N 1
ATOM 3181 C CA . GLN D 1 94 ? -18.728 -4.639 16.542 1.00 31.27 94 GLN D CA 1
ATOM 3182 C C . GLN D 1 94 ? -20.026 -4.802 15.768 1.00 29.27 94 GLN D C 1
ATOM 3183 O O . GLN D 1 94 ? -20.807 -5.724 16.033 1.00 28.16 94 GLN D O 1
ATOM 3189 N N . MET D 1 95 ? -20.268 -3.909 14.806 1.00 28.81 95 MET D N 1
ATOM 3190 C CA . MET D 1 95 ? -21.489 -3.991 14.023 1.00 29.44 95 MET D CA 1
ATOM 3191 C C . MET D 1 95 ? -21.411 -5.151 13.044 1.00 23.18 95 MET D C 1
ATOM 3192 O O . MET D 1 95 ? -22.372 -5.912 12.911 1.00 20.98 95 MET D O 1
ATOM 3197 N N . LEU D 1 96 ? -20.258 -5.343 12.399 1.00 24.21 96 LEU D N 1
ATOM 3198 C CA . LEU D 1 96 ? -20.100 -6.482 11.506 1.00 25.52 96 LEU D CA 1
ATOM 3199 C C . LEU D 1 96 ? -20.247 -7.798 12.265 1.00 24.74 96 LEU D C 1
ATOM 3200 O O . LEU D 1 96 ? -20.934 -8.718 11.805 1.00 22.65 96 LEU D O 1
ATOM 3205 N N . HIS D 1 97 ? -19.671 -7.877 13.460 1.00 22.97 97 HIS D N 1
ATOM 3206 C CA . HIS D 1 97 ? -19.777 -9.094 14.254 1.00 28.52 97 HIS D CA 1
ATOM 3207 C C . HIS D 1 97 ? -21.233 -9.433 14.544 1.00 26.33 97 HIS D C 1
ATOM 3208 O O . HIS D 1 97 ? -21.666 -10.576 14.360 1.00 22.75 97 HIS D O 1
ATOM 3215 N N . THR D 1 98 ? -22.012 -8.438 14.993 1.00 27.35 98 THR D N 1
ATOM 3216 C CA . THR D 1 98 ? -23.408 -8.684 15.364 1.00 21.96 98 THR D CA 1
ATOM 3217 C C . THR D 1 98 ? -24.227 -9.147 14.166 1.00 22.34 98 THR D C 1
ATOM 3218 O O . THR D 1 98 ? -25.109 -10.008 14.298 1.00 21.23 98 THR D O 1
ATOM 3222 N N . ASN D 1 99 ? -23.946 -8.580 12.989 1.00 19.03 99 ASN D N 1
ATOM 3223 C CA . ASN D 1 99 ? -24.574 -9.037 11.749 1.00 22.44 99 ASN D CA 1
ATOM 3224 C C . ASN D 1 99 ? -24.180 -10.482 11.425 1.00 17.84 99 ASN D C 1
ATOM 3225 O O . ASN D 1 99 ? -25.022 -11.295 11.018 1.00 18.46 99 ASN D O 1
ATOM 3230 N N . LEU D 1 100 ? -22.890 -10.798 11.541 1.00 18.01 100 LEU D N 1
ATOM 3231 C CA . LEU D 1 100 ? -22.416 -12.148 11.229 1.00 23.01 100 LEU D CA 1
ATOM 3232 C C . LEU D 1 100 ? -23.044 -13.180 12.160 1.00 22.09 100 LEU D C 1
ATOM 3233 O O . LEU D 1 100 ? -23.546 -14.212 11.705 1.00 22.94 100 LEU D O 1
ATOM 3238 N N . VAL D 1 101 ? -23.055 -12.897 13.465 1.00 19.83 101 VAL D N 1
ATOM 3239 C CA . VAL D 1 101 ? -23.739 -13.763 14.421 1.00 19.75 101 VAL D CA 1
ATOM 3240 C C . VAL D 1 101 ? -25.188 -13.976 14.001 1.00 24.28 101 VAL D C 1
ATOM 3241 O O . VAL D 1 101 ? -25.711 -15.097 14.043 1.00 26.69 101 VAL D O 1
ATOM 3245 N N . TYR D 1 102 ? -25.852 -12.916 13.546 1.00 21.89 102 TYR D N 1
ATOM 3246 C CA . TYR D 1 102 ? -27.258 -13.053 13.187 1.00 21.04 102 TYR D CA 1
ATOM 3247 C C . TYR D 1 102 ? -27.435 -13.915 11.938 1.00 18.47 102 TYR D C 1
ATOM 3248 O O . TYR D 1 102 ? -28.287 -14.800 11.900 1.00 19.71 102 TYR D O 1
ATOM 3257 N N . LEU D 1 103 ? -26.657 -13.661 10.894 1.00 18.53 103 LEU D N 1
ATOM 3258 C CA . LEU D 1 103 ? -26.825 -14.463 9.689 1.00 21.80 103 LEU D CA 1
ATOM 3259 C C . LEU D 1 103 ? -26.442 -15.914 9.949 1.00 21.47 103 LEU D C 1
ATOM 3260 O O . LEU D 1 103 ? -27.125 -16.835 9.484 1.00 20.54 103 LEU D O 1
ATOM 3265 N N . ALA D 1 104 ? -25.391 -16.124 10.742 1.00 19.46 104 ALA D N 1
ATOM 3266 C CA . ALA D 1 104 ? -24.909 -17.468 11.040 1.00 27.54 104 ALA D CA 1
ATOM 3267 C C . ALA D 1 104 ? -25.928 -18.244 11.855 1.00 26.84 104 ALA D C 1
ATOM 3268 O O . ALA D 1 104 ? -26.140 -19.435 11.610 1.00 24.09 104 ALA D O 1
ATOM 3270 N N . THR D 1 105 ? -26.591 -17.580 12.806 1.00 24.45 105 THR D N 1
ATOM 3271 C CA . THR D 1 105 ? -27.612 -18.268 13.577 1.00 24.52 105 THR D CA 1
ATOM 3272 C C . THR D 1 105 ? -28.718 -18.755 12.667 1.00 25.14 105 THR D C 1
ATOM 3273 O O . THR D 1 105 ? -29.208 -19.877 12.816 1.00 26.61 105 THR D O 1
ATOM 3277 N N . ILE D 1 106 ? -29.107 -17.930 11.699 1.00 25.51 106 ILE D N 1
ATOM 3278 C CA . ILE D 1 106 ? -30.221 -18.291 10.834 1.00 26.31 106 ILE D CA 1
ATOM 3279 C C . ILE D 1 106 ? -29.800 -19.393 9.872 1.00 23.38 106 ILE D C 1
ATOM 3280 O O . ILE D 1 106 ? -30.503 -20.392 9.706 1.00 28.29 106 ILE D O 1
ATOM 3285 N N . ALA D 1 107 ? -28.641 -19.236 9.239 1.00 24.04 107 ALA D N 1
ATOM 3286 C CA . ALA D 1 107 ? -28.157 -20.275 8.335 1.00 27.52 107 ALA D CA 1
ATOM 3287 C C . ALA D 1 107 ? -27.956 -21.597 9.077 1.00 26.69 107 ALA D C 1
ATOM 3288 O O . ALA D 1 107 ? -28.306 -22.655 8.557 1.00 26.63 107 ALA D O 1
ATOM 3290 N N . ASP D 1 108 ? -27.420 -21.555 10.300 1.00 26.76 108 ASP D N 1
ATOM 3291 C CA . ASP D 1 108 ? -27.250 -22.792 11.062 1.00 29.55 108 ASP D CA 1
ATOM 3292 C C . ASP D 1 108 ? -28.596 -23.417 11.411 1.00 32.20 108 ASP D C 1
ATOM 3293 O O . ASP D 1 108 ? -28.766 -24.631 11.276 1.00 35.54 108 ASP D O 1
ATOM 3298 N N . SER D 1 109 ? -29.567 -22.607 11.849 1.00 31.24 109 SER D N 1
ATOM 3299 C CA . SER D 1 109 ? -30.893 -23.132 12.173 1.00 29.77 109 SER D CA 1
ATOM 3300 C C . SER D 1 109 ? -31.527 -23.807 10.969 1.00 31.96 109 SER D C 1
ATOM 3301 O O . SER D 1 109 ? -32.091 -24.900 11.079 1.00 35.40 109 SER D O 1
ATOM 3304 N N . ASN D 1 110 ? -31.451 -23.172 9.804 1.00 31.22 110 ASN D N 1
ATOM 3305 C CA . ASN D 1 110 ? -32.102 -23.762 8.644 1.00 34.34 110 ASN D CA 1
ATOM 3306 C C . ASN D 1 110 ? -31.424 -25.059 8.225 1.00 33.58 110 ASN D C 1
ATOM 3307 O O . ASN D 1 110 ? -32.106 -26.014 7.840 1.00 32.86 110 ASN D O 1
ATOM 3312 N N . GLN D 1 111 ? -30.087 -25.121 8.306 1.00 31.47 111 GLN D N 1
ATOM 3313 C CA . GLN D 1 111 ? -29.340 -26.264 7.794 1.00 36.91 111 GLN D CA 1
ATOM 3314 C C . GLN D 1 111 ? -29.111 -27.390 8.810 1.00 32.29 111 GLN D C 1
ATOM 3315 O O . GLN D 1 111 ? -28.668 -28.465 8.406 1.00 35.25 111 GLN D O 1
ATOM 3321 N N . ASN D 1 112 ? -29.422 -27.192 10.088 1.00 28.18 112 ASN D N 1
ATOM 3322 C CA . ASN D 1 112 ? -28.997 -28.133 11.114 1.00 34.31 112 ASN D CA 1
ATOM 3323 C C . ASN D 1 112 ? -29.709 -29.475 10.961 1.00 34.82 112 ASN D C 1
ATOM 3324 O O . ASN D 1 112 ? -30.936 -29.537 10.885 1.00 32.75 112 ASN D O 1
ATOM 3329 N N . MET D 1 113 ? -28.941 -30.556 10.920 1.00 31.45 113 MET D N 1
ATOM 3330 C CA . MET D 1 113 ? -29.569 -31.850 10.697 1.00 31.90 113 MET D CA 1
ATOM 3331 C C . MET D 1 113 ? -29.963 -32.514 12.000 1.00 23.92 113 MET D C 1
ATOM 3332 O O . MET D 1 113 ? -31.022 -33.127 12.090 1.00 27.20 113 MET D O 1
ATOM 3337 N N . GLN D 1 114 ? -29.112 -32.399 13.007 1.00 28.62 114 GLN D N 1
ATOM 3338 C CA . GLN D 1 114 ? -29.275 -33.178 14.223 1.00 28.46 114 GLN D CA 1
ATOM 3339 C C . GLN D 1 114 ? -30.544 -32.814 14.964 1.00 30.28 114 GLN D C 1
ATOM 3340 O O . GLN D 1 114 ? -31.216 -33.695 15.502 1.00 37.85 114 GLN D O 1
ATOM 3346 N N . SER D 1 115 ? -30.888 -31.524 15.013 1.00 33.65 115 SER D N 1
ATOM 3347 C CA . SER D 1 115 ? -32.112 -31.104 15.700 1.00 33.84 115 SER D CA 1
ATOM 3348 C C . SER D 1 115 ? -33.371 -31.690 15.074 1.00 30.52 115 SER D C 1
ATOM 3349 O O . SER D 1 115 ? -34.389 -31.798 15.760 1.00 34.60 115 SER D O 1
ATOM 3352 N N . LEU D 1 116 ? -33.326 -32.094 13.800 1.00 31.61 116 LEU D N 1
ATOM 3353 C CA . LEU D 1 116 ? -34.470 -32.764 13.193 1.00 32.33 116 LEU D CA 1
ATOM 3354 C C . LEU D 1 116 ? -34.680 -34.182 13.711 1.00 35.41 116 LEU D C 1
ATOM 3355 O O . LEU D 1 116 ? -35.741 -34.753 13.466 1.00 37.35 116 LEU D O 1
ATOM 3360 N N . LEU D 1 117 ? -33.711 -34.762 14.406 1.00 36.18 117 LEU D N 1
ATOM 3361 C CA . LEU D 1 117 ? -33.859 -36.162 14.783 1.00 37.94 117 LEU D CA 1
ATOM 3362 C C . LEU D 1 117 ? -34.511 -36.284 16.153 1.00 42.87 117 LEU D C 1
ATOM 3363 O O . LEU D 1 117 ? -34.120 -35.583 17.092 1.00 43.00 117 LEU D O 1
ATOM 3368 N N . PRO D 1 118 ? -35.463 -37.208 16.294 1.00 45.48 118 PRO D N 1
ATOM 3369 C CA . PRO D 1 118 ? -36.027 -37.495 17.624 1.00 47.04 118 PRO D CA 1
ATOM 3370 C C . PRO D 1 118 ? -35.002 -38.156 18.535 1.00 46.90 118 PRO D C 1
ATOM 3371 O O . PRO D 1 118 ? -33.839 -38.315 18.153 1.00 52.52 118 PRO D O 1
ATOM 3375 N N . ALA D 1 119 ? -35.417 -38.536 19.742 1.00 51.28 119 ALA D N 1
ATOM 3376 C CA . ALA D 1 119 ? -34.584 -39.308 20.656 1.00 54.10 119 ALA D CA 1
ATOM 3377 C C . ALA D 1 119 ? -34.526 -40.772 20.207 1.00 51.96 119 ALA D C 1
ATOM 3378 O O . ALA D 1 119 ? -35.371 -41.218 19.422 1.00 47.02 119 ALA D O 1
ATOM 3380 N N . PRO D 1 120 ? -33.533 -41.539 20.678 1.00 52.68 120 PRO D N 1
ATOM 3381 C CA . PRO D 1 120 ? -33.416 -42.971 20.264 1.00 50.55 120 PRO D CA 1
ATOM 3382 C C . PRO D 1 120 ? -34.685 -43.747 20.577 1.00 54.49 120 PRO D C 1
ATOM 3383 O O . PRO D 1 120 ? -35.326 -43.512 21.615 1.00 56.28 120 PRO D O 1
ATOM 3387 N N . PRO D 1 121 ? -35.078 -44.703 19.707 1.00 54.02 121 PRO D N 1
ATOM 3388 C CA . PRO D 1 121 ? -36.411 -45.335 19.730 1.00 54.60 121 PRO D CA 1
ATOM 3389 C C . PRO D 1 121 ? -36.700 -46.211 20.957 1.00 58.06 121 PRO D C 1
ATOM 3390 O O . PRO D 1 121 ? -35.765 -46.669 21.621 1.00 60.12 121 PRO D O 1
#

Solvent-accessible surface area: 23625 Å² total; per-residue (Å²): 94,18,23,75,117,84,6,11,116,4,0,84,9,0,2,68,0,4,52,32,1,61,136,62,66,113,8,74,118,144,20,53,127,19,0,91,30,167,279,176,144,84,65,23,65,29,1,74,17,6,75,19,23,0,56,90,22,0,54,30,0,15,74,0,0,72,32,0,29,68,6,69,138,141,48,107,109,82,69,13,65,133,48,25,39,21,0,6,7,3,0,32,7,0,0,32,5,0,23,34,48,44,49,4,78,91,48,21,58,79,89,86,86,27,78,112,79,4,16,109,3,0,80,7,0,0,72,0,3,51,44,1,47,158,61,72,110,14,67,118,140,28,74,136,13,3,80,30,222,234,50,96,29,77,25,1,83,23,24,80,46,5,0,59,18,13,0,51,5,0,15,61,0,0,82,32,0,48,55,4,72,128,133,55,101,112,92,61,11,55,108,45,25,27,19,0,8,6,2,0,32,6,0,0,24,9,1,25,43,73,49,47,0,79,84,67,21,62,80,91,95,79,32,71,136,102,4,20,88,7,8,162,5,0,64,101,0,47,120,26,2,64,143,57,68,110,27,72,100,155,14,26,84,4,0,72,23,185,216,50,75,36,68,30,2,92,24,17,74,20,6,1,57,31,12,0,43,5,0,18,59,0,0,65,28,0,34,65,6,53,125,131,59,97,101,80,55,12,62,134,47,29,80,24,0,79,6,2,9,66,6,0,28,46,10,6,95,43,71,105,69,136,150,90,136,133,116,84,130,187,94,25,69,141,79,6,26,114,8,8,165,6,0,53,80,0,46,110,40,4,64,136,58,67,109,25,75,100,148,25,22,100,16,0,78,37,220,108,37,9,87,30,71,84,56,20,0,61,99,20,0,47,21,0,20,69,0,0,90,30,1,34,59,8,55,128,136,54,91,110,83,87,12,61,103,48,36,82,20,0,83,9,3,10,68,7,0,24,45,8,5,93,50,85,101,67,155,140,86,140,128,117,86,126,182

Nearest PDB structures (foldseek):
  7vrb-assembly1_C  TM=1.009E+00  e=2.628E-17  Homo sapiens
  7vrb-assembly1_A  TM=9.854E-01  e=1.435E-15  Homo sapiens
  7vrb-assembly1_D  TM=9.948E-01  e=3.768E-14  Homo sapiens
  7tcd-assembly1_A  TM=5.608E-01  e=2.249E+00  synthetic construct
  7k3h-assembly1_B  TM=5.824E-01  e=3.153E+00  synthetic construct

GO terms:
  GO:0003713 transcription coactivator activity (F, IDA)
  GO:0045944 positive regulation of transcription by RNA polymerase II (P, IDA)
  GO:0016514 SWI/SNF complex (C, IDA)
  GO:0005515 protein binding (F, IPI)
  GO:0005634 nucleus (C, TAS)
  GO:0005654 nucleoplasm (C, TAS)

Foldseek 3Di:
DADDPQLVQLLVLLVVLLVCLVVVHDDPPVSLVSLQTDDPDQADPVRDGHNVVSNVLSNVLSVLSVQLVVCVVVVVVVSNVVSSVVSVVSSVVSVVVVCVVPPDVVVDDDDD/DDDVLLVQLLVLLVVLLVCLVVVHDDDPVSLVSLQTPVQADPVGPGDNVVSVVLSNVSNVLSVVLNVCSVVVVVPVNVVSSVVNVVSSVVSVVVVCVVPPDVVVDDDDD/DEDPQLVQLLVLLVVLLVCLVVVHDDDVVSLVSLCTPPCADDVRDGGHVVSVVLSNVLNVLSVQLVVCVVVVVPPSNVVSSVVNVVSSVVSVVVVCVVPPDVVVDDDDD/DEDPQLVQLLVLLVVLLVCLVVVHDDDPVSLVSLVTPVVDDDDHVNSVVLSNVSNVLSVVLNVCSVVVVPVSNVVSSVVSVVSSVVVVVVVCVVPPDPVPDDDDD

B-factor: mean 43.66, std 16.03, range [14.51, 95.55]

Organism: Homo sapiens (NCBI:txid9606)

=== Feature glossary ===
Legend for the data blocks above and below:

— What the protein is —

The amino-acid sequence is the protein's primary structure: the linear order of residues from the N-terminus to the C-terminus, written in one-letter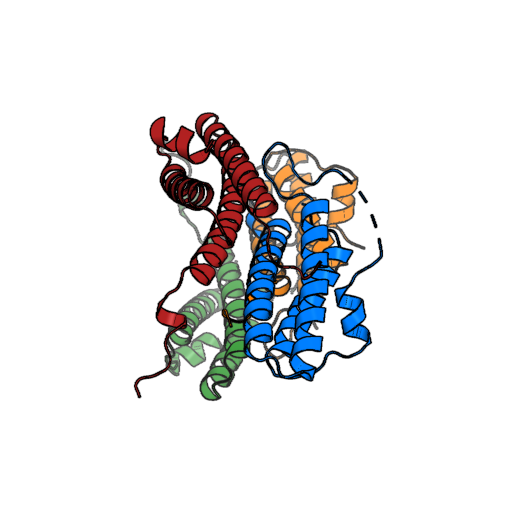 code. Everything else here — the 3D coordinates, the secondary structure, the domain annotations — is ultimately a consequence of this string.

Functional annotations link the protein to curated databases. InterPro entries identify conserved domains and families by matching the sequence against member-database signatures (Pfam, PROSITE, CDD, …). Gene Ontology (GO) terms describe molecular function, biological process, and cellular component in a controlled vocabulary. CATH places the structure in a hierarchical fold classification (Class/Architecture/Topology/Homologous-superfamily). The organism is the source species.

— Where its atoms are —

Atomic coordinates in PDBx/mmCIF format — the same representation the Protein Data Bank distributes. Each line of the _atom_site loop places one backbone atom in Cartesian space (units: ångströms, origin: arbitrary).

The six renders are orthographic views along the three Cartesian axes in both directions. Representation (cartoon, sticks, or surface) and color scheme (sequence-rainbow or by-chain) vary across proteins so the training set covers all the common visualization conventions.

— Local backbone conformation —

Eight-state secondary structure (DSSP): H is the canonical α-helix, G the tighter 3₁₀-helix, I the wider π-helix; E/B are β-structure, T and S are turns and bends, and '-' is everything else. DSSP derives these from the pattern of main-chain N–H···O=C hydrogen bonds, not from the sequence.

Three-state secondary structure (P-SEA) collapses the eight DSSP classes into helix (a), strand (b), and coil (c). P-SEA assigns these from Cα geometry alone — distances and angles — without requiring backbone oxygens, so it works on any Cα trace.

φ (phi) and ψ (psi) are the two rotatable backbone dihedrals per residue: φ is the C(i-1)–N–Cα–C torsion, ψ is the N–Cα–C–N(i+1) torsion, both in degrees on (−180°, 180°]. α-helical residues cluster near (−60°, −45°); β-strand residues near (−120°, +130°). A Ramachandran plot is simply a scatter of (φ, ψ) for every residue.

— Global shape and packing —

The geometric summary reports three shape descriptors. Rg (radius of gyration) measures how spread out the Cα atoms are about their centre of mass; compact globular proteins have small Rg, elongated or unfolded ones large. Cα contacts (<8 Å, |i−j|>4) count long-range residue pairs in spatial proximity — high for tightly packed folds, near zero for rods or random coil. The bounding-box extents give the protein's footprint along x, y, z in Å.

SASA measures how much of the protein is reachable by solvent. It is computed by rolling a water-sized probe over the atomic surface and summing the exposed area (Å²). Per-residue SASA distinguishes core (buried, low SASA) from surface (exposed, high SASA) residues; total SASA is a whole-molecule size measure.

Plot images: a contact map (which residues are close in 3D, as an N×N binary image), a Ramachandran scatter (backbone torsion angles, revealing secondary-structure composition at a glance), and — for AlphaFold structures — a PAE heatmap (pairwise prediction confidence).

— Structural neighborhood —

A 3Di character summarizes, for each residue, the relative orientation of the Cα frame of its nearest spatial neighbor. Because it encodes fold topology rather than chemistry, 3Di alignments detect remote structural similarity that sequence alignment misses.

The Foldseek neighbor list gives the closest experimentally determined structures in the PDB, ranked by structural alignment. TM-score near 1 means near-identical fold; near 0.3 means only rough topology match. This is how one finds what a novel AlphaFold prediction most resembles in the solved-structure universe.

— Confidence and disorder —

For AlphaFold models, the B-factor field carries pLDDT — the model's own estimate of local accuracy on a 0–100 scale. Regions with pLDDT<50 should be treated as essentially unmodeled; they often correspond to intrinsically disordered segments.

Crystallographic B-factors measure how much each atom's electron density is smeared out, in Å². They rise in mobile loops and surface residues and fall in the buried interior. In AlphaFold models this column is repurposed to hold pLDDT instead.

Predicted Aligned Error (PAE) is an AlphaFold confidence matrix: entry (i, j) is the expected error in the position of residue j, in ångströms, when the prediction is superimposed on the true structure at residue i. Low PAE within a block of residues means that block is internally rigid and well-predicted; high PAE between two blocks means their relative placement is uncertain even if each block individually is confident.